Protein AF-A0A538K372-F1 (afdb_monomer)

Secondary structure (DSSP, 8-state):
----------------SS--------------------------------------------------------------------------------------PPP---TT-PPPSEEEEEEEEEETTEEEEEEEEEEE-TT-EEEEE--TTSSHHHHHHHHTTSS--SEEEEEE-TT--EEEE-SSPPS-TTSBHHHHHHTT-HHHHHHHHHHHHHHHHHHTT---HHHHHHHHHHHHHHHHTTGGGHHHHHHHHHHHTT--HHHHTSBGGGS-HHHHHHHHHHHHHHT--SEEEEESTTTT--HHHHHHHHHHHHH--SEEEEE---HHHHHHH-SEEEEEETTEEEEEES-HHHHHHHHHHHHHHHHHHHHHHHHHHHHHHHHHHHHTT-GGGHHHHHHHHHHHHHHHHHHHHHHHHHHHHT--------PPPPPP---SEEEEEEEEEEEETTEEEEEEEEEEEEPPSSSS--EEEEE-S---------S---------PPPP-----

Solvent-accessible surface area (backbone atoms only — not comparable to full-atom values): 32014 Å² total; per-residue (Å²): 134,85,85,84,79,81,84,74,84,77,77,72,87,83,81,70,88,85,68,91,80,82,80,86,82,80,87,78,91,76,93,81,89,83,90,83,86,89,86,88,86,89,89,79,87,80,89,77,89,83,83,86,84,82,91,80,90,82,88,84,81,89,80,89,80,88,80,87,83,82,83,82,84,87,84,84,89,87,87,85,86,91,87,85,82,90,86,83,85,86,84,85,90,80,85,89,80,91,78,84,81,87,75,80,74,79,78,79,85,60,99,73,70,74,69,50,48,34,40,36,41,41,31,21,35,68,55,97,93,38,78,40,30,48,53,30,47,51,72,39,37,68,58,36,24,30,35,47,40,60,58,90,86,33,41,66,70,58,50,50,31,38,75,67,65,79,38,86,69,78,40,59,47,79,48,65,39,88,86,67,41,72,22,66,24,51,79,66,70,75,84,69,38,80,38,26,45,49,57,52,26,54,62,51,22,54,68,59,54,49,42,53,53,49,47,54,50,48,52,52,40,41,75,71,67,51,77,49,71,67,55,54,51,50,45,54,53,46,49,54,52,40,50,74,55,52,36,93,49,33,65,56,49,30,51,49,43,35,44,48,65,70,47,53,80,90,47,37,82,36,44,42,70,78,52,52,73,53,54,40,35,51,46,35,44,28,12,28,61,30,38,67,32,46,35,36,34,33,52,44,73,72,62,80,52,55,73,69,30,45,56,40,48,47,51,51,65,63,69,43,86,20,18,34,40,34,30,68,87,54,67,66,60,41,50,75,52,23,48,21,33,37,36,28,48,94,28,35,46,47,67,44,94,35,33,50,66,56,50,53,50,51,52,52,50,52,38,52,51,28,52,51,48,33,54,52,41,51,54,50,41,56,56,48,49,58,48,28,69,75,30,57,87,38,83,93,37,34,71,60,28,52,56,47,52,58,48,41,57,53,46,51,50,54,32,50,54,30,48,50,50,33,51,58,74,62,62,62,74,80,79,76,82,79,75,76,77,83,72,78,94,72,60,65,65,72,44,79,44,75,56,40,67,40,67,60,88,92,46,74,78,39,72,60,41,33,37,43,32,41,64,55,95,68,67,102,54,77,55,72,52,76,61,89,72,94,69,97,68,86,79,78,84,69,83,87,76,92,81,78,93,73,87,86,75,91,78,86,82,91,82,89,131

Mean predicted aligned error: 17.69 Å

Structure (mmCIF, N/CA/C/O backbone):
data_AF-A0A538K372-F1
#
_entry.id   AF-A0A538K372-F1
#
loop_
_atom_site.group_PDB
_atom_site.id
_atom_site.type_symbol
_atom_site.label_atom_id
_atom_site.label_alt_id
_atom_site.label_comp_id
_atom_site.label_asym_id
_atom_site.label_entity_id
_atom_site.label_seq_id
_atom_site.pdbx_PDB_ins_code
_atom_site.Cartn_x
_atom_site.Cartn_y
_atom_site.Cartn_z
_atom_site.occupancy
_atom_site.B_iso_or_equiv
_atom_site.auth_seq_id
_atom_site.auth_comp_id
_atom_site.auth_asym_id
_atom_site.auth_atom_id
_atom_site.pdbx_PDB_model_num
ATOM 1 N N . MET A 1 1 ? 48.936 12.082 5.127 1.00 29.78 1 MET A N 1
ATOM 2 C CA . MET A 1 1 ? 49.267 13.067 4.078 1.00 29.78 1 MET A CA 1
ATOM 3 C C . MET A 1 1 ? 48.205 12.945 3.001 1.00 29.78 1 MET A C 1
ATOM 5 O O . MET A 1 1 ? 48.028 11.829 2.537 1.00 29.78 1 MET A O 1
ATOM 9 N N . ALA A 1 2 ? 47.519 14.063 2.714 1.00 28.02 2 ALA A N 1
ATOM 10 C CA . ALA A 1 2 ? 46.422 14.285 1.752 1.00 28.02 2 ALA A CA 1
ATOM 11 C C . ALA A 1 2 ? 45.156 13.414 1.971 1.00 28.02 2 ALA A C 1
ATOM 13 O O . ALA A 1 2 ? 45.219 12.204 1.834 1.00 28.02 2 ALA A O 1
ATOM 14 N N . GLY A 1 3 ? 43.979 13.907 2.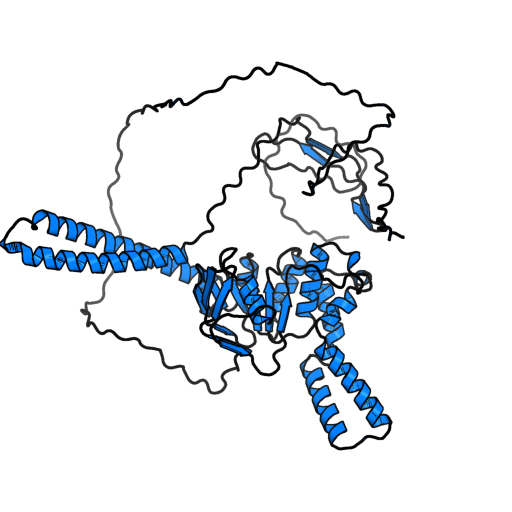376 1.00 25.05 3 GLY A N 1
ATOM 15 C CA . GLY A 1 3 ? 43.391 15.244 2.225 1.00 25.05 3 GLY A CA 1
ATOM 16 C C . GLY A 1 3 ? 42.579 15.306 0.929 1.00 25.05 3 GLY A C 1
ATOM 17 O O . GLY A 1 3 ? 43.053 15.892 -0.033 1.00 25.05 3 GLY A O 1
ATOM 18 N N . GLY A 1 4 ? 41.425 14.627 0.889 1.00 25.94 4 GLY A N 1
ATOM 19 C CA . GLY A 1 4 ? 40.455 14.725 -0.205 1.00 25.94 4 GLY A CA 1
ATOM 20 C C . GLY A 1 4 ? 39.512 15.891 0.065 1.00 25.94 4 GLY A C 1
ATOM 21 O O . GLY A 1 4 ? 38.847 15.909 1.098 1.00 25.94 4 GLY A O 1
ATOM 22 N N . GLU A 1 5 ? 39.536 16.881 -0.819 1.00 27.61 5 GLU A N 1
ATOM 23 C CA . GLU A 1 5 ? 38.707 18.080 -0.762 1.00 27.61 5 GLU A CA 1
ATOM 24 C C . GLU A 1 5 ? 37.275 17.751 -1.211 1.00 27.61 5 GLU A C 1
ATOM 26 O O . GLU A 1 5 ? 37.065 17.175 -2.278 1.00 27.61 5 GLU A O 1
ATOM 31 N N . ASP A 1 6 ? 36.299 18.115 -0.376 1.00 27.02 6 ASP A N 1
ATOM 32 C CA . ASP A 1 6 ? 34.878 18.141 -0.715 1.00 27.02 6 ASP A CA 1
ATOM 33 C C . ASP A 1 6 ? 34.640 19.191 -1.810 1.00 27.02 6 ASP A C 1
ATOM 35 O O . ASP A 1 6 ? 34.785 20.398 -1.592 1.00 27.02 6 ASP A O 1
ATOM 39 N N . GLU A 1 7 ? 34.258 18.736 -3.002 1.00 27.09 7 GLU A N 1
ATOM 40 C CA . GLU A 1 7 ? 33.895 19.609 -4.114 1.00 27.09 7 GLU A CA 1
ATOM 41 C C . GLU A 1 7 ? 32.500 20.208 -3.855 1.00 27.09 7 GLU A C 1
ATOM 43 O O . GLU A 1 7 ? 31.451 19.607 -4.101 1.00 27.09 7 GLU A O 1
ATOM 48 N N . ALA A 1 8 ? 32.488 21.416 -3.290 1.00 25.41 8 ALA A N 1
ATOM 49 C CA . ALA A 1 8 ? 31.290 22.219 -3.102 1.00 25.41 8 ALA A CA 1
ATOM 50 C C . ALA A 1 8 ? 30.632 22.521 -4.459 1.00 25.41 8 ALA A C 1
ATOM 52 O O . ALA A 1 8 ? 31.208 23.195 -5.315 1.00 25.41 8 ALA A O 1
ATOM 53 N N . VAL A 1 9 ? 29.387 22.076 -4.645 1.00 24.39 9 VAL A N 1
ATOM 54 C CA . VAL A 1 9 ? 28.561 22.459 -5.796 1.00 24.39 9 VAL A CA 1
ATOM 55 C C . VAL A 1 9 ? 28.286 23.963 -5.715 1.00 24.39 9 VAL A C 1
ATOM 57 O O . VAL A 1 9 ? 27.438 24.426 -4.952 1.00 24.39 9 VAL A O 1
ATOM 60 N N . ALA A 1 10 ? 29.029 24.739 -6.502 1.00 22.11 10 ALA A N 1
ATOM 61 C CA . ALA A 1 10 ? 28.857 26.177 -6.624 1.00 22.11 10 ALA A CA 1
ATOM 62 C C . ALA A 1 10 ? 27.519 26.495 -7.313 1.00 22.11 10 ALA A C 1
ATOM 64 O O . ALA A 1 10 ? 27.382 26.417 -8.534 1.00 22.11 10 ALA A O 1
ATOM 65 N N . ILE A 1 11 ? 26.520 26.890 -6.524 1.00 25.56 11 ILE A N 1
ATOM 66 C CA . ILE A 1 11 ? 25.334 27.579 -7.036 1.00 25.56 11 ILE A CA 1
ATOM 67 C C . ILE A 1 11 ? 25.809 28.959 -7.507 1.00 25.56 11 ILE A C 1
ATOM 69 O O . ILE A 1 11 ? 26.259 29.777 -6.704 1.00 25.56 11 ILE A O 1
ATOM 73 N N . GLY A 1 12 ? 25.766 29.201 -8.821 1.00 24.91 12 GLY A N 1
ATOM 74 C CA . GLY A 1 12 ? 26.162 30.476 -9.423 1.00 24.91 12 GLY A CA 1
ATOM 75 C C . GLY A 1 12 ? 25.423 31.684 -8.818 1.00 24.91 12 GLY A C 1
ATOM 76 O O . GLY A 1 12 ? 24.358 31.532 -8.214 1.00 24.91 12 GLY A O 1
ATOM 77 N N . PRO A 1 13 ? 25.967 32.907 -8.962 1.00 24.02 13 PRO A N 1
ATOM 78 C CA . PRO A 1 13 ? 25.475 34.082 -8.252 1.00 24.02 13 PRO A CA 1
ATOM 79 C C . PRO A 1 13 ? 24.019 34.398 -8.620 1.00 24.02 13 PRO A C 1
ATOM 81 O O . PRO A 1 13 ? 23.715 34.764 -9.757 1.00 24.02 13 PRO A O 1
ATOM 84 N N . LEU A 1 14 ? 23.130 34.319 -7.626 1.00 26.77 14 LEU A N 1
ATOM 85 C CA . LEU A 1 14 ? 21.766 34.841 -7.694 1.00 26.77 14 LEU A CA 1
ATOM 86 C C . LEU A 1 14 ? 21.835 36.352 -7.989 1.00 26.77 14 LEU A C 1
ATOM 88 O O . LEU A 1 14 ? 22.114 37.164 -7.105 1.00 26.77 14 LEU A O 1
ATOM 92 N N . ARG A 1 15 ? 21.594 36.766 -9.237 1.00 25.61 15 ARG A N 1
ATOM 93 C CA . ARG A 1 15 ? 21.429 38.189 -9.572 1.00 25.61 15 ARG A CA 1
ATOM 94 C C . ARG A 1 15 ? 20.023 38.641 -9.197 1.00 25.61 15 ARG A C 1
ATOM 96 O O . ARG A 1 15 ? 19.131 38.718 -10.032 1.00 25.61 15 ARG A O 1
ATOM 103 N N . VAL A 1 16 ? 19.849 39.003 -7.933 1.00 31.12 16 VAL A N 1
ATOM 104 C CA . VAL A 1 16 ? 18.657 39.708 -7.461 1.00 31.12 16 VAL A CA 1
ATOM 105 C C . VAL A 1 16 ? 18.775 41.179 -7.873 1.00 31.12 16 VAL A C 1
ATOM 107 O O . VAL A 1 16 ? 19.423 41.976 -7.195 1.00 31.12 16 VAL A O 1
ATOM 110 N N . ARG A 1 17 ? 18.169 41.582 -8.996 1.00 27.25 17 ARG A N 1
ATOM 111 C CA . ARG A 1 17 ? 17.952 43.013 -9.265 1.00 27.25 17 ARG A CA 1
ATOM 112 C C . ARG A 1 17 ? 16.708 43.468 -8.503 1.00 27.25 17 ARG A C 1
ATOM 114 O O . ARG A 1 17 ? 15.599 43.336 -8.995 1.00 27.25 17 ARG A O 1
ATOM 121 N N . GLY A 1 18 ? 16.926 44.043 -7.318 1.00 30.48 18 GLY A N 1
ATOM 122 C CA . GLY A 1 18 ? 15.929 44.879 -6.640 1.00 30.48 18 GLY A CA 1
ATOM 123 C C . GLY A 1 18 ? 15.076 44.229 -5.547 1.00 30.48 18 GLY A C 1
ATOM 124 O O . GLY A 1 18 ? 13.972 44.706 -5.321 1.00 30.48 18 GLY A O 1
ATOM 125 N N . ALA A 1 19 ? 15.565 43.213 -4.828 1.00 29.03 19 ALA A N 1
ATOM 126 C CA . ALA A 1 19 ? 14.898 42.723 -3.618 1.00 29.03 19 ALA A CA 1
ATOM 127 C C . ALA A 1 19 ? 15.877 42.624 -2.438 1.00 29.03 19 ALA A C 1
ATOM 129 O O . ALA A 1 19 ? 16.930 41.997 -2.528 1.00 29.03 19 ALA A O 1
ATOM 130 N N . VAL A 1 20 ? 15.516 43.257 -1.319 1.00 24.84 20 VAL A N 1
ATOM 131 C CA . VAL A 1 20 ? 16.171 43.069 -0.020 1.00 24.84 20 VAL A CA 1
ATOM 132 C C . VAL A 1 20 ? 15.553 41.826 0.611 1.00 24.84 20 VAL A C 1
ATOM 134 O O . VAL A 1 20 ? 14.423 41.868 1.090 1.00 24.84 20 VAL A O 1
ATOM 137 N N . VAL A 1 21 ? 16.281 40.712 0.594 1.00 27.88 21 VAL A N 1
ATOM 138 C CA . VAL A 1 21 ? 15.908 39.490 1.316 1.00 27.88 21 VAL A CA 1
ATOM 139 C C . VAL A 1 21 ? 16.593 39.533 2.682 1.00 27.88 21 VAL A C 1
ATOM 141 O O . VAL A 1 21 ? 17.813 39.429 2.764 1.00 27.88 21 VAL A O 1
ATOM 144 N N . GLN A 1 22 ? 15.828 39.710 3.762 1.00 26.78 22 GLN A N 1
ATOM 145 C CA . GLN A 1 22 ? 16.317 39.485 5.126 1.00 26.78 22 GLN A CA 1
ATOM 146 C C . GLN A 1 22 ? 15.912 38.068 5.566 1.00 26.78 22 GLN A C 1
ATOM 148 O O . GLN A 1 22 ? 14.736 37.806 5.778 1.00 26.78 22 GLN A O 1
ATOM 153 N N . HIS A 1 23 ? 16.912 37.180 5.625 1.00 27.94 23 HIS A N 1
ATOM 154 C CA . HIS A 1 23 ? 16.965 35.840 6.237 1.00 27.94 23 HIS A CA 1
ATOM 155 C C . HIS A 1 23 ? 15.682 34.977 6.294 1.00 27.94 23 HIS A C 1
ATOM 157 O O . HIS A 1 23 ? 14.830 35.150 7.160 1.00 27.94 23 HIS A O 1
ATOM 163 N N . LEU A 1 24 ? 15.659 33.910 5.487 1.00 24.09 24 LEU A N 1
ATOM 164 C CA . LEU A 1 24 ? 15.016 32.634 5.827 1.00 24.09 24 LEU A CA 1
ATOM 165 C C . LEU A 1 24 ? 16.104 31.728 6.417 1.00 24.09 24 LEU A C 1
ATOM 167 O O . LEU A 1 24 ? 16.974 31.256 5.691 1.00 24.09 24 LEU A O 1
ATOM 171 N N . GLY A 1 25 ? 16.106 31.555 7.738 1.00 23.56 25 GLY A N 1
ATOM 172 C CA . GLY A 1 25 ? 16.949 30.559 8.394 1.00 23.56 25 GLY A CA 1
ATOM 173 C C . GLY A 1 25 ? 16.350 29.168 8.204 1.00 23.56 25 GLY A C 1
ATOM 174 O O . GLY A 1 25 ? 15.204 28.938 8.584 1.00 23.56 25 GLY A O 1
ATOM 175 N N . VAL A 1 26 ? 17.124 28.260 7.615 1.00 23.00 26 VAL A N 1
ATOM 176 C CA . VAL A 1 26 ? 16.937 26.813 7.748 1.00 23.00 26 VAL A CA 1
ATOM 177 C C . VAL A 1 26 ? 17.901 26.394 8.857 1.00 23.00 26 VAL A C 1
ATOM 179 O O . VAL A 1 26 ? 19.109 26.516 8.681 1.00 23.00 26 VAL A O 1
ATOM 182 N N . GLU A 1 27 ? 17.391 26.000 10.024 1.00 24.12 27 GLU A N 1
ATOM 183 C CA . GLU A 1 27 ? 18.230 25.420 11.079 1.00 24.12 27 GLU A CA 1
ATOM 184 C C . GLU A 1 27 ? 18.495 23.944 10.757 1.00 24.12 27 GLU A C 1
ATOM 186 O O . GLU A 1 27 ? 17.602 23.102 10.861 1.00 24.12 27 GLU A O 1
ATOM 191 N N . GLU A 1 28 ? 19.735 23.638 10.376 1.00 23.08 28 GLU A N 1
ATOM 192 C CA . GLU A 1 28 ? 20.334 22.315 10.543 1.00 23.08 28 GLU A CA 1
ATOM 193 C C . GLU A 1 28 ? 20.922 22.217 11.956 1.00 23.08 28 GLU A C 1
ATOM 195 O O . GLU A 1 28 ? 21.687 23.074 12.400 1.00 23.08 28 GLU A O 1
ATOM 200 N N . ILE A 1 29 ? 20.553 21.159 12.675 1.00 25.02 29 ILE A N 1
ATOM 201 C CA . ILE A 1 29 ? 21.119 20.817 13.980 1.00 25.02 29 ILE A CA 1
ATOM 202 C C . ILE A 1 29 ? 22.458 20.109 13.732 1.00 25.02 29 ILE A C 1
ATOM 204 O O . ILE A 1 29 ? 22.470 18.991 13.222 1.00 25.02 29 ILE A O 1
ATOM 208 N N . GLY A 1 30 ? 23.575 20.730 14.122 1.00 23.86 30 GLY A N 1
ATOM 209 C CA . GLY A 1 30 ? 24.904 20.114 14.072 1.00 23.86 30 GLY A CA 1
ATOM 210 C C . GLY A 1 30 ? 25.953 20.882 14.882 1.00 23.86 30 GLY A C 1
ATOM 211 O O . GLY A 1 30 ? 26.159 22.075 14.692 1.00 23.86 30 GLY A O 1
ATOM 212 N N . GLU A 1 31 ? 26.596 20.194 15.823 1.00 25.72 31 GLU A N 1
ATOM 213 C CA . GLU A 1 31 ? 27.612 20.703 16.751 1.00 25.72 31 GLU A CA 1
ATOM 214 C C . GLU A 1 31 ? 28.918 21.153 16.063 1.00 25.72 31 GLU A C 1
ATOM 216 O O . GLU A 1 31 ? 29.488 20.393 15.286 1.00 25.72 31 GLU A O 1
ATOM 221 N N . ARG A 1 32 ? 29.479 22.310 16.459 1.00 23.25 32 ARG A N 1
ATOM 222 C CA . ARG A 1 32 ? 30.836 22.493 17.047 1.00 23.25 32 ARG A CA 1
ATOM 223 C C . ARG A 1 32 ? 31.301 23.958 17.001 1.00 23.25 32 ARG A C 1
ATOM 225 O O . ARG A 1 32 ? 30.928 24.744 16.141 1.00 23.25 32 ARG A O 1
ATOM 232 N N . ARG A 1 33 ? 32.115 24.305 18.003 1.00 24.92 33 ARG A N 1
ATOM 233 C CA . ARG A 1 33 ? 32.757 25.605 18.248 1.00 24.92 33 ARG A CA 1
ATOM 234 C C . ARG A 1 33 ? 33.887 25.866 17.246 1.00 24.92 33 ARG A C 1
ATOM 236 O O . ARG A 1 33 ? 34.707 24.977 17.082 1.00 24.92 33 ARG A O 1
ATOM 243 N N . GLU A 1 34 ? 34.019 27.103 16.761 1.00 23.86 34 GLU A N 1
ATOM 244 C CA . GLU A 1 34 ? 35.261 27.891 16.872 1.00 23.86 34 GLU A CA 1
ATOM 245 C C . GLU A 1 34 ? 35.074 29.344 16.405 1.00 23.86 34 GLU A C 1
ATOM 247 O O . GLU A 1 34 ? 34.440 29.641 15.397 1.00 23.86 34 GLU A O 1
ATOM 252 N N . CYS A 1 35 ? 35.618 30.268 17.198 1.00 22.83 35 CYS A N 1
ATOM 253 C CA . CYS A 1 35 ? 35.636 31.703 16.950 1.00 22.83 35 CYS A CA 1
ATOM 254 C C . CYS A 1 35 ? 36.867 32.072 16.118 1.00 22.83 35 CYS A C 1
ATOM 256 O O . CYS A 1 35 ? 37.977 31.924 16.620 1.00 22.83 35 CYS A O 1
ATOM 258 N N . HIS A 1 36 ? 36.692 32.729 14.968 1.00 23.28 36 HIS A N 1
ATOM 259 C CA . HIS A 1 36 ? 37.713 33.647 14.460 1.00 23.28 36 HIS A CA 1
ATOM 260 C C . HIS A 1 36 ? 37.128 34.938 13.881 1.00 23.28 36 HIS A C 1
ATOM 262 O O . HIS A 1 36 ? 36.074 34.981 13.253 1.00 23.28 36 HIS A O 1
ATOM 268 N N . ARG A 1 37 ? 37.836 36.022 14.210 1.00 22.95 37 ARG A N 1
ATOM 269 C CA . ARG A 1 37 ? 37.536 37.424 13.929 1.00 22.95 37 ARG A CA 1
ATOM 270 C C . ARG A 1 37 ? 37.931 37.783 12.496 1.00 22.95 37 ARG A C 1
ATOM 272 O O . ARG A 1 37 ? 39.026 37.437 12.076 1.00 22.95 37 ARG A O 1
ATOM 279 N N . GLY A 1 38 ? 37.151 38.679 11.892 1.00 22.77 38 GLY A N 1
ATOM 280 C CA . GLY A 1 38 ? 37.695 39.783 11.096 1.00 22.77 38 GLY A CA 1
ATOM 281 C C . GLY A 1 38 ? 37.307 39.811 9.620 1.00 22.77 38 GLY A C 1
ATOM 282 O O . GLY A 1 38 ? 37.958 39.174 8.811 1.00 22.77 38 GLY A O 1
ATOM 283 N N . ALA A 1 39 ? 36.331 40.656 9.272 1.00 22.42 39 ALA A N 1
ATOM 284 C CA . ALA A 1 39 ? 36.435 41.649 8.192 1.00 22.42 39 ALA A CA 1
ATOM 285 C C . ALA A 1 39 ? 35.157 42.512 8.155 1.00 22.42 39 ALA A C 1
ATOM 287 O O . ALA A 1 39 ? 34.043 41.996 8.163 1.00 22.42 39 ALA A O 1
ATOM 288 N N . ARG A 1 40 ? 35.320 43.841 8.146 1.00 23.66 40 ARG A N 1
ATOM 289 C CA . ARG A 1 40 ? 34.251 44.840 7.955 1.00 23.66 40 ARG A CA 1
ATOM 290 C C . ARG A 1 40 ? 34.276 45.335 6.513 1.00 23.66 40 ARG A C 1
ATOM 292 O O . ARG A 1 40 ? 35.351 45.711 6.063 1.00 23.66 40 ARG A O 1
ATOM 299 N N . VAL A 1 41 ? 33.108 45.495 5.884 1.00 23.12 41 VAL A N 1
ATOM 300 C CA . VAL A 1 41 ? 32.853 46.418 4.752 1.00 23.12 41 VAL A CA 1
ATOM 301 C C . VAL A 1 41 ? 31.401 46.956 4.899 1.00 23.12 41 VAL A C 1
ATOM 303 O O . VAL A 1 41 ? 30.566 46.238 5.449 1.00 23.12 41 VAL A O 1
ATOM 306 N N . PRO A 1 42 ? 31.099 48.235 4.571 1.00 25.09 42 PRO A N 1
ATOM 307 C CA . PRO A 1 42 ? 30.152 49.067 5.324 1.00 25.09 42 PRO A CA 1
ATOM 308 C C . PRO A 1 42 ? 28.750 49.179 4.705 1.00 25.09 42 PRO A C 1
ATOM 310 O O . PRO A 1 42 ? 28.570 48.994 3.507 1.00 25.09 42 PRO A O 1
ATOM 313 N N . GLY A 1 43 ? 27.779 49.614 5.521 1.00 26.48 43 GLY A N 1
ATOM 314 C CA . GLY A 1 43 ? 26.539 50.220 5.017 1.00 26.48 43 GLY A CA 1
ATOM 315 C C . GLY A 1 43 ? 25.226 49.654 5.553 1.00 26.48 43 GLY A C 1
ATOM 316 O O . GLY A 1 43 ? 24.315 49.438 4.767 1.00 26.48 43 GLY A O 1
ATOM 317 N N . ILE A 1 44 ? 25.078 49.439 6.867 1.00 23.75 44 ILE A N 1
ATOM 318 C CA . ILE A 1 44 ? 23.756 49.205 7.475 1.00 23.75 44 ILE A CA 1
ATOM 319 C C . ILE A 1 44 ? 23.649 50.008 8.772 1.00 23.75 44 ILE A C 1
ATOM 321 O O . ILE A 1 44 ? 24.397 49.795 9.726 1.00 23.75 44 ILE A O 1
ATOM 325 N N . ARG A 1 45 ? 22.703 50.952 8.798 1.00 21.64 45 ARG A N 1
ATOM 326 C CA . ARG A 1 45 ? 22.269 51.659 10.007 1.00 21.64 45 ARG A CA 1
ATOM 327 C C . ARG A 1 45 ? 21.177 50.815 10.662 1.00 21.64 45 ARG A C 1
ATOM 329 O O . ARG A 1 45 ? 20.061 50.747 10.159 1.00 21.64 45 ARG A O 1
ATOM 336 N N . LEU A 1 46 ? 21.512 50.164 11.769 1.00 21.36 46 LEU A N 1
ATOM 337 C CA . LEU A 1 46 ? 20.540 49.531 12.657 1.00 21.36 46 LEU A CA 1
ATOM 338 C C . LEU A 1 46 ? 19.929 50.610 13.559 1.00 21.36 46 LEU A C 1
ATOM 340 O O . LEU A 1 46 ? 20.664 51.305 14.257 1.00 21.36 46 LEU A O 1
ATOM 344 N N . LEU A 1 47 ? 18.602 50.728 13.590 1.00 23.34 47 LEU A N 1
ATOM 345 C CA . LEU A 1 47 ? 17.909 51.409 14.684 1.00 23.34 47 LEU A CA 1
ATOM 346 C C . LEU A 1 47 ? 17.515 50.350 15.719 1.00 23.34 47 LEU A C 1
ATOM 348 O O . LEU A 1 47 ? 16.537 49.632 15.538 1.00 23.34 47 LEU A O 1
ATOM 352 N N . HIS A 1 48 ? 18.314 50.235 16.782 1.00 24.50 48 HIS A N 1
ATOM 353 C CA . HIS A 1 48 ? 17.940 49.524 18.005 1.00 24.50 48 HIS A CA 1
ATOM 354 C C . HIS A 1 48 ? 17.290 50.501 18.989 1.00 24.50 48 HIS A C 1
ATOM 356 O O . HIS A 1 48 ? 17.837 51.571 19.250 1.00 24.50 48 HIS A O 1
ATOM 362 N N . GLY A 1 49 ? 16.182 50.084 19.603 1.00 23.44 49 GLY A N 1
ATOM 363 C CA . GLY A 1 49 ? 15.797 50.529 20.939 1.00 23.44 49 GLY A CA 1
ATOM 364 C C . GLY A 1 49 ? 16.343 49.524 21.949 1.00 23.44 49 GLY A C 1
ATOM 365 O O . GLY A 1 49 ? 15.860 48.398 22.018 1.00 23.44 49 GLY A O 1
ATOM 366 N N . VAL A 1 50 ? 17.386 49.916 22.680 1.00 24.09 50 VAL A N 1
ATOM 367 C CA . VAL A 1 50 ? 17.985 49.156 23.783 1.00 24.09 50 VAL A CA 1
ATOM 368 C C . VAL A 1 50 ? 17.309 49.593 25.080 1.00 24.09 50 VAL A C 1
ATOM 370 O O . VAL A 1 50 ? 17.306 50.781 25.382 1.00 24.09 50 VAL A O 1
ATOM 373 N N . HIS A 1 51 ? 16.829 48.646 25.884 1.00 22.92 51 HIS A N 1
ATOM 374 C CA . HIS A 1 51 ? 16.795 48.815 27.335 1.00 22.92 51 HIS A CA 1
ATOM 375 C C . HIS A 1 51 ? 17.599 47.673 27.962 1.00 22.92 51 HIS A C 1
ATOM 377 O O . HIS A 1 51 ? 17.300 46.498 27.764 1.00 22.92 51 HIS A O 1
ATOM 383 N N . ARG A 1 52 ? 18.680 48.053 28.651 1.00 24.03 52 ARG A N 1
ATOM 384 C CA . ARG A 1 52 ? 19.486 47.205 29.534 1.00 24.03 52 ARG A CA 1
ATOM 385 C C . ARG A 1 52 ? 18.888 47.297 30.930 1.00 24.03 52 ARG A C 1
ATOM 387 O O . ARG A 1 52 ? 18.713 48.413 31.405 1.00 24.03 52 ARG A O 1
ATOM 394 N N . GLU A 1 53 ? 18.745 46.171 31.614 1.00 25.22 53 GLU A N 1
ATOM 395 C CA . GLU A 1 53 ? 18.835 46.142 33.073 1.00 25.22 53 GLU A CA 1
ATOM 396 C C . GLU A 1 53 ? 19.486 44.840 33.553 1.00 25.22 53 GLU A C 1
ATOM 398 O O . GLU A 1 53 ? 19.519 43.838 32.838 1.00 25.22 53 GLU A O 1
ATOM 403 N N . ARG A 1 54 ? 20.162 44.963 34.695 1.00 25.45 54 ARG A N 1
ATOM 404 C CA . ARG A 1 54 ? 21.255 44.129 35.203 1.00 25.45 54 ARG A CA 1
ATOM 405 C C . ARG A 1 54 ? 20.774 42.804 35.796 1.00 25.45 54 ARG A C 1
ATOM 407 O O . ARG A 1 54 ? 19.660 42.698 36.289 1.00 25.45 54 ARG A O 1
ATOM 414 N N . ALA A 1 55 ? 21.684 41.835 35.794 1.00 26.11 55 ALA A N 1
ATOM 415 C CA . ALA A 1 55 ? 21.601 40.630 36.601 1.00 26.11 55 ALA A CA 1
ATOM 416 C C . ALA A 1 55 ? 22.024 40.937 38.044 1.00 26.11 55 ALA A C 1
ATOM 418 O O . ALA A 1 55 ? 23.086 41.522 38.231 1.00 26.11 55 ALA A O 1
ATOM 419 N N . ASP A 1 56 ? 21.229 40.484 39.010 1.00 26.48 56 ASP A N 1
ATOM 420 C CA . ASP A 1 56 ? 21.663 40.080 40.349 1.00 26.48 56 ASP A CA 1
ATOM 421 C C . ASP A 1 56 ? 20.763 38.912 40.777 1.00 26.48 56 ASP A C 1
ATOM 423 O O . ASP A 1 56 ? 19.542 38.955 40.616 1.00 26.48 56 ASP A O 1
ATOM 427 N N . GLY A 1 57 ? 21.381 37.818 41.220 1.00 25.75 57 GLY A N 1
ATOM 428 C CA . GLY A 1 57 ? 20.693 36.584 41.588 1.00 25.75 57 GLY A CA 1
ATOM 429 C C . GLY A 1 57 ? 20.244 36.570 43.043 1.00 25.75 57 GLY A C 1
ATOM 430 O O . GLY A 1 57 ? 20.942 37.109 43.890 1.00 25.75 57 GLY A O 1
ATOM 431 N N . VAL A 1 58 ? 19.140 35.876 43.332 1.00 25.86 58 VAL A N 1
ATOM 432 C CA . VAL A 1 58 ? 18.840 35.270 44.639 1.00 25.86 58 VAL A CA 1
ATOM 433 C C . VAL A 1 58 ? 17.988 34.012 44.416 1.00 25.86 58 VAL A C 1
ATOM 435 O O . VAL A 1 58 ? 17.121 33.955 43.549 1.00 25.86 58 VAL A O 1
ATOM 438 N N . ASP A 1 59 ? 18.324 33.006 45.210 1.00 23.81 59 ASP A N 1
ATOM 439 C CA . ASP A 1 59 ? 17.728 31.691 45.419 1.00 23.81 59 ASP A CA 1
ATOM 440 C C . ASP A 1 59 ? 16.279 31.737 45.984 1.00 23.81 59 ASP A C 1
ATOM 442 O O . ASP A 1 59 ? 15.844 32.763 46.502 1.00 23.81 59 ASP A O 1
ATOM 446 N N . ARG A 1 60 ? 15.616 30.567 46.015 1.00 24.64 60 ARG A N 1
ATOM 447 C CA . ARG A 1 60 ? 14.445 30.162 46.841 1.00 24.64 60 ARG A CA 1
ATOM 448 C C . ARG A 1 60 ? 13.013 30.139 46.252 1.00 24.64 60 ARG A C 1
ATOM 450 O O . ARG A 1 60 ? 12.390 31.149 45.964 1.00 24.64 60 ARG A O 1
ATOM 457 N N . SER A 1 61 ? 12.486 28.904 46.259 1.00 21.78 61 SER A N 1
ATOM 458 C CA . SER A 1 61 ? 11.221 28.410 46.855 1.00 21.78 61 SER A CA 1
ATOM 459 C C . SER A 1 61 ? 9.842 29.001 46.497 1.00 21.78 61 SER A C 1
ATOM 461 O O . SER A 1 61 ? 9.561 30.160 46.761 1.00 21.78 61 SER A O 1
ATOM 463 N N . ILE A 1 62 ? 8.955 28.081 46.082 1.00 24.67 62 ILE A N 1
ATOM 464 C CA . ILE A 1 62 ? 7.546 27.859 46.496 1.00 24.67 62 ILE A CA 1
ATOM 465 C C . ILE A 1 62 ? 6.673 29.097 46.782 1.00 24.67 62 ILE A C 1
ATOM 467 O O . ILE A 1 62 ? 6.845 29.754 47.804 1.00 24.67 62 ILE A O 1
ATOM 471 N N . ALA A 1 63 ? 5.595 29.257 46.001 1.00 23.67 63 ALA A N 1
ATOM 472 C CA . ALA A 1 63 ? 4.311 29.762 46.500 1.00 23.67 63 ALA A CA 1
ATOM 473 C C . ALA A 1 63 ? 3.139 29.311 45.604 1.00 23.67 63 ALA A C 1
ATOM 475 O O . ALA A 1 63 ? 3.098 29.596 44.407 1.00 23.67 63 ALA A O 1
ATOM 476 N N . GLU A 1 64 ? 2.183 28.613 46.217 1.00 23.64 64 GLU A N 1
ATOM 477 C CA . GLU A 1 64 ? 0.805 28.446 45.752 1.00 23.64 64 GLU A CA 1
ATOM 478 C C . GLU A 1 64 ? 0.097 29.806 45.694 1.00 23.64 64 GLU A C 1
ATOM 480 O O . GLU A 1 64 ? 0.190 30.560 46.658 1.00 23.64 64 GLU A O 1
ATOM 485 N N . ILE A 1 65 ? -0.695 30.078 44.647 1.00 24.61 65 ILE A N 1
ATOM 486 C CA . ILE A 1 65 ? -1.828 31.016 44.737 1.00 24.61 65 ILE A CA 1
ATOM 487 C C . ILE A 1 65 ? -3.014 30.487 43.918 1.00 24.61 65 ILE A C 1
ATOM 489 O O . ILE A 1 65 ? -2.989 30.416 42.690 1.00 24.61 65 ILE A O 1
ATOM 493 N N . SER A 1 66 ? -4.074 30.157 44.653 1.00 22.77 66 SER A N 1
ATOM 494 C CA . SER A 1 66 ? -5.450 29.952 44.206 1.00 22.77 66 SER A CA 1
ATOM 495 C C . SER A 1 66 ? -6.053 31.227 43.612 1.00 22.77 66 SER A C 1
ATOM 497 O O . SER A 1 66 ? -5.942 32.294 44.211 1.00 22.77 66 SER A O 1
ATOM 499 N N . VAL A 1 67 ? -6.808 31.112 42.514 1.00 27.03 67 VAL A N 1
ATOM 500 C CA . VAL A 1 67 ? -7.741 32.168 42.082 1.00 27.03 67 VAL A CA 1
ATOM 501 C C . VAL A 1 67 ? -9.105 31.551 41.789 1.00 27.03 67 VAL A C 1
ATOM 503 O O . VAL A 1 67 ? -9.307 30.858 40.791 1.00 27.03 67 VAL A O 1
ATOM 506 N N . GLY A 1 68 ? -10.043 31.804 42.703 1.00 23.16 68 GLY A N 1
ATOM 507 C CA . GLY A 1 68 ? -11.447 31.446 42.570 1.00 23.16 68 GLY A CA 1
ATOM 508 C C . GLY A 1 68 ? -12.127 32.204 41.432 1.00 23.16 68 GLY A C 1
ATOM 509 O O . GLY A 1 68 ? -11.845 33.375 41.190 1.00 23.16 68 GLY A O 1
ATOM 510 N N . HIS A 1 69 ? -13.048 31.529 40.749 1.00 28.78 69 HIS A N 1
ATOM 511 C CA . HIS A 1 69 ? -13.987 32.159 39.830 1.00 28.78 69 HIS A CA 1
ATOM 512 C C . HIS A 1 69 ? -15.403 31.989 40.372 1.00 28.78 69 HIS A C 1
ATOM 514 O O . HIS A 1 69 ? -15.898 30.876 40.551 1.00 28.78 69 HIS A O 1
ATOM 520 N N . GLY A 1 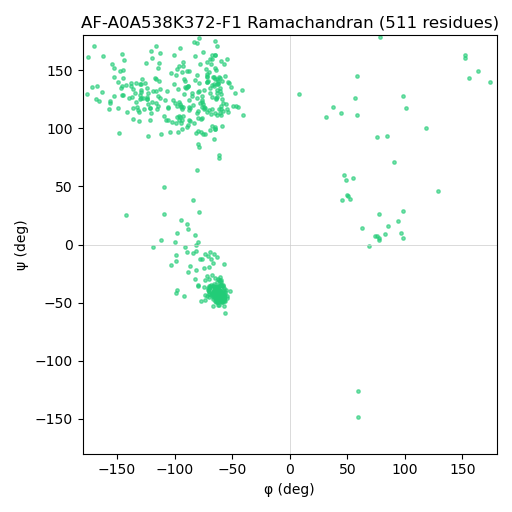70 ? -16.014 33.134 40.675 1.00 25.11 70 GLY A N 1
ATOM 521 C CA . GLY A 1 70 ? -17.395 33.262 41.104 1.00 25.11 70 GLY A CA 1
ATOM 522 C C . GLY A 1 70 ? -18.384 32.964 39.979 1.00 25.11 70 GLY A C 1
ATOM 523 O O . GLY A 1 70 ? -18.135 33.218 38.801 1.00 25.11 70 GLY A O 1
ATOM 524 N N . ALA A 1 71 ? -19.527 32.427 40.389 1.00 26.30 71 ALA A N 1
ATOM 525 C CA . ALA A 1 71 ? -20.715 32.243 39.571 1.00 26.30 71 ALA A CA 1
ATOM 526 C C . ALA A 1 71 ? -21.361 33.584 39.174 1.00 26.30 71 ALA A C 1
ATOM 528 O O . ALA A 1 71 ? -21.230 34.578 39.893 1.00 26.30 71 ALA A O 1
ATOM 529 N N . PRO A 1 72 ? -22.227 33.554 38.148 1.00 30.70 72 PRO A N 1
ATOM 530 C CA . PRO A 1 72 ? -23.530 34.187 38.300 1.00 30.70 72 PRO A CA 1
ATOM 531 C C . PRO A 1 72 ? -24.716 33.249 38.010 1.00 30.70 72 PRO A C 1
ATOM 533 O O . PRO A 1 72 ? -24.619 32.218 37.348 1.00 30.70 72 PRO A O 1
ATOM 536 N N . ARG A 1 73 ? -25.836 33.650 38.615 1.00 27.17 73 ARG A N 1
ATOM 537 C CA . ARG A 1 73 ? -27.166 33.030 38.750 1.00 27.17 73 ARG A CA 1
ATOM 538 C C . ARG A 1 73 ? -27.906 32.899 37.404 1.00 27.17 73 ARG A C 1
ATOM 540 O O . ARG A 1 73 ? -27.725 33.732 36.531 1.00 27.17 73 ARG A O 1
ATOM 547 N N . ARG A 1 74 ? -28.572 31.759 37.158 1.00 26.89 74 ARG A N 1
ATOM 548 C CA . ARG A 1 74 ? -30.043 31.521 37.161 1.00 26.89 74 ARG A CA 1
ATOM 549 C C . ARG A 1 74 ? -30.889 32.591 36.458 1.00 26.89 74 ARG A C 1
ATOM 551 O O . ARG A 1 74 ? -31.080 33.648 37.035 1.00 26.89 74 ARG A O 1
ATOM 558 N N . ASP A 1 75 ? -31.510 32.185 35.349 1.00 26.47 75 ASP A N 1
ATOM 559 C CA . ASP A 1 75 ? -32.878 32.556 34.969 1.00 26.47 75 ASP A CA 1
ATOM 560 C C . ASP A 1 75 ? -33.578 31.379 34.266 1.00 26.47 75 ASP A C 1
ATOM 562 O O . ASP A 1 75 ? -32.946 30.403 33.858 1.00 26.47 75 ASP A O 1
ATOM 566 N N . ALA A 1 76 ? -34.907 31.426 34.278 1.00 28.50 76 ALA A N 1
ATOM 567 C CA . ALA A 1 76 ? -35.809 30.287 34.353 1.00 28.50 76 ALA A CA 1
ATOM 568 C C . ALA A 1 76 ? -36.316 29.706 33.013 1.00 28.50 76 ALA A C 1
ATOM 570 O O . ALA A 1 76 ? -36.436 30.383 32.001 1.00 28.50 76 ALA A O 1
ATOM 571 N N . ALA A 1 77 ? -36.643 28.412 33.109 1.00 25.28 77 ALA A N 1
ATOM 572 C CA . ALA A 1 77 ? -37.636 27.585 32.415 1.00 25.28 77 ALA A CA 1
ATOM 573 C C . ALA A 1 77 ? -38.430 28.128 31.207 1.00 25.28 77 ALA A C 1
ATOM 575 O O . ALA A 1 77 ? -39.208 29.061 31.358 1.00 25.28 77 ALA A O 1
ATOM 576 N N . VAL A 1 78 ? -38.434 27.342 30.114 1.00 28.34 78 VAL A N 1
ATOM 577 C CA . VAL A 1 78 ? -39.647 26.960 29.355 1.00 28.34 78 VAL A CA 1
ATOM 578 C C . VAL A 1 78 ? -39.482 25.521 28.829 1.00 28.34 78 VAL A C 1
ATOM 580 O O . VAL A 1 78 ? -38.475 25.182 28.213 1.00 28.34 78 VAL A O 1
ATOM 583 N N . VAL A 1 79 ? -40.479 24.676 29.101 1.00 29.70 79 VAL A N 1
ATOM 584 C CA . VAL A 1 79 ? -40.658 23.290 28.622 1.00 29.70 79 VAL A CA 1
ATOM 585 C C . VAL A 1 79 ? -41.631 23.301 27.436 1.00 29.70 79 VAL A C 1
ATOM 587 O O . VAL A 1 79 ? -42.613 24.040 27.504 1.00 29.70 79 VAL A O 1
ATOM 590 N N . PRO A 1 80 ? -41.471 22.424 26.429 1.00 31.00 80 PRO A N 1
ATOM 591 C CA . PRO A 1 80 ? -42.627 21.901 25.704 1.00 31.00 80 PRO A CA 1
ATOM 592 C C . PRO A 1 80 ? -42.742 20.374 25.831 1.00 31.00 80 PRO A C 1
ATOM 594 O O . PRO A 1 80 ? -41.769 19.636 25.668 1.00 31.00 80 PRO A O 1
ATOM 597 N N . GLY A 1 81 ? -43.955 19.921 26.156 1.00 29.30 81 GLY A N 1
ATOM 598 C CA . GLY A 1 81 ? -44.359 18.514 26.194 1.00 29.30 81 GLY A CA 1
ATOM 599 C C . GLY A 1 81 ? -44.753 17.953 24.814 1.00 29.30 81 GLY A C 1
ATOM 600 O O . GLY A 1 81 ? -44.787 18.700 23.837 1.00 29.30 81 GLY A O 1
ATOM 601 N N . PRO A 1 82 ? -45.022 16.636 24.734 1.00 36.84 82 PRO A N 1
ATOM 602 C CA . PRO A 1 82 ? -45.095 15.866 23.491 1.00 36.84 82 PRO A CA 1
ATOM 603 C C . PRO A 1 82 ? -46.533 15.704 22.968 1.00 36.84 82 PRO A C 1
ATOM 605 O O . PRO A 1 82 ? -47.459 15.738 23.766 1.00 36.84 82 PRO A O 1
ATOM 608 N N . ASN A 1 83 ? -46.673 15.521 21.649 1.00 30.84 83 ASN A N 1
ATOM 609 C CA . ASN A 1 83 ? -47.792 14.962 20.852 1.00 30.84 83 ASN A CA 1
ATOM 610 C C . ASN A 1 83 ? -47.372 15.179 19.374 1.00 30.84 83 ASN A C 1
ATOM 612 O O . ASN A 1 83 ? -46.778 16.210 19.077 1.00 30.84 83 ASN A O 1
ATOM 616 N N . ASP A 1 84 ? -47.531 14.334 18.362 1.00 29.59 84 ASP A N 1
ATOM 617 C CA . ASP A 1 84 ? -48.168 13.041 18.142 1.00 29.59 84 ASP A CA 1
ATOM 618 C C . ASP A 1 84 ? -47.395 12.361 16.990 1.00 29.59 84 ASP A C 1
ATOM 620 O O . ASP A 1 84 ? -46.965 13.025 16.045 1.00 29.59 84 ASP A O 1
ATOM 624 N N . MET A 1 85 ? -47.230 11.037 17.040 1.00 29.78 85 MET A N 1
ATOM 625 C CA . MET A 1 85 ? -46.799 10.214 15.900 1.00 29.78 85 MET A CA 1
ATOM 626 C C . MET A 1 85 ? -47.935 9.243 15.553 1.00 29.78 85 MET A C 1
ATOM 628 O O . MET A 1 85 ? -48.431 8.578 16.466 1.00 29.78 85 MET A O 1
ATOM 632 N N . PRO A 1 86 ? -48.343 9.099 14.279 1.00 31.69 86 PRO A N 1
ATOM 633 C CA . PRO A 1 86 ? -49.343 8.108 13.910 1.00 31.69 86 PRO A CA 1
ATOM 634 C C . PRO A 1 86 ? -48.753 6.689 13.807 1.00 31.69 86 PRO A C 1
ATOM 636 O O . PRO A 1 86 ? -47.661 6.458 13.292 1.00 31.69 86 PRO A O 1
ATOM 639 N N . LEU A 1 87 ? -49.541 5.747 14.327 1.00 29.53 87 LEU A N 1
ATOM 640 C CA . LEU A 1 87 ? -49.349 4.297 14.419 1.00 29.53 87 LEU A CA 1
ATOM 641 C C . LEU A 1 87 ? -49.502 3.579 13.066 1.00 29.53 87 LEU A C 1
ATOM 643 O O . LEU A 1 87 ? -50.320 4.000 12.257 1.00 29.53 87 LEU A O 1
ATOM 647 N N . THR A 1 88 ? -48.810 2.442 12.879 1.00 29.06 88 THR A N 1
ATOM 648 C CA . THR A 1 88 ? -49.205 1.232 12.091 1.00 29.06 88 THR A CA 1
ATOM 649 C C . THR A 1 88 ? -48.131 0.115 12.261 1.00 29.06 88 THR A C 1
ATOM 651 O O . THR A 1 88 ? -47.087 0.397 12.850 1.00 29.06 88 THR A O 1
ATOM 654 N N . PRO A 1 89 ? -48.387 -1.191 11.980 1.00 32.03 89 PRO A N 1
ATOM 655 C CA . PRO A 1 89 ? -48.528 -2.186 13.047 1.00 32.03 89 PRO A CA 1
ATOM 656 C C . PRO A 1 89 ? -47.421 -3.264 13.108 1.00 32.03 89 PRO A C 1
ATOM 658 O O . PRO A 1 89 ? -46.663 -3.503 12.173 1.00 32.03 89 PRO A O 1
ATOM 661 N N . ARG A 1 90 ? -47.391 -3.957 14.256 1.00 27.86 90 ARG A N 1
ATOM 662 C CA . ARG A 1 90 ? -46.605 -5.164 14.588 1.00 27.86 90 ARG A CA 1
ATOM 663 C C . ARG A 1 90 ? -46.898 -6.369 13.678 1.00 27.86 90 ARG A C 1
ATOM 665 O O . ARG A 1 90 ? -48.055 -6.575 13.319 1.00 27.86 90 ARG A O 1
ATOM 672 N N . PRO A 1 91 ? -45.940 -7.314 13.602 1.00 30.05 91 PRO A N 1
ATOM 673 C CA . PRO A 1 91 ? -46.258 -8.731 13.716 1.00 30.05 91 PRO A CA 1
ATOM 674 C C . PRO A 1 91 ? -45.622 -9.388 14.955 1.00 30.05 91 PRO A C 1
ATOM 676 O O . PRO A 1 91 ? -44.870 -8.785 15.721 1.00 30.05 91 PRO A O 1
ATOM 679 N N . ALA A 1 92 ? -46.065 -10.623 15.169 1.00 28.08 92 ALA A N 1
ATOM 680 C CA . ALA A 1 92 ? -46.191 -11.350 16.421 1.00 28.08 92 ALA A CA 1
ATOM 681 C C . ALA A 1 92 ? -44.897 -11.899 17.049 1.00 28.08 92 ALA A C 1
ATOM 683 O O . ALA A 1 92 ? -43.836 -11.994 16.440 1.00 28.08 92 ALA A O 1
ATOM 684 N N . ALA A 1 93 ? -45.057 -12.272 18.318 1.00 26.77 93 ALA A N 1
ATOM 685 C CA . ALA A 1 93 ? -44.056 -12.779 19.235 1.00 26.77 93 ALA A CA 1
ATOM 686 C C . ALA A 1 93 ? -43.592 -14.214 18.925 1.00 26.77 93 ALA A C 1
ATOM 688 O O . ALA A 1 93 ? -44.394 -15.088 18.609 1.00 26.77 93 ALA A O 1
ATOM 689 N N . GLY A 1 94 ? -42.303 -14.459 19.163 1.00 25.39 94 GLY A N 1
ATOM 690 C CA . GLY A 1 94 ? -41.711 -15.777 19.384 1.00 25.39 94 GLY A CA 1
ATOM 691 C C . GLY A 1 94 ? -40.511 -15.623 20.321 1.00 25.39 94 GLY A C 1
ATOM 692 O O . GLY A 1 94 ? -39.578 -14.880 20.025 1.00 25.39 94 GLY A O 1
ATOM 693 N N . THR A 1 95 ? -40.571 -16.241 21.497 1.00 29.56 95 THR A N 1
ATOM 694 C CA . THR A 1 95 ? -39.545 -16.199 22.552 1.00 29.56 95 THR A CA 1
ATOM 695 C C . THR A 1 95 ? -38.282 -17.002 22.187 1.00 29.56 95 THR A C 1
ATOM 697 O O . THR A 1 95 ? -38.343 -17.915 21.364 1.00 29.56 95 THR A O 1
ATOM 700 N N . PRO A 1 96 ? -37.117 -16.683 22.793 1.00 28.88 96 PRO A N 1
ATOM 701 C CA . PRO A 1 96 ? -35.809 -17.082 22.284 1.00 28.88 96 PRO A CA 1
ATOM 702 C C . PRO A 1 96 ? -35.334 -18.420 22.862 1.00 28.88 96 PRO A C 1
ATOM 704 O O . PRO A 1 96 ? -35.445 -18.673 24.063 1.00 28.88 96 PRO A O 1
ATOM 707 N N . ARG A 1 97 ? -34.706 -19.249 22.022 1.00 25.86 97 ARG A N 1
ATOM 708 C CA . ARG A 1 97 ? -33.979 -20.448 22.456 1.00 25.86 97 ARG A CA 1
ATOM 709 C C . ARG A 1 97 ? -32.474 -20.195 22.354 1.00 25.86 97 ARG A C 1
ATOM 711 O O . ARG A 1 97 ? -31.939 -19.912 21.289 1.00 25.86 97 ARG A O 1
ATOM 718 N N . ARG A 1 98 ? -31.814 -20.268 23.509 1.00 27.09 98 ARG A N 1
ATOM 719 C CA . ARG A 1 98 ? -30.359 -20.237 23.712 1.00 27.09 98 ARG A CA 1
ATOM 720 C C . ARG A 1 98 ? -29.712 -21.451 23.028 1.00 27.09 98 ARG A C 1
ATOM 722 O O . ARG A 1 98 ? -30.075 -22.575 23.365 1.00 27.09 98 ARG A O 1
ATOM 729 N N . ALA A 1 99 ? -28.715 -21.231 22.177 1.00 25.80 99 ALA A N 1
ATOM 730 C CA . ALA A 1 99 ? -27.663 -22.202 21.883 1.00 25.80 99 ALA A CA 1
ATOM 731 C C . ALA A 1 99 ? -26.395 -21.453 21.454 1.00 25.80 99 ALA A C 1
ATOM 733 O O . ALA A 1 99 ? -26.436 -20.560 20.612 1.00 25.80 99 ALA A O 1
ATOM 734 N N . ALA A 1 100 ? -25.297 -21.785 22.122 1.00 26.08 100 ALA A N 1
ATOM 735 C CA . ALA A 1 100 ? -23.946 -21.357 21.812 1.00 26.08 100 ALA A CA 1
ATOM 736 C C . ALA A 1 100 ? -23.368 -22.174 20.640 1.00 26.08 100 ALA A C 1
ATOM 738 O O . ALA A 1 100 ? -23.975 -23.153 20.214 1.00 26.08 100 ALA A O 1
ATOM 739 N N . ALA A 1 101 ? -22.140 -21.810 20.262 1.00 24.66 101 ALA A N 1
ATOM 740 C CA . ALA A 1 101 ? -21.213 -22.472 19.339 1.00 24.66 101 ALA A CA 1
ATOM 741 C C . ALA A 1 101 ? -21.200 -21.910 17.910 1.00 24.66 101 ALA A C 1
ATOM 743 O O . ALA A 1 101 ? -22.225 -21.708 17.262 1.00 24.66 101 ALA A O 1
ATOM 744 N N . GLY A 1 102 ? -19.978 -21.599 17.471 1.00 35.16 102 GLY A N 1
ATOM 745 C CA . GLY A 1 102 ? -19.674 -20.943 16.213 1.00 35.16 102 GLY A CA 1
ATOM 746 C C . GLY A 1 102 ? -20.175 -21.722 15.007 1.00 35.16 102 GLY A C 1
ATOM 747 O O . GLY A 1 102 ? -20.059 -22.941 14.935 1.00 35.16 102 GLY A O 1
ATOM 748 N N . SER A 1 103 ? -20.687 -20.982 14.031 1.00 23.95 103 SER A N 1
ATOM 749 C CA . SER A 1 103 ? -20.845 -21.478 12.673 1.00 23.95 103 SER A CA 1
ATOM 750 C C . SER A 1 103 ? -19.874 -20.711 11.786 1.00 23.95 103 SER A C 1
ATOM 752 O O . SER A 1 103 ? -20.148 -19.614 11.303 1.00 23.95 103 SER A O 1
ATOM 754 N N . ALA A 1 104 ? -18.701 -21.313 11.586 1.00 32.50 104 ALA A N 1
ATOM 755 C CA . ALA A 1 104 ? -17.988 -21.138 10.335 1.00 32.50 104 ALA A CA 1
ATOM 756 C C . ALA A 1 104 ? -18.980 -21.509 9.225 1.00 32.50 104 ALA A C 1
ATOM 758 O O . ALA A 1 104 ? -19.459 -22.643 9.162 1.00 32.50 104 ALA A O 1
ATOM 759 N N . ARG A 1 105 ? -19.375 -20.531 8.410 1.00 26.20 105 ARG A N 1
ATOM 760 C CA . ARG A 1 105 ? -20.171 -20.811 7.216 1.00 26.20 105 ARG A CA 1
ATOM 761 C C . ARG A 1 105 ? -19.320 -21.681 6.284 1.00 26.20 105 ARG A C 1
ATOM 763 O O . ARG A 1 105 ? -18.150 -21.345 6.088 1.00 26.20 105 ARG A O 1
ATOM 770 N N . PRO A 1 106 ? -19.860 -22.775 5.723 1.00 30.02 106 PRO A N 1
ATOM 771 C CA . PRO A 1 106 ? -19.107 -23.591 4.790 1.00 30.02 106 PRO A CA 1
ATOM 772 C C . PRO A 1 106 ? -18.784 -22.739 3.565 1.00 30.02 106 PRO A C 1
ATOM 774 O O . PRO A 1 106 ? -19.653 -22.057 3.017 1.00 30.02 106 PRO A O 1
ATOM 777 N N . ALA A 1 107 ? -17.509 -22.750 3.180 1.00 31.30 107 ALA A N 1
ATOM 778 C CA . ALA A 1 107 ? -17.043 -22.154 1.945 1.00 31.30 107 ALA A CA 1
ATOM 779 C C . ALA A 1 107 ? -17.857 -22.748 0.791 1.00 31.30 107 ALA A C 1
ATOM 781 O O . ALA A 1 107 ? -17.818 -23.955 0.556 1.00 31.30 107 ALA A O 1
ATOM 782 N N . ALA A 1 108 ? -18.614 -21.903 0.092 1.00 28.98 108 ALA A N 1
ATOM 783 C CA . ALA A 1 108 ? -19.187 -22.272 -1.188 1.00 28.98 108 ALA A CA 1
ATOM 784 C C . ALA A 1 108 ? -18.026 -22.662 -2.115 1.00 28.98 108 ALA A C 1
ATOM 786 O O . ALA A 1 108 ? -17.141 -21.852 -2.401 1.00 28.98 108 ALA A O 1
ATOM 787 N N . ILE A 1 109 ? -17.998 -23.933 -2.507 1.00 33.41 109 ILE A N 1
ATOM 788 C CA . ILE A 1 109 ? -17.023 -24.487 -3.439 1.00 33.41 109 ILE A CA 1
ATOM 789 C C . ILE A 1 109 ? -17.407 -23.967 -4.825 1.00 33.41 109 ILE A C 1
ATOM 791 O O . ILE A 1 109 ? -18.276 -24.525 -5.487 1.00 33.41 109 ILE A O 1
ATOM 795 N N . TYR A 1 110 ? -16.783 -22.866 -5.241 1.00 35.38 110 TYR A N 1
ATOM 796 C CA . TYR A 1 110 ? -16.765 -22.445 -6.639 1.00 35.38 110 TYR A CA 1
ATOM 797 C C . TYR A 1 110 ? -15.579 -23.142 -7.328 1.00 35.38 110 TYR A C 1
ATOM 799 O O . TYR A 1 110 ? -14.436 -22.927 -6.914 1.00 35.38 110 TYR A O 1
ATOM 807 N N . PRO A 1 111 ? -15.807 -23.990 -8.347 1.00 31.59 111 PRO A N 1
ATOM 808 C CA . PRO A 1 111 ? -14.790 -24.882 -8.914 1.00 31.59 111 PRO A CA 1
ATOM 809 C C . PRO A 1 111 ? -13.801 -24.196 -9.883 1.00 31.59 111 PRO A C 1
ATOM 811 O O . PRO A 1 111 ? -13.234 -24.847 -10.751 1.00 31.59 111 PRO A O 1
ATOM 814 N N . TRP A 1 112 ? -13.550 -22.895 -9.720 1.00 38.06 112 TRP A N 1
ATOM 815 C CA . TRP A 1 112 ? -12.518 -22.139 -10.449 1.00 38.06 112 TRP A CA 1
ATOM 816 C C . TRP A 1 112 ? -11.821 -21.091 -9.569 1.00 38.06 112 TRP A C 1
ATOM 818 O O . TRP A 1 112 ? -11.332 -20.098 -10.088 1.00 38.06 112 TRP A O 1
ATOM 828 N N . ARG A 1 113 ? -11.788 -21.284 -8.237 1.00 40.09 113 ARG A N 1
ATOM 829 C CA . ARG A 1 113 ? -11.163 -20.349 -7.279 1.00 40.09 113 ARG A CA 1
ATOM 830 C C . ARG A 1 113 ? -9.836 -19.801 -7.812 1.00 40.09 113 ARG A C 1
ATOM 832 O O . ARG A 1 113 ? -8.861 -20.544 -7.924 1.00 40.09 113 ARG A O 1
ATOM 839 N N . ALA A 1 114 ? -9.839 -18.505 -8.121 1.00 53.06 114 ALA A N 1
ATOM 840 C CA . ALA A 1 114 ? -8.649 -17.736 -8.424 1.00 53.06 114 ALA A CA 1
ATOM 841 C C . ALA A 1 114 ? -7.594 -18.025 -7.348 1.00 53.06 114 ALA A C 1
ATOM 843 O O . ALA A 1 114 ? -7.895 -18.037 -6.151 1.00 53.06 114 ALA A O 1
ATOM 844 N N . MET A 1 115 ? -6.373 -18.349 -7.770 1.00 71.69 115 MET A N 1
ATOM 845 C CA . MET A 1 115 ? -5.288 -18.563 -6.821 1.00 71.69 115 MET A CA 1
ATOM 846 C C . MET A 1 115 ? -4.965 -17.219 -6.167 1.00 71.69 115 MET A C 1
ATOM 848 O O . MET A 1 115 ? -4.759 -16.222 -6.858 1.00 71.69 115 MET A O 1
ATOM 852 N N . ALA A 1 116 ? -4.963 -17.182 -4.835 1.00 86.38 116 ALA A N 1
ATOM 853 C CA . ALA A 1 116 ? -4.559 -15.994 -4.100 1.00 86.38 116 ALA A CA 1
ATOM 854 C C . ALA A 1 116 ? -3.104 -15.644 -4.449 1.00 86.38 116 ALA A C 1
ATOM 856 O O . ALA A 1 116 ? -2.229 -16.513 -4.411 1.00 86.38 116 ALA A O 1
ATOM 857 N N . VAL A 1 117 ? -2.849 -14.372 -4.755 1.00 93.44 117 VAL A N 1
ATOM 858 C CA . VAL A 1 117 ? -1.501 -13.866 -5.057 1.00 93.44 117 VAL A CA 1
ATOM 859 C C . VAL A 1 117 ? -0.654 -13.866 -3.787 1.00 93.44 117 VAL A C 1
ATOM 861 O O . VAL A 1 117 ? 0.521 -14.239 -3.818 1.00 93.44 117 VAL A O 1
ATOM 864 N N . VAL A 1 118 ? -1.265 -13.482 -2.661 1.00 95.94 118 VAL A N 1
ATOM 865 C CA . VAL A 1 118 ? -0.648 -13.510 -1.334 1.00 95.94 118 VAL A CA 1
ATOM 866 C C . VAL A 1 118 ? -1.655 -13.925 -0.264 1.00 95.94 118 VAL A C 1
ATOM 868 O O . VAL A 1 118 ? -2.797 -13.462 -0.240 1.00 95.94 118 VAL A O 1
ATOM 871 N N . ILE A 1 119 ? -1.208 -14.788 0.648 1.00 96.50 119 ILE A N 1
ATOM 872 C CA . ILE A 1 119 ? -1.936 -15.205 1.846 1.00 96.50 119 ILE A CA 1
ATOM 873 C C . ILE A 1 119 ? -1.059 -14.920 3.063 1.00 96.50 119 ILE A C 1
ATOM 875 O O . ILE A 1 119 ? 0.077 -15.386 3.161 1.00 96.50 119 ILE A O 1
ATOM 879 N N . ALA A 1 120 ? -1.615 -14.169 4.004 1.00 96.12 120 ALA A N 1
ATOM 880 C CA . ALA A 1 120 ? -1.018 -13.852 5.287 1.00 96.12 120 ALA A CA 1
ATOM 881 C C . ALA A 1 120 ? -1.852 -14.485 6.407 1.00 96.12 120 ALA A C 1
ATOM 883 O O . ALA A 1 120 ? -3.058 -14.245 6.494 1.00 96.12 120 ALA A O 1
ATOM 884 N N . SER A 1 121 ? -1.202 -15.243 7.290 1.00 95.94 121 SER A N 1
ATOM 885 C CA . SER A 1 121 ? -1.844 -15.930 8.415 1.00 95.94 121 SER A CA 1
ATOM 886 C C . SER A 1 121 ? -1.148 -15.573 9.722 1.00 95.94 121 SER A C 1
ATOM 888 O O . SER A 1 121 ? 0.015 -15.912 9.931 1.00 95.94 121 SER A O 1
ATOM 890 N N . ASN A 1 122 ? -1.877 -14.917 10.625 1.00 94.62 122 ASN A N 1
ATOM 891 C CA . ASN A 1 122 ? -1.437 -14.538 11.968 1.00 94.62 122 ASN A CA 1
ATOM 892 C C . ASN A 1 122 ? -0.071 -13.830 12.003 1.00 94.62 122 ASN A C 1
ATOM 894 O O . ASN A 1 122 ? 0.766 -14.124 12.857 1.00 94.62 122 ASN A O 1
ATOM 898 N N . LEU A 1 123 ? 0.173 -12.903 11.070 1.00 96.12 123 LEU A N 1
ATOM 899 C CA . LEU A 1 123 ? 1.436 -12.174 11.008 1.00 96.12 123 LEU A CA 1
ATOM 900 C C . LEU A 1 123 ? 1.679 -11.384 12.291 1.00 96.12 123 LEU A C 1
ATOM 902 O O . LEU A 1 123 ? 0.803 -10.662 12.780 1.00 96.12 123 LEU A O 1
ATOM 906 N N . ARG A 1 124 ? 2.917 -11.485 12.778 1.00 95.44 124 ARG A N 1
ATOM 907 C CA . ARG A 1 124 ? 3.392 -10.814 13.983 1.00 95.44 124 ARG A CA 1
ATOM 908 C C . ARG A 1 124 ? 4.687 -10.064 13.713 1.00 95.44 124 ARG A C 1
ATOM 910 O O . ARG A 1 124 ? 5.637 -10.613 13.144 1.00 95.44 124 ARG A O 1
ATOM 917 N N . LYS A 1 125 ? 4.748 -8.812 14.165 1.00 94.88 125 LYS A N 1
ATOM 918 C CA . LYS A 1 125 ? 5.942 -7.970 14.078 1.00 94.88 125 LYS A CA 1
ATOM 919 C C . LYS A 1 125 ? 6.194 -7.267 15.401 1.00 94.88 125 LYS A C 1
ATOM 921 O O . LYS A 1 125 ? 5.317 -6.603 15.944 1.00 94.88 125 LYS A O 1
ATOM 926 N N . GLU A 1 126 ? 7.431 -7.367 15.866 1.00 93.44 126 GLU A N 1
ATOM 927 C CA . GLU A 1 126 ? 7.976 -6.535 16.930 1.00 93.44 126 GLU A CA 1
ATOM 928 C C . GLU A 1 126 ? 8.898 -5.462 16.346 1.00 93.44 126 GLU A C 1
ATOM 930 O O . GLU A 1 126 ? 9.552 -5.672 15.317 1.00 93.44 126 GLU A O 1
ATOM 935 N N . LEU A 1 127 ? 8.933 -4.305 17.001 1.00 88.81 127 LEU A N 1
ATOM 936 C CA . LEU A 1 127 ? 9.851 -3.216 16.708 1.00 88.81 127 LEU A CA 1
ATOM 937 C C . LEU A 1 127 ? 10.338 -2.610 18.029 1.00 88.81 127 LEU A C 1
ATOM 939 O O . LEU A 1 127 ? 9.529 -2.243 18.884 1.00 88.81 127 LEU A O 1
ATOM 943 N N . ALA A 1 128 ? 11.661 -2.527 18.196 1.00 86.56 128 ALA A N 1
ATOM 944 C CA . ALA A 1 128 ? 12.315 -1.972 19.386 1.00 86.56 128 ALA A CA 1
ATOM 945 C C . ALA A 1 128 ? 11.797 -2.559 20.722 1.00 86.56 128 ALA A C 1
ATOM 947 O O . ALA A 1 128 ? 11.556 -1.830 21.680 1.00 86.56 128 ALA A O 1
ATOM 948 N N . GLY A 1 129 ? 11.580 -3.879 20.773 1.00 84.69 129 GLY A N 1
ATOM 949 C CA . GLY A 1 129 ? 11.109 -4.586 21.975 1.00 84.69 129 GLY A CA 1
ATOM 950 C C . GLY A 1 129 ? 9.612 -4.442 22.276 1.00 84.69 129 GLY A C 1
ATOM 951 O O . GLY A 1 129 ? 9.148 -4.927 23.304 1.00 84.69 129 GLY A O 1
ATOM 952 N N . SER A 1 130 ? 8.841 -3.797 21.395 1.00 87.94 130 SER A N 1
ATOM 953 C CA . SER A 1 130 ? 7.384 -3.679 21.513 1.00 87.94 130 SER A CA 1
ATOM 954 C C . SER A 1 130 ? 6.672 -4.368 20.350 1.00 87.94 130 SER A C 1
ATOM 956 O O . SER A 1 130 ? 7.142 -4.337 19.211 1.00 87.94 130 SER A O 1
ATOM 958 N N . VAL A 1 131 ? 5.526 -4.998 20.620 1.00 90.50 131 VAL A N 1
ATOM 959 C CA . VAL A 1 131 ? 4.688 -5.596 19.572 1.00 90.50 131 VAL A CA 1
ATOM 960 C C . VAL A 1 131 ? 4.049 -4.477 18.754 1.00 90.50 131 VAL A C 1
ATOM 962 O O . VAL A 1 131 ? 3.242 -3.705 19.272 1.00 90.50 131 VAL A O 1
ATOM 965 N N . LEU A 1 132 ? 4.406 -4.402 17.472 1.00 92.56 132 LEU A N 1
ATOM 966 C CA . LEU A 1 132 ? 3.832 -3.450 16.526 1.00 92.56 132 LEU A CA 1
ATOM 967 C C . LEU A 1 132 ? 2.441 -3.918 16.089 1.00 92.56 132 LEU A C 1
ATOM 969 O O . LEU A 1 132 ? 1.477 -3.154 16.141 1.00 92.56 132 LEU A O 1
ATOM 973 N N . PHE A 1 133 ? 2.342 -5.191 15.702 1.00 93.81 133 PHE A N 1
ATOM 974 C CA . PHE A 1 133 ? 1.084 -5.878 15.438 1.00 93.81 133 PHE A CA 1
ATOM 975 C C . PHE A 1 133 ? 1.209 -7.391 15.629 1.00 93.81 133 PHE A C 1
ATOM 977 O O . PHE A 1 133 ? 2.299 -7.958 15.513 1.00 93.81 133 PHE A O 1
ATOM 984 N N . ASP A 1 134 ? 0.076 -8.030 15.908 1.00 93.75 134 ASP A N 1
ATOM 985 C CA . ASP A 1 134 ? -0.060 -9.462 16.153 1.00 93.75 134 ASP A CA 1
ATOM 986 C C . ASP A 1 134 ? -1.413 -9.969 15.630 1.00 93.75 134 ASP A C 1
ATOM 988 O O . ASP A 1 134 ? -2.456 -9.340 15.840 1.00 93.75 134 ASP A O 1
ATOM 992 N N . GLY A 1 135 ? -1.400 -11.104 14.933 1.00 92.44 135 GLY A N 1
ATOM 993 C CA . GLY A 1 135 ? -2.608 -11.729 14.400 1.00 92.44 135 GLY A CA 1
ATOM 994 C C . GLY A 1 135 ? -3.167 -11.086 13.126 1.00 92.44 135 GLY A C 1
ATOM 995 O O . GLY A 1 135 ? -4.372 -11.174 12.889 1.00 92.44 135 GLY A O 1
ATOM 996 N N . ILE A 1 136 ? -2.345 -10.430 12.295 1.00 95.25 136 ILE A N 1
ATOM 997 C CA . ILE A 1 136 ? -2.819 -9.919 10.996 1.00 95.25 136 ILE A CA 1
ATOM 998 C C . ILE A 1 136 ? -2.996 -11.093 10.025 1.00 95.25 136 ILE A C 1
ATOM 1000 O O . ILE A 1 136 ? -2.021 -11.754 9.667 1.00 95.25 136 ILE A O 1
ATOM 1004 N N . SER A 1 137 ? -4.232 -11.318 9.577 1.00 95.62 137 SER A N 1
ATOM 1005 C CA . SER A 1 137 ? -4.573 -12.354 8.597 1.00 95.62 137 SER A CA 1
ATOM 1006 C C . SER A 1 137 ? -5.405 -11.772 7.459 1.00 95.62 137 SER A C 1
ATOM 1008 O O . SER A 1 137 ? -6.387 -11.073 7.714 1.00 95.62 137 SER A O 1
ATOM 1010 N N . PHE A 1 138 ? -5.021 -12.056 6.218 1.00 95.88 138 PHE A N 1
ATOM 1011 C CA . PHE A 1 138 ? -5.743 -11.642 5.015 1.00 95.88 138 PHE A CA 1
ATOM 1012 C C . PHE A 1 138 ? -5.311 -12.483 3.807 1.00 95.88 138 PHE A C 1
ATOM 1014 O O . PHE A 1 138 ? -4.259 -13.119 3.815 1.00 95.88 138 PHE A O 1
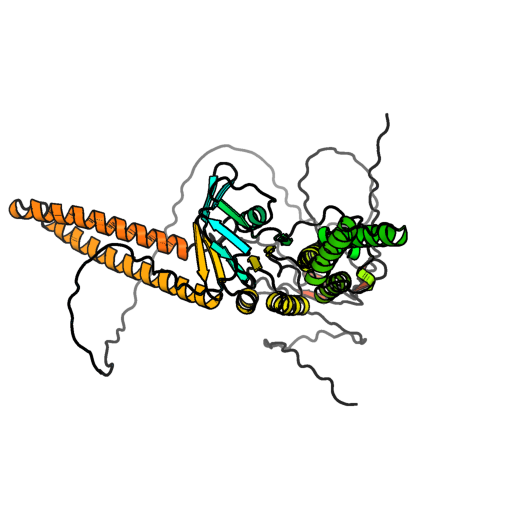ATOM 1021 N N . SER A 1 139 ? -6.126 -12.466 2.759 1.00 95.81 139 SER A N 1
ATOM 1022 C CA . SER A 1 139 ? -5.822 -13.057 1.457 1.00 95.81 139 SER A CA 1
ATOM 1023 C C . SER A 1 139 ? -6.118 -12.008 0.399 1.00 95.81 139 SER A C 1
ATOM 1025 O O . SER A 1 139 ? -7.118 -11.303 0.527 1.00 95.81 139 SER A O 1
ATOM 1027 N N . VAL A 1 140 ? -5.253 -11.894 -0.605 1.00 95.62 140 VAL A N 1
ATOM 1028 C CA . VAL A 1 140 ? -5.434 -10.970 -1.730 1.00 95.62 140 VAL A CA 1
ATOM 1029 C C . VAL A 1 140 ? -5.384 -11.768 -3.021 1.00 95.62 140 VAL A C 1
ATOM 1031 O O . VAL A 1 140 ? -4.433 -12.518 -3.262 1.00 95.62 140 VAL A O 1
ATOM 1034 N N . GLU A 1 141 ? -6.423 -11.630 -3.829 1.00 94.56 141 GLU A N 1
ATOM 1035 C CA . GLU A 1 141 ? -6.541 -12.259 -5.139 1.00 94.56 141 GLU A CA 1
ATOM 1036 C C . GLU A 1 141 ? -6.076 -11.300 -6.248 1.00 94.56 141 GLU A C 1
ATOM 1038 O O . GLU A 1 141 ? -5.827 -10.113 -6.027 1.00 94.56 141 GLU A O 1
ATOM 1043 N N . ARG A 1 142 ? -5.917 -11.813 -7.471 1.00 92.25 142 ARG A N 1
ATOM 1044 C CA . ARG A 1 142 ? -5.602 -10.962 -8.628 1.00 92.25 142 ARG A CA 1
ATOM 1045 C C . ARG A 1 142 ? -6.750 -9.964 -8.850 1.00 92.25 142 ARG A C 1
ATOM 1047 O O . ARG A 1 142 ? -7.912 -10.340 -8.726 1.00 92.25 142 ARG A O 1
ATOM 1054 N N . ARG A 1 143 ? -6.424 -8.712 -9.196 1.00 93.38 143 ARG A N 1
ATOM 1055 C CA . ARG A 1 143 ? -7.347 -7.558 -9.322 1.00 93.38 143 ARG A CA 1
ATOM 1056 C C . ARG A 1 143 ? -7.944 -7.033 -8.016 1.00 93.38 143 ARG A C 1
ATOM 1058 O O . ARG A 1 143 ? -8.682 -6.044 -8.060 1.00 93.38 143 ARG A O 1
ATOM 1065 N N . ASP A 1 144 ? -7.635 -7.631 -6.866 1.00 95.75 144 ASP A N 1
ATOM 1066 C CA . ASP A 1 144 ? -8.003 -7.016 -5.594 1.00 95.75 144 ASP A CA 1
ATOM 1067 C C . ASP A 1 144 ? -7.209 -5.730 -5.384 1.00 95.75 144 ASP A C 1
ATOM 1069 O O . ASP A 1 144 ? -6.002 -5.670 -5.611 1.00 95.75 144 ASP A O 1
ATOM 1073 N N . ARG A 1 145 ? -7.897 -4.698 -4.899 1.00 96.56 145 ARG A N 1
ATOM 1074 C CA . ARG A 1 145 ? -7.324 -3.391 -4.584 1.00 96.56 145 ARG A CA 1
ATOM 1075 C C . ARG A 1 145 ? -7.611 -3.095 -3.123 1.00 96.56 145 ARG A C 1
ATOM 1077 O O . ARG A 1 145 ? -8.690 -2.632 -2.761 1.00 96.56 145 ARG A O 1
ATOM 1084 N N . VAL A 1 146 ? -6.663 -3.435 -2.261 1.00 97.62 146 VAL A N 1
ATOM 1085 C CA . VAL A 1 146 ? -6.819 -3.409 -0.809 1.00 97.62 146 VAL A CA 1
ATOM 1086 C C . VAL A 1 146 ? -6.319 -2.083 -0.241 1.00 97.62 146 VAL A C 1
ATOM 1088 O O . VAL A 1 146 ? -5.134 -1.761 -0.311 1.00 97.62 146 VAL A O 1
ATOM 1091 N N . ALA A 1 147 ? -7.217 -1.337 0.397 1.00 97.12 147 ALA A N 1
ATOM 1092 C CA . ALA A 1 147 ? -6.870 -0.188 1.221 1.00 97.12 147 ALA A CA 1
ATOM 1093 C C . ALA A 1 147 ? -6.206 -0.651 2.525 1.00 97.12 147 ALA A C 1
ATOM 1095 O O . ALA A 1 147 ? -6.870 -1.242 3.377 1.00 97.12 147 ALA A O 1
ATOM 1096 N N . LEU A 1 148 ? -4.932 -0.337 2.737 1.00 96.19 148 LEU A N 1
ATOM 1097 C CA . LEU A 1 148 ? -4.268 -0.501 4.025 1.00 96.19 148 LEU A CA 1
ATOM 1098 C C . LEU A 1 148 ? -4.458 0.765 4.867 1.00 96.19 148 LEU A C 1
ATOM 1100 O O . LEU A 1 148 ? -3.800 1.787 4.673 1.00 96.19 148 LEU A O 1
ATOM 1104 N N . SER A 1 149 ? -5.372 0.695 5.831 1.00 93.25 149 SER A N 1
ATOM 1105 C CA . SER A 1 149 ? -5.769 1.829 6.668 1.00 93.25 149 SER A CA 1
ATOM 1106 C C . SER A 1 149 ? -5.363 1.639 8.130 1.00 93.25 149 SER A C 1
ATOM 1108 O O . SER A 1 149 ? -5.149 0.527 8.601 1.00 93.25 149 SER A O 1
ATOM 1110 N N . GLY A 1 150 ? -5.213 2.737 8.868 1.00 90.00 150 GLY A N 1
ATOM 1111 C CA . GLY A 1 150 ? -4.806 2.706 10.274 1.00 90.00 150 GLY A CA 1
ATOM 1112 C C . GLY A 1 150 ? -4.074 3.981 10.696 1.00 90.00 150 GLY A C 1
ATOM 1113 O O . GLY A 1 150 ? -3.618 4.743 9.836 1.00 90.00 150 GLY A O 1
ATOM 1114 N N . PRO A 1 151 ? -3.938 4.254 12.005 1.00 86.31 151 PRO A N 1
ATOM 1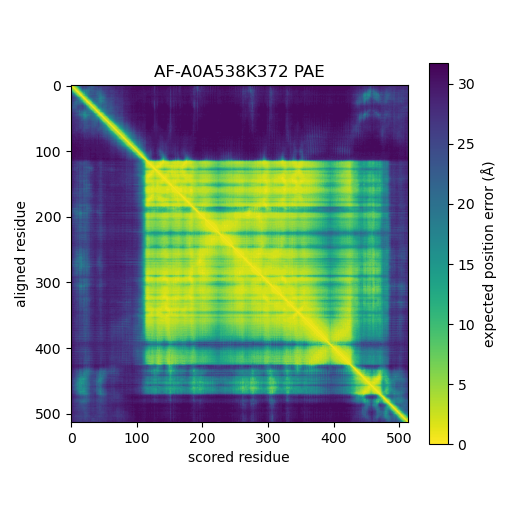115 C CA . PRO A 1 151 ? -3.233 5.435 12.488 1.00 86.31 151 PRO A CA 1
ATOM 1116 C C . PRO A 1 151 ? -1.739 5.409 12.129 1.00 86.31 151 PRO A C 1
ATOM 1118 O O . PRO A 1 151 ? -1.159 4.377 11.775 1.00 86.31 151 PRO A O 1
ATOM 1121 N N . ASN A 1 152 ? -1.092 6.569 12.216 1.00 85.94 152 ASN A N 1
ATOM 1122 C CA . ASN A 1 152 ? 0.360 6.659 12.063 1.00 85.94 152 ASN A CA 1
ATOM 1123 C C . ASN A 1 152 ? 1.041 5.875 13.188 1.00 85.94 152 ASN A C 1
ATOM 1125 O O . ASN A 1 152 ? 0.578 5.891 14.329 1.00 85.94 152 ASN A O 1
ATOM 1129 N N . GLY A 1 153 ? 2.096 5.139 12.844 1.00 84.62 153 GLY A N 1
ATOM 1130 C CA . GLY A 1 153 ? 2.757 4.221 13.773 1.00 84.62 153 GLY A CA 1
ATOM 1131 C C . GLY A 1 153 ? 2.030 2.889 14.003 1.00 84.62 153 GLY A C 1
ATOM 1132 O O . GLY A 1 153 ? 2.516 2.085 14.784 1.00 84.62 153 GLY A O 1
ATOM 1133 N N . ALA A 1 154 ? 0.915 2.600 13.316 1.00 88.44 154 ALA A N 1
ATOM 1134 C CA . ALA A 1 154 ? 0.261 1.284 13.392 1.00 88.44 154 ALA A CA 1
ATOM 1135 C C . ALA A 1 154 ? 1.039 0.152 12.689 1.00 88.44 154 ALA A C 1
ATOM 1137 O O . ALA A 1 154 ? 0.666 -1.009 12.810 1.00 88.44 154 ALA A O 1
ATOM 1138 N N . GLY A 1 155 ? 2.088 0.490 11.930 1.00 90.56 155 GLY A N 1
ATOM 1139 C CA . GLY A 1 155 ? 2.903 -0.477 11.193 1.00 90.56 155 GLY A CA 1
ATOM 1140 C C . GLY A 1 155 ? 2.499 -0.706 9.736 1.00 90.56 155 GLY A C 1
ATOM 1141 O O . GLY A 1 155 ? 2.889 -1.723 9.181 1.00 90.56 155 GLY A O 1
ATOM 1142 N N . LYS A 1 156 ? 1.764 0.222 9.100 1.00 93.75 156 LYS A N 1
ATOM 1143 C CA . LYS A 1 156 ? 1.342 0.125 7.685 1.00 93.75 156 LYS A CA 1
ATOM 1144 C C . LYS A 1 156 ? 2.527 -0.051 6.724 1.00 93.75 156 LYS A C 1
ATOM 1146 O O . LYS A 1 156 ? 2.644 -1.085 6.080 1.00 93.75 156 LYS A O 1
ATOM 1151 N N . THR A 1 157 ? 3.459 0.902 6.721 1.00 93.44 157 THR A N 1
ATOM 1152 C CA . THR A 1 157 ? 4.703 0.831 5.939 1.00 93.44 157 THR A CA 1
ATOM 1153 C C . THR A 1 157 ? 5.515 -0.419 6.275 1.00 93.44 157 THR A C 1
ATOM 1155 O O . THR A 1 157 ? 6.065 -1.069 5.395 1.00 93.44 157 THR A O 1
ATOM 1158 N N . THR A 1 158 ? 5.569 -0.807 7.554 1.00 94.12 158 THR A N 1
ATOM 1159 C CA . THR A 1 158 ? 6.265 -2.030 7.977 1.00 94.12 158 THR A CA 1
ATOM 1160 C C . THR A 1 158 ? 5.607 -3.285 7.411 1.00 94.12 158 THR A C 1
ATOM 1162 O O . THR A 1 158 ? 6.316 -4.200 7.012 1.00 94.12 158 THR A O 1
ATOM 1165 N N . LEU A 1 159 ? 4.274 -3.331 7.341 1.00 95.31 159 LEU A N 1
ATOM 1166 C CA . LEU A 1 159 ? 3.544 -4.428 6.717 1.00 95.31 159 LEU A CA 1
ATOM 1167 C C . LEU A 1 159 ? 3.841 -4.498 5.216 1.00 95.31 159 LEU A C 1
ATOM 1169 O O . LEU A 1 159 ? 4.174 -5.576 4.738 1.00 95.31 159 LEU A O 1
ATOM 1173 N N . LEU A 1 160 ? 3.815 -3.368 4.498 1.00 96.31 160 LEU A N 1
ATOM 1174 C CA . LEU A 1 160 ? 4.207 -3.329 3.082 1.00 96.31 160 LEU A CA 1
ATOM 1175 C C . LEU A 1 160 ? 5.642 -3.838 2.878 1.00 96.31 160 LEU A C 1
ATOM 1177 O O . LEU A 1 160 ? 5.880 -4.662 2.005 1.00 96.31 160 LEU A O 1
ATOM 1181 N N . ARG A 1 161 ? 6.590 -3.435 3.731 1.00 94.69 161 ARG A N 1
ATOM 1182 C CA . ARG A 1 161 ? 7.982 -3.913 3.663 1.00 94.69 161 ARG A CA 1
ATOM 1183 C C . ARG A 1 161 ? 8.135 -5.402 3.958 1.00 94.69 161 ARG A C 1
ATOM 1185 O O . ARG A 1 161 ? 8.990 -6.046 3.364 1.00 94.69 161 ARG A O 1
ATOM 1192 N N . ILE A 1 162 ? 7.318 -5.959 4.852 1.00 95.62 162 ILE A N 1
ATOM 1193 C CA . ILE A 1 162 ? 7.282 -7.410 5.084 1.00 95.62 162 ILE A CA 1
ATOM 1194 C C . ILE A 1 162 ? 6.779 -8.134 3.833 1.00 95.62 162 ILE A C 1
ATOM 1196 O O . ILE A 1 162 ? 7.349 -9.152 3.456 1.00 95.62 162 ILE A O 1
ATOM 1200 N N . LEU A 1 163 ? 5.752 -7.596 3.169 1.00 95.62 163 LEU A N 1
ATOM 1201 C CA . LEU A 1 163 ? 5.236 -8.158 1.919 1.00 95.62 163 LEU A CA 1
ATOM 1202 C C . LEU A 1 163 ? 6.243 -8.043 0.770 1.00 95.62 163 LEU A C 1
ATOM 1204 O O . LEU A 1 163 ? 6.358 -8.967 -0.022 1.00 95.62 163 LEU A O 1
ATOM 1208 N N . ALA A 1 164 ? 7.010 -6.956 0.716 1.00 93.62 164 ALA A N 1
ATOM 1209 C CA . ALA A 1 164 ? 8.092 -6.773 -0.249 1.00 93.62 164 ALA A CA 1
ATOM 1210 C C . ALA A 1 164 ? 9.346 -7.617 0.056 1.00 93.62 164 ALA A C 1
ATOM 1212 O O . ALA A 1 164 ? 10.276 -7.639 -0.744 1.00 93.62 164 ALA A O 1
ATOM 1213 N N . GLY A 1 165 ? 9.414 -8.280 1.217 1.00 92.69 165 GLY A N 1
ATOM 1214 C CA . GLY A 1 165 ? 10.603 -9.019 1.655 1.00 92.69 165 GLY A CA 1
ATOM 1215 C C . GLY A 1 165 ? 11.756 -8.140 2.159 1.00 92.69 165 GLY A C 1
ATOM 1216 O O . GLY A 1 165 ? 12.823 -8.658 2.470 1.00 92.69 165 GLY A O 1
ATOM 1217 N N . GLU A 1 166 ? 11.558 -6.826 2.304 1.00 91.56 166 GLU A N 1
ATOM 1218 C CA . GLU A 1 166 ? 12.570 -5.893 2.826 1.00 91.56 166 GLU A CA 1
ATOM 1219 C C . GLU A 1 166 ? 12.717 -5.942 4.354 1.00 91.56 166 GLU A C 1
ATOM 1221 O O . GLU A 1 166 ? 13.602 -5.314 4.937 1.00 91.56 166 GLU A O 1
ATOM 1226 N N . THR A 1 167 ? 11.789 -6.588 5.056 1.00 92.56 167 THR A N 1
ATOM 1227 C CA . THR A 1 167 ? 11.798 -6.659 6.518 1.00 92.56 167 THR A CA 1
ATOM 1228 C C . THR A 1 167 ? 11.253 -7.995 6.994 1.00 92.56 167 THR A C 1
ATOM 1230 O O . THR A 1 167 ? 10.208 -8.451 6.543 1.00 92.56 167 THR A O 1
ATOM 1233 N N . GLU A 1 168 ? 11.919 -8.599 7.975 1.00 92.69 168 GLU A N 1
ATOM 1234 C CA . GLU A 1 168 ? 11.503 -9.890 8.524 1.00 92.69 168 GLU A CA 1
ATOM 1235 C C . GLU A 1 168 ? 10.233 -9.791 9.383 1.00 92.69 168 GLU A C 1
ATOM 1237 O O . GLU A 1 168 ? 10.009 -8.816 10.115 1.00 92.69 168 GLU A O 1
ATOM 1242 N N . LYS A 1 169 ? 9.418 -10.845 9.346 1.00 93.56 169 LYS A N 1
ATOM 1243 C CA . LYS A 1 169 ? 8.330 -11.099 10.302 1.00 93.56 169 LYS A CA 1
ATOM 1244 C C . LYS A 1 169 ? 8.856 -11.916 11.488 1.00 93.56 169 LYS A C 1
ATOM 1246 O O . LYS A 1 169 ? 9.735 -12.747 11.308 1.00 93.56 169 LYS A O 1
ATOM 1251 N N . HIS A 1 170 ? 8.282 -11.732 12.678 1.00 94.69 170 HIS A N 1
ATOM 1252 C CA . HIS A 1 170 ? 8.666 -12.497 13.880 1.00 94.69 170 HIS A CA 1
ATOM 1253 C C . HIS A 1 170 ? 7.718 -13.667 14.178 1.00 94.69 170 HIS A C 1
ATOM 1255 O O . HIS A 1 170 ? 7.976 -14.467 15.070 1.00 94.69 170 HIS A O 1
ATOM 1261 N N . GLY A 1 171 ? 6.596 -13.757 13.466 1.00 93.25 171 GLY A N 1
ATOM 1262 C CA . GLY A 1 171 ? 5.627 -14.835 13.616 1.00 93.25 171 GLY A CA 1
ATOM 1263 C C . GLY A 1 171 ? 4.575 -14.808 12.514 1.00 93.25 171 GLY A C 1
ATOM 1264 O O . GLY A 1 171 ? 4.509 -13.856 11.728 1.00 93.25 171 GLY A O 1
ATOM 1265 N N . GLY A 1 172 ? 3.774 -15.869 12.464 1.00 93.81 172 GLY A N 1
ATOM 1266 C CA . GLY A 1 172 ? 2.800 -16.105 11.404 1.00 93.81 172 GLY A CA 1
ATOM 1267 C C . GLY A 1 172 ? 3.419 -16.638 10.115 1.00 93.81 172 GLY A C 1
ATOM 1268 O O . GLY A 1 172 ? 4.638 -16.793 9.989 1.00 93.81 172 GLY A O 1
ATOM 1269 N N . GLU A 1 173 ? 2.565 -16.891 9.136 1.00 94.38 173 GLU A N 1
ATOM 1270 C CA . GLU A 1 173 ? 2.918 -17.429 7.825 1.00 94.38 173 GLU A CA 1
ATOM 1271 C C . GLU A 1 173 ? 2.592 -16.413 6.732 1.00 94.38 173 GLU A C 1
ATOM 1273 O O . GLU A 1 173 ? 1.601 -15.686 6.807 1.00 94.38 173 GLU A O 1
ATOM 1278 N N . LEU A 1 174 ? 3.462 -16.357 5.727 1.00 95.44 174 LEU A N 1
ATOM 1279 C CA . LEU A 1 174 ? 3.295 -15.531 4.541 1.00 95.44 174 LEU A CA 1
ATOM 1280 C C . LEU A 1 174 ? 3.603 -16.414 3.337 1.00 95.44 174 LEU A C 1
ATOM 1282 O O . LEU A 1 174 ? 4.712 -16.938 3.238 1.00 95.44 174 LEU A O 1
ATOM 1286 N N . ALA A 1 175 ? 2.618 -16.598 2.468 1.00 94.56 175 ALA A N 1
ATOM 1287 C CA . ALA A 1 175 ? 2.726 -17.418 1.273 1.00 94.56 175 ALA A CA 1
ATOM 1288 C C . ALA A 1 175 ? 2.373 -16.580 0.046 1.00 94.56 175 ALA A C 1
ATOM 1290 O O . ALA A 1 175 ? 1.375 -15.859 0.047 1.00 94.56 175 ALA A O 1
ATOM 1291 N N . PHE A 1 176 ? 3.182 -16.705 -1.000 1.00 94.62 176 PHE A N 1
ATOM 1292 C CA . PHE A 1 176 ? 2.953 -16.076 -2.295 1.00 94.62 176 PHE A CA 1
ATOM 1293 C C . PHE A 1 176 ? 2.704 -17.146 -3.349 1.00 94.62 176 PHE A C 1
ATOM 1295 O O . PHE A 1 176 ? 3.228 -18.261 -3.253 1.00 94.62 176 PHE A O 1
ATOM 1302 N N . GLN A 1 177 ? 1.949 -16.791 -4.383 1.00 92.56 177 GLN A N 1
ATOM 1303 C CA . GLN A 1 177 ? 1.927 -17.576 -5.608 1.00 92.56 177 GLN A CA 1
ATOM 1304 C C . GLN A 1 177 ? 3.360 -17.718 -6.170 1.00 92.56 177 GLN A C 1
ATOM 1306 O O . GLN A 1 177 ? 4.218 -16.843 -6.033 1.00 92.56 177 GLN A O 1
ATOM 1311 N N . LYS A 1 178 ? 3.666 -18.877 -6.765 1.00 86.69 178 LYS A N 1
ATOM 1312 C CA . LYS A 1 178 ? 5.003 -19.145 -7.307 1.00 86.69 178 LYS A CA 1
ATOM 1313 C C . LYS A 1 178 ? 5.299 -18.177 -8.455 1.00 86.69 178 LYS A C 1
ATOM 1315 O O . LYS A 1 178 ? 4.547 -18.138 -9.422 1.00 86.69 178 LYS A O 1
ATOM 1320 N N . GLY A 1 179 ? 6.425 -17.471 -8.363 1.00 83.69 179 GLY A N 1
ATOM 1321 C CA . GLY A 1 179 ? 6.867 -16.533 -9.397 1.00 83.69 179 GLY A CA 1
ATOM 1322 C C . GLY A 1 179 ? 6.225 -15.145 -9.327 1.00 83.69 179 GLY A C 1
ATOM 1323 O O . GLY A 1 179 ? 6.437 -14.375 -10.251 1.00 83.69 179 GLY A O 1
ATOM 1324 N N . THR A 1 180 ? 5.481 -14.817 -8.262 1.00 89.62 180 THR A N 1
ATOM 1325 C CA . THR A 1 180 ? 4.898 -13.480 -8.061 1.00 89.62 180 THR A CA 1
ATOM 1326 C C . THR A 1 180 ? 5.967 -12.387 -8.119 1.00 89.62 180 THR A C 1
ATOM 1328 O O . THR A 1 180 ? 6.884 -12.368 -7.293 1.00 89.62 180 THR A O 1
ATOM 1331 N N . ARG A 1 181 ? 5.807 -11.441 -9.046 1.00 89.81 181 ARG A N 1
ATOM 1332 C CA . ARG A 1 181 ? 6.596 -10.206 -9.120 1.00 89.81 181 ARG A CA 1
ATOM 1333 C C . ARG A 1 181 ? 5.996 -9.163 -8.188 1.00 89.81 181 ARG A C 1
ATOM 1335 O O . ARG A 1 181 ? 4.831 -8.792 -8.327 1.00 89.81 181 ARG A O 1
ATOM 1342 N N . ILE A 1 182 ? 6.786 -8.709 -7.221 1.00 93.44 182 ILE A N 1
ATOM 1343 C CA . ILE A 1 182 ? 6.358 -7.728 -6.222 1.00 93.44 182 ILE A CA 1
ATOM 1344 C C . ILE A 1 182 ? 7.051 -6.404 -6.516 1.00 93.44 182 ILE A C 1
ATOM 1346 O O . ILE A 1 182 ? 8.279 -6.348 -6.551 1.00 93.44 182 ILE A O 1
ATOM 1350 N N . ALA A 1 183 ? 6.269 -5.340 -6.676 1.00 93.62 183 ALA A N 1
ATOM 1351 C CA . ALA A 1 183 ? 6.781 -3.982 -6.781 1.00 93.62 183 ALA A CA 1
ATOM 1352 C C . ALA A 1 183 ? 6.356 -3.166 -5.560 1.00 93.62 183 ALA A C 1
ATOM 1354 O O . ALA A 1 183 ? 5.192 -3.185 -5.161 1.00 93.62 183 ALA A O 1
ATOM 1355 N N . LEU A 1 184 ? 7.304 -2.432 -4.979 1.00 93.62 184 LEU A N 1
ATOM 1356 C CA . LEU A 1 184 ? 7.066 -1.522 -3.865 1.00 93.62 184 LEU A CA 1
ATOM 1357 C C . LEU A 1 184 ? 7.368 -0.093 -4.309 1.00 93.62 184 LEU A C 1
ATOM 1359 O O . LEU A 1 184 ? 8.495 0.219 -4.684 1.00 93.62 184 LEU A O 1
ATOM 1363 N N . HIS A 1 185 ? 6.369 0.778 -4.209 1.00 93.06 185 HIS A N 1
ATOM 1364 C CA . HIS A 1 185 ? 6.580 2.214 -4.169 1.00 93.06 185 HIS A CA 1
ATOM 1365 C C . HIS A 1 185 ? 6.683 2.660 -2.713 1.00 93.06 185 HIS A C 1
ATOM 1367 O O . HIS A 1 185 ? 5.727 2.538 -1.940 1.00 93.06 185 HIS A O 1
ATOM 1373 N N . ASP A 1 186 ? 7.839 3.214 -2.364 1.00 81.56 186 ASP A N 1
ATOM 1374 C CA . ASP A 1 186 ? 8.047 3.899 -1.101 1.00 81.56 186 ASP A CA 1
ATOM 1375 C C . ASP A 1 186 ? 8.462 5.364 -1.306 1.00 81.56 186 ASP A C 1
ATOM 1377 O O . ASP A 1 186 ? 8.828 5.804 -2.398 1.00 81.56 186 ASP A O 1
ATOM 1381 N N . GLN A 1 187 ? 8.399 6.134 -0.219 1.00 78.44 187 GLN A N 1
ATOM 1382 C CA . GLN A 1 187 ? 8.767 7.552 -0.207 1.00 78.44 187 GLN A CA 1
ATOM 1383 C C . GLN A 1 187 ? 10.281 7.785 -0.073 1.00 78.44 187 GLN A C 1
ATOM 1385 O O . GLN A 1 187 ? 10.703 8.918 0.176 1.00 78.44 187 GLN A O 1
ATOM 1390 N N . ARG A 1 188 ? 11.124 6.744 -0.153 1.00 79.31 188 ARG A N 1
ATOM 1391 C CA . ARG A 1 188 ? 12.569 6.937 -0.008 1.00 79.31 188 ARG A CA 1
ATOM 1392 C C . ARG A 1 188 ? 13.125 7.461 -1.333 1.00 79.31 188 ARG A C 1
ATOM 1394 O O . ARG A 1 188 ? 12.833 6.899 -2.387 1.00 79.31 188 ARG A O 1
ATOM 1401 N N . PRO A 1 189 ? 13.939 8.530 -1.309 1.00 73.69 189 PRO A N 1
ATOM 1402 C CA . PRO A 1 189 ? 14.604 8.974 -2.519 1.00 73.69 189 PRO A CA 1
ATOM 1403 C C . PRO A 1 189 ? 15.533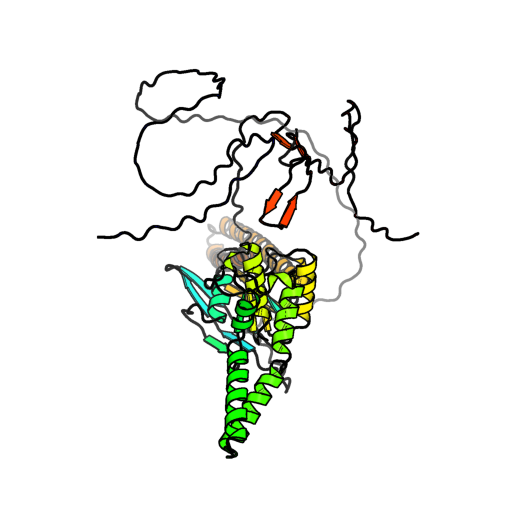 7.861 -3.031 1.00 73.69 189 PRO A C 1
ATOM 1405 O O . PRO A 1 189 ? 16.161 7.173 -2.219 1.00 73.69 189 PRO A O 1
ATOM 1408 N N . PRO A 1 190 ? 15.652 7.698 -4.358 1.00 77.81 190 PRO A N 1
ATOM 1409 C CA . PRO A 1 190 ? 16.530 6.700 -4.946 1.00 77.81 190 PRO A CA 1
ATOM 1410 C C . PRO A 1 190 ? 17.988 6.936 -4.545 1.00 77.81 190 PRO A C 1
ATOM 1412 O O . PRO A 1 190 ? 18.447 8.081 -4.434 1.00 77.81 190 PRO A O 1
ATOM 1415 N N . LEU A 1 191 ? 18.707 5.833 -4.334 1.00 78.25 191 LEU A N 1
ATOM 1416 C CA . LEU A 1 191 ? 20.131 5.843 -4.000 1.00 78.25 191 LEU A CA 1
ATOM 1417 C C . LEU A 1 191 ? 20.980 6.051 -5.262 1.00 78.25 191 LEU A C 1
ATOM 1419 O O . LEU A 1 191 ? 21.993 6.745 -5.221 1.00 78.25 191 LEU A O 1
ATOM 1423 N N . GLU A 1 192 ? 20.539 5.505 -6.395 1.00 81.56 192 GLU A N 1
ATOM 1424 C CA . GLU A 1 192 ? 21.237 5.520 -7.682 1.00 81.56 192 GLU A CA 1
ATOM 1425 C C . GLU A 1 192 ? 21.049 6.849 -8.435 1.00 81.56 192 GLU A C 1
ATOM 1427 O O . GLU A 1 192 ? 20.458 6.909 -9.509 1.00 81.56 192 GLU A O 1
ATOM 1432 N N . ARG A 1 193 ? 21.550 7.950 -7.866 1.00 83.69 193 ARG A N 1
ATOM 1433 C CA . ARG A 1 193 ? 21.305 9.314 -8.377 1.00 83.69 193 ARG A CA 1
ATOM 1434 C C . ARG A 1 193 ? 21.959 9.652 -9.723 1.00 83.69 193 ARG A C 1
ATOM 1436 O O . ARG A 1 193 ? 21.609 10.679 -10.311 1.00 83.69 193 ARG A O 1
ATOM 1443 N N . GLU A 1 194 ? 22.878 8.815 -10.192 1.00 90.06 194 GLU A N 1
ATOM 1444 C CA . GLU A 1 194 ? 23.571 8.996 -11.474 1.00 90.06 194 GLU A CA 1
ATOM 1445 C C . GLU A 1 194 ? 22.813 8.404 -12.665 1.00 90.06 194 GLU A C 1
ATOM 1447 O O . GLU A 1 194 ? 23.071 8.804 -13.797 1.00 90.06 194 GLU A O 1
ATOM 1452 N N . LEU A 1 195 ? 21.857 7.497 -12.429 1.00 92.69 195 LEU A N 1
ATOM 1453 C CA . LEU A 1 195 ? 21.029 6.957 -13.505 1.00 92.69 195 LEU A CA 1
ATOM 1454 C C . LEU A 1 195 ? 20.174 8.060 -14.130 1.00 92.69 195 LEU A C 1
ATOM 1456 O O . LEU A 1 195 ? 19.759 9.015 -13.460 1.00 92.69 195 LEU A O 1
ATOM 1460 N N . THR A 1 196 ? 19.866 7.903 -15.411 1.00 95.12 196 THR A N 1
ATOM 1461 C CA . THR A 1 196 ? 18.797 8.680 -16.037 1.00 95.12 196 THR A CA 1
ATOM 1462 C C . THR A 1 196 ? 17.434 8.245 -15.499 1.00 95.12 196 THR A C 1
ATOM 1464 O O . THR A 1 196 ? 17.264 7.142 -14.968 1.00 95.12 196 THR A O 1
ATOM 1467 N N . LEU A 1 197 ? 16.428 9.109 -15.642 1.00 94.19 197 LEU A N 1
ATOM 1468 C CA . LEU A 1 197 ? 15.055 8.785 -15.250 1.00 94.19 197 LEU A CA 1
ATOM 1469 C C . LEU A 1 197 ? 14.545 7.510 -15.948 1.00 94.19 197 LEU A C 1
ATOM 1471 O O . LEU A 1 197 ? 13.930 6.659 -15.305 1.00 94.19 197 LEU A O 1
ATOM 1475 N N . ARG A 1 198 ? 14.835 7.361 -17.245 1.00 94.12 198 ARG A N 1
ATOM 1476 C CA . ARG A 1 198 ? 14.460 6.190 -18.046 1.00 94.12 198 ARG A CA 1
ATOM 1477 C C . ARG A 1 198 ? 15.105 4.909 -17.519 1.00 94.12 198 ARG A C 1
ATOM 1479 O O . ARG A 1 198 ? 14.399 3.938 -17.256 1.00 94.12 198 ARG A O 1
ATOM 1486 N N . GLU A 1 199 ? 16.423 4.914 -17.328 1.00 92.81 199 GLU A N 1
ATOM 1487 C CA . GLU A 1 199 ? 17.162 3.755 -16.807 1.00 92.81 199 GLU A CA 1
ATOM 1488 C C . GLU A 1 199 ? 16.683 3.366 -15.410 1.00 92.81 199 GLU A C 1
ATOM 1490 O O . GLU A 1 199 ? 16.518 2.184 -15.114 1.00 92.81 199 GLU A O 1
ATOM 1495 N N . TYR A 1 200 ? 16.399 4.352 -14.557 1.00 92.50 200 TYR A N 1
ATOM 1496 C CA . TYR A 1 200 ? 15.887 4.100 -13.218 1.00 92.50 200 TYR A CA 1
ATOM 1497 C C . TYR A 1 200 ? 14.540 3.368 -13.232 1.00 92.50 200 TYR A C 1
ATOM 1499 O O . TYR A 1 200 ? 14.375 2.388 -12.503 1.00 92.50 200 TYR A O 1
ATOM 1507 N N . VAL A 1 201 ? 13.593 3.792 -14.072 1.00 92.19 201 VAL A N 1
ATOM 1508 C CA . VAL A 1 201 ? 12.289 3.117 -14.187 1.00 92.19 201 VAL A CA 1
ATOM 1509 C C . VAL A 1 201 ? 12.444 1.713 -14.766 1.00 92.19 201 VAL A C 1
ATOM 1511 O O . VAL A 1 201 ? 11.918 0.761 -14.192 1.00 92.19 201 VAL A O 1
ATOM 1514 N N . ILE A 1 202 ? 13.237 1.559 -15.830 1.00 91.25 202 ILE A N 1
ATOM 1515 C CA . ILE A 1 202 ? 13.552 0.258 -16.442 1.00 91.25 202 ILE A CA 1
ATOM 1516 C C . ILE A 1 202 ? 14.202 -0.690 -15.422 1.00 91.25 202 ILE A C 1
ATOM 1518 O O . ILE A 1 202 ? 13.889 -1.878 -15.388 1.00 91.25 202 ILE A O 1
ATOM 1522 N N . SER A 1 203 ? 15.031 -0.171 -14.511 1.00 89.50 203 SER A N 1
ATOM 1523 C CA . SER A 1 203 ? 15.654 -0.958 -13.438 1.00 89.50 203 SER A CA 1
ATOM 1524 C C . SER A 1 203 ? 14.666 -1.525 -12.404 1.00 89.50 203 SER A C 1
ATOM 1526 O O . SER A 1 203 ? 15.079 -2.272 -11.511 1.00 89.50 203 SER A O 1
ATOM 1528 N N . GLY A 1 204 ? 13.386 -1.137 -12.453 1.00 86.56 204 GLY A N 1
ATOM 1529 C CA . GLY A 1 204 ? 12.301 -1.780 -11.707 1.00 86.56 204 GLY A CA 1
ATOM 1530 C C . GLY A 1 204 ? 11.933 -3.163 -12.251 1.00 86.56 204 GLY A C 1
ATOM 1531 O O . GLY A 1 204 ? 11.530 -4.021 -11.476 1.00 86.56 204 GLY A O 1
ATOM 1532 N N . ALA A 1 205 ? 12.165 -3.405 -13.544 1.00 87.44 205 ALA A N 1
ATOM 1533 C CA . ALA A 1 205 ? 11.791 -4.618 -14.270 1.00 87.44 205 ALA A CA 1
ATOM 1534 C C . ALA A 1 205 ? 13.021 -5.476 -14.626 1.00 87.44 205 ALA A C 1
ATOM 1536 O O . ALA A 1 205 ? 13.249 -5.837 -15.781 1.00 87.44 205 ALA A O 1
ATOM 1537 N N . LYS A 1 206 ? 13.889 -5.750 -13.642 1.00 86.88 206 LYS A N 1
ATOM 1538 C CA . LYS A 1 206 ? 15.174 -6.448 -13.877 1.00 86.88 206 LYS A CA 1
ATOM 1539 C C . LYS A 1 206 ? 15.001 -7.842 -14.472 1.00 86.88 206 LYS A C 1
ATOM 1541 O O . LYS A 1 206 ? 15.864 -8.314 -15.201 1.00 86.88 206 LYS A O 1
ATOM 1546 N N . ASP A 1 207 ? 13.919 -8.512 -14.112 1.00 87.69 207 ASP A N 1
ATOM 1547 C CA . ASP A 1 207 ? 13.520 -9.800 -14.658 1.00 87.69 207 ASP A CA 1
ATOM 1548 C C . ASP A 1 207 ? 13.188 -9.708 -16.151 1.00 87.69 207 ASP A C 1
ATOM 1550 O O . ASP A 1 207 ? 13.665 -10.549 -16.908 1.00 87.69 207 ASP A O 1
ATOM 1554 N N . LEU A 1 208 ? 12.471 -8.665 -16.587 1.00 88.62 208 LEU A N 1
ATOM 1555 C CA . LEU A 1 208 ? 12.173 -8.434 -18.006 1.00 88.62 208 LEU A CA 1
ATOM 1556 C C . LEU A 1 208 ? 13.431 -8.091 -18.803 1.00 88.62 208 LEU A C 1
ATOM 1558 O O . LEU A 1 208 ? 13.654 -8.666 -19.865 1.00 88.62 208 LEU A O 1
ATOM 1562 N N . VAL A 1 209 ? 14.302 -7.238 -18.253 1.00 90.31 209 VAL A N 1
ATOM 1563 C CA . VAL A 1 209 ? 15.612 -6.944 -18.862 1.00 90.31 209 VAL A CA 1
ATOM 1564 C C . VAL A 1 209 ? 16.423 -8.229 -19.039 1.00 90.31 209 VAL A C 1
ATOM 1566 O O . VAL A 1 209 ? 16.961 -8.485 -20.113 1.00 90.31 209 VAL A O 1
ATOM 1569 N N . ARG A 1 210 ? 16.466 -9.083 -18.010 1.00 91.06 210 ARG A N 1
ATOM 1570 C CA . ARG A 1 210 ? 17.189 -10.358 -18.066 1.00 91.06 210 ARG A CA 1
ATOM 1571 C C . ARG A 1 210 ? 16.575 -11.338 -19.067 1.00 91.06 210 ARG A C 1
ATOM 1573 O O . ARG A 1 210 ? 17.318 -12.083 -19.696 1.00 91.06 210 ARG A O 1
ATOM 1580 N N . LEU A 1 211 ? 15.248 -11.355 -19.207 1.00 90.12 211 LEU A N 1
ATOM 1581 C CA . LEU A 1 211 ? 14.560 -12.171 -20.212 1.00 90.12 211 LEU A CA 1
ATOM 1582 C C . LEU A 1 211 ? 14.919 -11.728 -21.633 1.00 90.12 211 LEU A C 1
ATOM 1584 O O . LEU A 1 211 ? 15.180 -12.580 -22.474 1.00 90.12 211 LEU A O 1
ATOM 1588 N N . GLU A 1 212 ? 14.982 -10.423 -21.900 1.00 91.44 212 GLU A N 1
ATOM 1589 C CA . GLU A 1 212 ? 15.421 -9.911 -23.205 1.00 91.44 212 GLU A CA 1
ATOM 1590 C C . GLU A 1 212 ? 16.885 -10.257 -23.500 1.00 91.44 212 GLU A C 1
ATOM 1592 O O . GLU A 1 212 ? 17.205 -10.670 -24.613 1.00 91.44 212 GLU A O 1
ATOM 1597 N N . GLU A 1 213 ? 17.774 -10.124 -22.512 1.00 93.25 213 GLU A N 1
ATOM 1598 C CA . GLU A 1 213 ? 19.178 -10.530 -22.646 1.00 93.25 213 GLU A CA 1
ATOM 1599 C C . GLU A 1 213 ? 19.310 -12.036 -22.914 1.00 93.25 213 GLU A C 1
ATOM 1601 O O . GLU A 1 213 ? 20.098 -12.448 -23.765 1.00 93.25 213 GLU A O 1
ATOM 1606 N N . GLU A 1 214 ? 18.527 -12.859 -22.212 1.00 94.44 214 GLU A N 1
ATOM 1607 C CA . GLU A 1 214 ? 18.480 -14.308 -22.407 1.00 94.44 214 GLU A CA 1
ATOM 1608 C C . GLU A 1 214 ? 17.969 -14.671 -23.807 1.00 94.44 214 GLU A C 1
ATOM 1610 O O . GLU A 1 214 ? 18.584 -15.493 -24.486 1.00 94.44 214 GLU A O 1
ATOM 1615 N N . LEU A 1 215 ? 16.896 -14.028 -24.276 1.00 94.62 215 LEU A N 1
ATOM 1616 C CA . LEU A 1 215 ? 16.373 -14.221 -25.630 1.00 94.62 215 LEU A CA 1
ATOM 1617 C C . LEU A 1 215 ? 17.414 -13.851 -26.689 1.00 94.62 215 LEU A C 1
ATOM 1619 O O . LEU A 1 215 ? 17.676 -14.658 -27.577 1.00 94.62 215 LEU A O 1
ATOM 1623 N N . ALA A 1 216 ? 18.080 -12.703 -26.548 1.00 94.56 216 ALA A N 1
ATOM 1624 C CA . ALA A 1 216 ? 19.124 -12.277 -27.477 1.00 94.56 216 ALA A CA 1
ATOM 1625 C C . ALA A 1 216 ? 20.308 -13.263 -27.522 1.00 94.56 216 ALA A C 1
ATOM 1627 O O . ALA A 1 216 ? 20.847 -13.550 -28.592 1.00 94.56 216 ALA A O 1
ATOM 1628 N N . GLN A 1 217 ? 20.709 -13.820 -26.373 1.00 95.25 217 GLN A N 1
ATOM 1629 C CA . GLN A 1 217 ? 21.762 -14.841 -26.305 1.00 95.25 217 GLN A CA 1
ATOM 1630 C C . GLN A 1 217 ? 21.340 -16.149 -26.984 1.00 95.25 217 GLN A C 1
ATOM 1632 O O . GLN A 1 217 ? 22.128 -16.742 -27.722 1.00 95.25 217 GLN A O 1
ATOM 1637 N N . LEU A 1 218 ? 20.102 -16.594 -26.760 1.00 94.50 218 LEU A N 1
ATOM 1638 C CA . LEU A 1 218 ? 19.557 -17.800 -27.386 1.00 94.50 218 LEU A CA 1
ATOM 1639 C C . LEU A 1 218 ? 19.421 -17.627 -28.903 1.00 94.50 218 LEU A C 1
ATOM 1641 O O . LEU A 1 218 ? 19.766 -18.537 -29.651 1.00 94.50 218 LEU A O 1
ATOM 1645 N N . GLU A 1 219 ? 18.996 -16.453 -29.371 1.00 94.75 219 GLU A N 1
ATOM 1646 C CA . GLU A 1 219 ? 18.939 -16.109 -30.797 1.00 94.75 219 GLU A CA 1
ATOM 1647 C C . GLU A 1 219 ? 20.322 -16.153 -31.449 1.00 94.75 219 GLU A C 1
ATOM 1649 O O . GLU A 1 219 ? 20.482 -16.745 -32.518 1.00 94.75 219 GLU A O 1
ATOM 1654 N N . GLN A 1 220 ? 21.342 -15.602 -30.786 1.00 95.06 220 GLN A N 1
ATOM 1655 C CA . GLN A 1 220 ? 22.726 -15.689 -31.256 1.00 95.06 220 GLN A CA 1
ATOM 1656 C C . GLN A 1 220 ? 23.241 -17.133 -31.282 1.00 95.06 220 GLN A C 1
ATOM 1658 O O . GLN A 1 220 ? 23.890 -17.531 -32.249 1.00 95.06 220 GLN A O 1
ATOM 1663 N N . ALA A 1 221 ? 22.938 -17.936 -30.259 1.00 92.25 221 ALA A N 1
ATOM 1664 C CA . ALA A 1 221 ? 23.325 -19.344 -30.215 1.00 92.25 221 ALA A CA 1
ATOM 1665 C C . ALA A 1 221 ? 22.666 -20.149 -31.348 1.00 92.25 221 ALA A C 1
ATOM 1667 O O . ALA A 1 221 ? 23.341 -20.924 -32.029 1.00 92.25 221 ALA A O 1
ATOM 1668 N N . MET A 1 222 ? 21.375 -19.916 -31.603 1.00 94.81 222 MET A N 1
ATOM 1669 C CA . MET A 1 222 ? 20.650 -20.526 -32.719 1.00 94.81 222 MET A CA 1
ATOM 1670 C C . MET A 1 222 ? 21.219 -20.080 -34.069 1.00 94.81 222 MET A C 1
ATOM 1672 O O . MET A 1 222 ? 21.432 -20.919 -34.938 1.00 94.81 222 MET A O 1
ATOM 1676 N N . ALA A 1 223 ? 21.544 -18.795 -34.245 1.00 94.44 223 ALA A N 1
ATOM 1677 C CA . ALA A 1 223 ? 22.221 -18.314 -35.452 1.00 94.44 223 ALA A CA 1
ATOM 1678 C C . ALA A 1 223 ? 23.609 -18.960 -35.645 1.00 94.44 223 ALA A C 1
ATOM 1680 O O . ALA A 1 223 ? 24.041 -19.178 -36.775 1.00 94.44 223 ALA A O 1
ATOM 1681 N N . GLY A 1 224 ? 24.287 -19.309 -34.546 1.00 93.12 224 GLY A N 1
ATOM 1682 C CA . GLY A 1 224 ? 25.543 -20.062 -34.520 1.00 93.12 224 GLY A CA 1
ATOM 1683 C C . GLY A 1 224 ? 25.403 -21.582 -34.702 1.00 93.12 224 GLY A C 1
ATOM 1684 O O . GLY A 1 224 ? 26.415 -22.280 -34.660 1.00 93.12 224 GLY A O 1
ATOM 1685 N N . GLY A 1 225 ? 24.186 -22.103 -34.906 1.00 92.06 225 GLY A N 1
ATOM 1686 C CA . GLY A 1 225 ? 23.913 -23.517 -35.190 1.00 92.06 225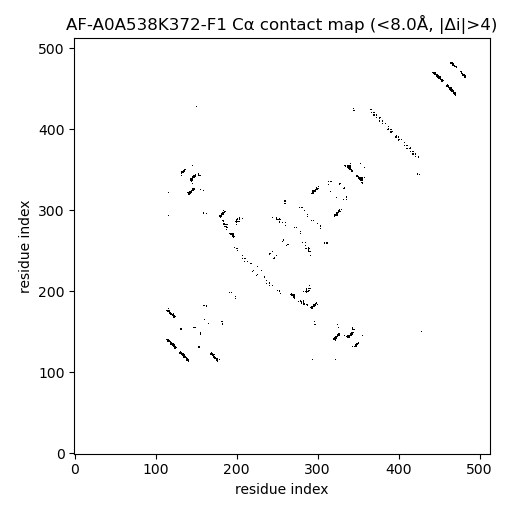 GLY A CA 1
ATOM 1687 C C . GLY A 1 225 ? 23.480 -24.370 -33.990 1.00 92.06 225 GLY A C 1
ATOM 1688 O O . GLY A 1 225 ? 23.315 -25.582 -34.140 1.00 92.06 225 GLY A O 1
ATOM 1689 N N . ALA A 1 226 ? 23.273 -23.782 -32.807 1.00 86.06 226 ALA A N 1
ATOM 1690 C CA . ALA A 1 226 ? 22.737 -24.491 -31.644 1.00 86.06 226 ALA A CA 1
ATOM 1691 C C . ALA A 1 226 ? 21.208 -24.640 -31.753 1.00 86.06 226 ALA A C 1
ATOM 1693 O O . ALA A 1 226 ? 20.441 -23.811 -31.267 1.00 86.06 226 ALA A O 1
ATOM 1694 N N . HIS A 1 227 ? 20.765 -25.703 -32.424 1.00 91.38 227 HIS A N 1
ATOM 1695 C CA . HIS A 1 227 ? 19.346 -26.052 -32.596 1.00 91.38 227 HIS A CA 1
ATOM 1696 C C . HIS A 1 227 ? 18.938 -27.298 -31.797 1.00 91.38 227 HIS A C 1
ATOM 1698 O O . HIS A 1 227 ? 18.025 -28.028 -32.182 1.00 91.38 227 HIS A O 1
ATOM 1704 N N . ASP A 1 228 ? 19.641 -27.592 -30.706 1.00 93.38 228 ASP A N 1
ATOM 1705 C CA . ASP A 1 228 ? 19.287 -28.695 -29.824 1.00 93.38 228 ASP A CA 1
ATOM 1706 C C . ASP A 1 228 ? 17.964 -28.419 -29.085 1.00 93.38 228 ASP A C 1
ATOM 1708 O O . ASP A 1 228 ? 17.553 -27.275 -28.866 1.00 93.38 228 ASP A O 1
ATOM 1712 N N . GLN A 1 229 ? 17.283 -29.493 -28.676 1.00 92.56 229 GLN A N 1
ATOM 1713 C CA . GLN A 1 229 ? 15.956 -29.399 -28.063 1.00 92.56 229 GLN A CA 1
ATOM 1714 C C . GLN A 1 229 ? 15.951 -28.549 -26.782 1.00 92.56 229 GLN A C 1
ATOM 1716 O O . GLN A 1 229 ? 14.937 -27.922 -26.476 1.00 92.56 229 GLN A O 1
ATOM 1721 N N . ALA A 1 230 ? 17.056 -28.512 -26.027 1.00 93.19 230 ALA A N 1
ATOM 1722 C CA . ALA A 1 230 ? 17.122 -27.734 -24.795 1.00 93.19 230 ALA A CA 1
ATOM 1723 C C . ALA A 1 230 ? 17.125 -26.227 -25.090 1.00 93.19 230 ALA A C 1
ATOM 1725 O O . ALA A 1 230 ? 16.339 -25.500 -24.482 1.00 93.19 230 ALA A O 1
ATOM 1726 N N . THR A 1 231 ? 17.925 -25.775 -26.062 1.00 92.56 231 THR A N 1
ATOM 1727 C CA . THR A 1 231 ? 17.958 -24.372 -26.513 1.00 92.56 231 THR A CA 1
ATOM 1728 C C . THR A 1 231 ? 16.595 -23.920 -27.042 1.00 92.56 231 THR A C 1
ATOM 1730 O O . THR A 1 231 ? 16.082 -22.885 -26.613 1.00 92.56 231 THR A O 1
ATOM 1733 N N . LEU A 1 232 ? 15.950 -24.727 -27.893 1.00 93.62 232 LEU A N 1
ATOM 1734 C CA . LEU A 1 232 ? 14.626 -24.411 -28.449 1.00 93.62 232 LEU A CA 1
ATOM 1735 C C . LEU A 1 232 ? 13.532 -24.333 -27.371 1.00 93.62 232 LEU A C 1
ATOM 1737 O O . LEU A 1 232 ? 12.702 -23.418 -27.386 1.00 93.62 232 LEU A O 1
ATOM 1741 N N . ASN A 1 233 ? 13.539 -25.264 -26.411 1.00 94.75 233 ASN A N 1
ATOM 1742 C CA . ASN A 1 233 ? 12.602 -25.241 -25.287 1.00 94.75 233 ASN A CA 1
ATOM 1743 C C . ASN A 1 233 ? 12.828 -24.006 -24.411 1.00 94.75 233 ASN A C 1
ATOM 1745 O O . ASN A 1 233 ? 11.868 -23.340 -24.028 1.00 94.75 233 ASN A O 1
ATOM 1749 N N . ARG A 1 234 ? 14.092 -23.672 -24.121 1.00 93.81 234 ARG A N 1
ATOM 1750 C CA . ARG A 1 234 ? 14.436 -22.517 -23.291 1.00 93.81 234 ARG A CA 1
ATOM 1751 C C . ARG A 1 234 ? 14.020 -21.200 -23.940 1.00 93.81 234 ARG A C 1
ATOM 1753 O O . ARG A 1 234 ? 13.451 -20.355 -23.255 1.00 93.81 234 ARG A O 1
ATOM 1760 N N . TYR A 1 235 ? 14.239 -21.063 -25.248 1.00 94.81 235 TYR A N 1
ATOM 1761 C CA . TYR A 1 235 ? 13.769 -19.919 -26.029 1.00 94.81 235 TYR A CA 1
ATOM 1762 C C . TYR A 1 235 ? 12.244 -19.801 -25.975 1.00 94.81 235 TYR A C 1
ATOM 1764 O O . TYR A 1 235 ? 11.722 -18.745 -25.634 1.00 94.81 235 TYR A O 1
ATOM 1772 N N . SER A 1 236 ? 11.529 -20.907 -26.205 1.00 94.12 236 SER A N 1
ATOM 1773 C CA . SER A 1 236 ? 10.061 -20.933 -26.149 1.00 94.12 236 SER A CA 1
ATOM 1774 C C . SER A 1 236 ? 9.522 -20.535 -24.768 1.00 94.12 236 SER A C 1
ATOM 1776 O O . SER A 1 236 ? 8.559 -19.776 -24.672 1.00 94.12 236 SER A O 1
ATOM 1778 N N . GLU A 1 237 ? 10.151 -21.007 -23.685 1.00 92.88 237 GLU A N 1
ATOM 1779 C CA . GLU A 1 237 ? 9.792 -20.621 -22.315 1.00 92.88 237 GLU A CA 1
ATOM 1780 C C . GLU A 1 237 ? 10.064 -19.139 -22.027 1.00 92.88 237 GLU A C 1
ATOM 1782 O O . GLU A 1 237 ? 9.229 -18.478 -21.407 1.00 92.88 237 GLU A O 1
ATOM 1787 N N . ALA A 1 238 ? 11.225 -18.620 -22.437 1.00 91.62 238 ALA A N 1
ATOM 1788 C CA . ALA A 1 238 ? 11.593 -17.221 -22.232 1.00 91.62 238 ALA A CA 1
ATOM 1789 C C . ALA A 1 238 ? 10.675 -16.282 -23.030 1.00 91.62 238 ALA A C 1
ATOM 1791 O O . ALA A 1 238 ? 10.178 -15.302 -22.474 1.00 91.62 238 ALA A O 1
ATOM 1792 N N . GLN A 1 239 ? 10.365 -16.640 -24.279 1.00 93.12 239 GLN A N 1
ATOM 1793 C CA . GLN A 1 239 ? 9.459 -15.888 -25.144 1.00 93.12 239 GLN A CA 1
ATOM 1794 C C . GLN A 1 239 ? 8.052 -15.840 -24.548 1.00 93.12 239 GLN A C 1
ATOM 1796 O O . GLN A 1 239 ? 7.492 -14.762 -24.384 1.00 93.12 239 GLN A O 1
ATOM 1801 N N . ALA A 1 240 ? 7.511 -16.988 -24.122 1.00 90.19 240 ALA A N 1
ATOM 1802 C CA . ALA A 1 240 ? 6.187 -17.048 -23.507 1.00 90.19 240 ALA A CA 1
ATOM 1803 C C . ALA A 1 240 ? 6.088 -16.198 -22.226 1.00 90.19 240 ALA A C 1
ATOM 1805 O O . ALA A 1 240 ? 5.040 -15.613 -21.948 1.00 90.19 240 ALA A O 1
ATOM 1806 N N . ARG A 1 241 ? 7.171 -16.110 -21.440 1.00 86.12 241 ARG A N 1
ATOM 1807 C CA . ARG A 1 241 ? 7.227 -15.240 -20.253 1.00 86.12 241 ARG A CA 1
ATOM 1808 C C . ARG A 1 241 ? 7.259 -13.762 -20.623 1.00 86.12 241 ARG A C 1
ATOM 1810 O O . ARG A 1 241 ? 6.563 -12.986 -19.974 1.00 86.12 241 ARG A O 1
ATOM 1817 N N . LEU A 1 242 ? 8.037 -13.381 -21.637 1.00 87.69 242 LEU A N 1
ATOM 1818 C CA . LEU A 1 242 ? 8.085 -12.000 -22.112 1.00 87.69 242 LEU A CA 1
ATOM 1819 C C . LEU A 1 242 ? 6.730 -11.579 -22.696 1.00 87.69 242 LEU A C 1
ATOM 1821 O O . LEU A 1 242 ? 6.217 -10.526 -22.333 1.00 87.69 242 LEU A O 1
ATOM 1825 N N . ASP A 1 243 ? 6.111 -12.422 -23.525 1.00 87.12 243 ASP A N 1
ATOM 1826 C CA . ASP A 1 243 ? 4.791 -12.171 -24.116 1.00 87.12 243 ASP A CA 1
ATOM 1827 C C . ASP A 1 243 ? 3.715 -11.987 -23.038 1.00 87.12 243 ASP A C 1
ATOM 1829 O O . ASP A 1 243 ? 2.905 -11.061 -23.116 1.00 87.12 243 ASP A O 1
ATOM 1833 N N . HIS A 1 244 ? 3.744 -12.811 -21.983 1.00 80.69 244 HIS A N 1
ATOM 1834 C CA . HIS A 1 244 ? 2.852 -12.648 -20.833 1.00 80.69 244 HIS A CA 1
ATOM 1835 C C . HIS A 1 244 ? 3.077 -11.316 -20.096 1.00 80.69 244 HIS A C 1
ATOM 1837 O O . HIS A 1 244 ? 2.135 -10.777 -19.523 1.00 80.69 244 HIS A O 1
ATOM 1843 N N . ALA A 1 245 ? 4.296 -10.773 -20.120 1.00 77.31 245 ALA A N 1
ATOM 1844 C CA . ALA A 1 245 ? 4.651 -9.503 -19.488 1.00 77.31 245 ALA A CA 1
ATOM 1845 C C . ALA A 1 245 ? 4.454 -8.263 -20.387 1.00 77.31 245 ALA A C 1
ATOM 1847 O O . ALA A 1 245 ? 5.018 -7.200 -20.122 1.00 77.31 245 ALA A O 1
ATOM 1848 N N . GLY A 1 246 ? 3.678 -8.387 -21.469 1.00 78.62 246 GLY A N 1
ATOM 1849 C CA . GLY A 1 246 ? 3.431 -7.304 -22.430 1.00 78.62 246 GLY A CA 1
ATOM 1850 C C . GLY A 1 246 ? 4.323 -7.345 -23.676 1.00 78.62 246 GLY A C 1
ATOM 1851 O O . GLY A 1 246 ? 4.316 -6.399 -24.470 1.00 78.62 246 GLY A O 1
ATOM 1852 N N . GLY A 1 247 ? 5.072 -8.433 -23.872 1.00 84.62 247 GLY A N 1
ATOM 1853 C CA . GLY A 1 247 ? 5.949 -8.638 -25.023 1.00 84.62 247 GLY A CA 1
ATOM 1854 C C . GLY A 1 247 ? 7.012 -7.549 -25.123 1.00 84.62 247 GLY A C 1
ATOM 1855 O O . GLY A 1 247 ? 7.412 -6.961 -24.127 1.00 84.62 247 GLY A O 1
ATOM 1856 N N . TYR A 1 248 ? 7.425 -7.204 -26.341 1.00 83.12 248 TYR A N 1
ATOM 1857 C CA . TYR A 1 248 ? 8.404 -6.134 -26.584 1.00 83.12 248 TYR A CA 1
ATOM 1858 C C . TYR A 1 248 ? 7.885 -4.711 -26.282 1.00 83.12 248 TYR A C 1
ATOM 1860 O O . TYR A 1 248 ? 8.661 -3.758 -26.312 1.00 83.12 248 TYR A O 1
ATOM 1868 N N . GLY A 1 249 ? 6.592 -4.548 -25.970 1.00 87.94 249 GLY A N 1
ATOM 1869 C CA . GLY A 1 249 ? 5.974 -3.251 -25.666 1.00 87.94 249 GLY A CA 1
ATOM 1870 C C . GLY A 1 249 ? 6.184 -2.763 -24.228 1.00 87.94 249 GLY A C 1
ATOM 1871 O O . GLY A 1 249 ? 5.805 -1.638 -23.902 1.00 87.94 249 GLY A O 1
ATOM 1872 N N . TRP A 1 250 ? 6.788 -3.567 -23.349 1.00 87.12 250 TRP A N 1
ATOM 1873 C CA . TRP A 1 250 ? 6.912 -3.231 -21.925 1.00 87.12 250 TRP A CA 1
ATOM 1874 C C . TRP A 1 250 ? 7.752 -1.961 -21.666 1.00 87.12 250 TRP A C 1
ATOM 1876 O O . TRP A 1 250 ? 7.454 -1.187 -20.753 1.00 87.12 250 TRP A O 1
ATOM 1886 N N . ARG A 1 251 ? 8.767 -1.678 -22.500 1.00 90.25 251 ARG A N 1
ATOM 1887 C CA . ARG A 1 251 ? 9.566 -0.436 -22.414 1.00 90.25 251 ARG A CA 1
ATOM 1888 C C . ARG A 1 251 ? 8.765 0.802 -22.815 1.00 90.25 251 ARG A C 1
ATOM 1890 O O . ARG A 1 251 ? 8.918 1.871 -22.211 1.00 90.25 251 ARG A O 1
ATOM 1897 N N . ASP A 1 252 ? 7.887 0.654 -23.804 1.00 90.69 252 ASP A N 1
ATOM 1898 C CA . ASP A 1 252 ? 6.964 1.713 -24.203 1.00 90.69 252 ASP A CA 1
ATOM 1899 C C . ASP A 1 252 ? 5.943 1.966 -23.097 1.00 90.69 252 ASP A C 1
ATOM 1901 O O . ASP A 1 252 ? 5.695 3.121 -22.752 1.00 90.69 252 ASP A O 1
ATOM 1905 N N . HIS A 1 253 ? 5.425 0.906 -22.471 1.00 89.88 253 HIS A N 1
ATOM 1906 C CA . HIS A 1 253 ? 4.561 1.005 -21.296 1.00 89.88 253 HIS A CA 1
ATOM 1907 C C . HIS A 1 253 ? 5.246 1.759 -20.142 1.00 89.88 253 HIS A C 1
ATOM 1909 O O . HIS A 1 253 ? 4.693 2.730 -19.629 1.00 89.88 253 HIS A O 1
ATOM 1915 N N . ALA A 1 254 ? 6.492 1.418 -19.797 1.00 91.31 254 ALA A N 1
ATOM 1916 C CA . ALA A 1 254 ? 7.260 2.144 -18.780 1.00 91.31 254 ALA A CA 1
ATOM 1917 C C . ALA A 1 254 ? 7.405 3.647 -19.105 1.00 91.31 254 ALA A C 1
ATOM 1919 O O . ALA A 1 254 ? 7.311 4.507 -18.223 1.00 91.31 254 ALA A O 1
ATOM 1920 N N . THR A 1 255 ? 7.576 3.985 -20.385 1.00 92.06 255 THR A N 1
ATOM 1921 C CA . THR A 1 255 ? 7.622 5.379 -20.849 1.00 92.06 255 THR A CA 1
ATOM 1922 C C . THR A 1 255 ? 6.244 6.055 -20.780 1.00 92.06 255 THR A C 1
ATOM 1924 O O . THR A 1 255 ? 6.149 7.229 -20.415 1.00 92.06 255 THR A O 1
ATOM 1927 N N . GLN A 1 256 ? 5.158 5.337 -21.080 1.00 92.44 256 GLN A N 1
ATOM 1928 C CA . GLN A 1 256 ? 3.785 5.835 -20.937 1.00 92.44 256 GLN A CA 1
ATOM 1929 C C . GLN A 1 256 ? 3.441 6.140 -19.476 1.00 92.44 256 GLN A C 1
ATOM 1931 O O . GLN A 1 256 ? 2.876 7.199 -19.204 1.00 92.44 256 GLN A O 1
ATOM 1936 N N . VAL A 1 257 ? 3.858 5.284 -18.540 1.00 93.88 257 VAL A N 1
ATOM 1937 C CA . VAL A 1 257 ? 3.718 5.508 -17.092 1.00 93.88 257 VAL A CA 1
ATOM 1938 C C . VAL A 1 257 ? 4.414 6.805 -16.666 1.00 93.88 257 VAL A C 1
ATOM 1940 O O . VAL A 1 257 ? 3.832 7.626 -15.957 1.00 93.88 257 VAL A O 1
ATOM 1943 N N . LEU A 1 258 ? 5.641 7.048 -17.143 1.00 94.69 258 LEU A N 1
ATOM 1944 C CA . LEU A 1 258 ? 6.357 8.303 -16.883 1.00 94.69 258 LEU A CA 1
ATOM 1945 C C . LEU A 1 258 ? 5.588 9.526 -17.406 1.00 94.69 258 LEU A C 1
ATOM 1947 O O . LEU A 1 258 ? 5.451 10.523 -16.695 1.00 94.69 258 LEU A O 1
ATOM 1951 N N . ARG A 1 259 ? 5.040 9.451 -18.622 1.00 94.12 259 ARG A N 1
ATOM 1952 C CA . ARG A 1 259 ? 4.222 10.536 -19.188 1.00 94.12 259 ARG A CA 1
ATOM 1953 C C . ARG A 1 259 ? 2.941 10.768 -18.385 1.00 94.12 259 ARG A C 1
ATOM 1955 O O . ARG A 1 259 ? 2.593 11.918 -18.125 1.00 94.12 259 ARG A O 1
ATOM 1962 N N . GLY A 1 260 ? 2.279 9.696 -17.951 1.00 93.12 260 GLY A N 1
ATOM 1963 C CA . GLY A 1 260 ? 1.083 9.745 -17.109 1.00 93.12 260 GLY A CA 1
ATOM 1964 C C . GLY A 1 260 ? 1.307 10.419 -15.752 1.00 93.12 260 GLY A C 1
ATOM 1965 O O . GLY A 1 260 ? 0.426 11.111 -15.252 1.00 93.12 260 GLY A O 1
ATOM 1966 N N . LEU A 1 261 ? 2.521 10.301 -15.206 1.00 93.88 261 LEU A N 1
ATOM 1967 C CA . LEU A 1 261 ? 2.956 10.951 -13.962 1.00 93.88 261 LEU A CA 1
ATOM 1968 C C . LEU A 1 261 ? 3.552 12.359 -14.168 1.00 93.88 261 LEU A C 1
ATOM 1970 O O . LEU A 1 261 ? 4.193 12.913 -13.266 1.00 93.88 261 LEU A O 1
ATOM 1974 N N . GLY A 1 262 ? 3.362 12.939 -15.357 1.00 92.56 262 GLY A N 1
ATOM 1975 C CA . GLY A 1 262 ? 3.711 14.325 -15.663 1.00 92.56 262 GLY A CA 1
ATOM 1976 C C . GLY A 1 262 ? 5.163 14.557 -16.092 1.00 92.56 262 GLY A C 1
ATOM 1977 O O . GLY A 1 262 ? 5.628 15.701 -16.072 1.00 92.56 262 GLY A O 1
ATOM 1978 N N . PHE A 1 263 ? 5.911 13.517 -16.478 1.00 94.12 263 PHE A N 1
ATOM 1979 C CA . PHE A 1 263 ? 7.248 13.691 -17.053 1.00 94.12 263 PHE A CA 1
ATOM 1980 C C . PHE A 1 263 ? 7.181 13.952 -18.564 1.00 94.12 263 PHE A C 1
ATOM 1982 O O . PHE A 1 263 ? 6.534 13.227 -19.315 1.00 94.12 263 PHE A O 1
ATOM 1989 N N . ALA A 1 264 ? 7.881 14.994 -19.017 1.00 91.94 264 ALA A N 1
ATOM 1990 C CA . ALA A 1 264 ? 8.038 15.305 -20.434 1.00 91.94 264 ALA A CA 1
ATOM 1991 C C . ALA A 1 264 ? 9.162 14.470 -21.068 1.00 91.94 264 ALA A C 1
ATOM 1993 O O . ALA A 1 264 ? 10.058 14.004 -20.368 1.00 91.94 264 ALA A O 1
ATOM 1994 N N . GLU A 1 265 ? 9.177 14.367 -22.400 1.00 90.38 265 GLU A N 1
ATOM 1995 C CA . GLU A 1 265 ? 10.212 13.620 -23.136 1.00 90.38 265 GLU A CA 1
ATOM 1996 C C . GLU A 1 265 ? 11.629 14.118 -22.808 1.00 90.38 265 GLU A C 1
ATOM 1998 O O . GLU A 1 265 ? 12.528 13.332 -22.528 1.00 90.38 265 GLU A O 1
ATOM 2003 N N . ALA A 1 266 ? 11.800 15.440 -22.703 1.00 90.38 266 ALA A N 1
ATOM 2004 C CA . ALA A 1 266 ? 13.068 16.070 -22.331 1.00 90.38 266 ALA A CA 1
ATOM 2005 C C . ALA A 1 266 ? 13.553 15.718 -20.907 1.00 90.38 266 ALA A C 1
ATOM 2007 O O . ALA A 1 266 ? 14.671 16.064 -20.531 1.00 90.38 266 ALA A O 1
ATOM 2008 N N . HIS A 1 267 ? 12.715 15.088 -20.076 1.00 92.88 267 HIS A N 1
ATOM 2009 C CA . HIS A 1 267 ? 13.095 14.640 -18.738 1.00 92.88 267 HIS A CA 1
ATOM 2010 C C . HIS A 1 267 ? 13.688 13.232 -18.721 1.00 92.88 267 HIS A C 1
ATOM 2012 O O . HIS A 1 267 ? 14.421 12.915 -17.790 1.00 92.88 267 HIS A O 1
ATOM 2018 N N . LEU A 1 268 ? 13.390 12.394 -19.711 1.00 92.75 268 LEU A N 1
ATOM 2019 C CA . LEU A 1 268 ? 13.657 10.957 -19.633 1.00 92.75 268 LEU A CA 1
ATOM 2020 C C . LEU A 1 268 ? 15.152 10.631 -19.556 1.00 92.75 268 LEU A C 1
ATOM 2022 O O . LEU A 1 268 ? 15.550 9.770 -18.774 1.00 92.75 268 LEU A O 1
ATOM 2026 N N . ASP A 1 269 ? 15.974 11.379 -20.288 1.00 93.31 269 ASP A N 1
ATOM 2027 C CA . ASP A 1 269 ? 17.418 11.137 -20.375 1.00 93.31 269 ASP A CA 1
ATOM 2028 C C . ASP A 1 269 ? 18.222 12.056 -19.431 1.00 93.31 269 ASP A C 1
ATOM 2030 O O . ASP A 1 269 ? 19.449 12.126 -19.484 1.00 93.31 269 ASP A O 1
ATOM 2034 N N . ARG A 1 270 ? 17.536 12.780 -18.532 1.00 93.56 270 ARG A N 1
ATOM 2035 C CA . ARG A 1 270 ? 18.187 13.607 -17.507 1.00 93.56 270 ARG A CA 1
ATOM 2036 C C . ARG A 1 270 ? 18.607 12.754 -16.300 1.00 93.56 270 ARG A C 1
ATOM 2038 O O . ARG A 1 270 ? 17.821 11.909 -15.866 1.00 93.56 270 ARG A O 1
ATOM 2045 N N . PRO A 1 271 ? 19.775 13.025 -15.685 1.00 93.38 271 PRO A N 1
ATOM 2046 C CA . PRO A 1 271 ? 20.197 12.352 -14.457 1.00 93.38 271 PRO A CA 1
ATOM 2047 C C . PRO A 1 271 ? 19.265 12.632 -13.271 1.00 93.38 271 PRO A C 1
ATOM 2049 O O . PRO A 1 271 ? 18.825 13.776 -13.073 1.00 93.38 271 PRO A O 1
ATOM 2052 N N . LEU A 1 272 ? 19.035 11.615 -12.432 1.00 92.75 272 LEU A N 1
ATOM 2053 C CA . LEU A 1 272 ? 18.157 11.691 -11.259 1.00 92.75 272 LEU A CA 1
ATOM 2054 C C . LEU A 1 272 ? 18.566 12.785 -10.261 1.00 92.75 272 LEU A C 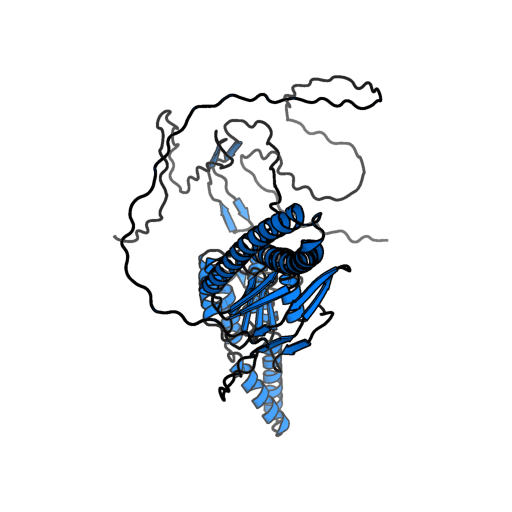1
ATOM 2056 O O . LEU A 1 272 ? 17.701 13.459 -9.706 1.00 92.75 272 LEU A O 1
ATOM 2060 N N . ARG A 1 273 ? 19.866 13.049 -10.080 1.00 91.38 273 ARG A N 1
ATOM 2061 C CA . ARG A 1 273 ? 20.362 14.133 -9.205 1.00 91.38 273 ARG A CA 1
ATOM 2062 C C . ARG A 1 273 ? 19.842 15.536 -9.550 1.00 91.38 273 ARG A C 1
ATOM 2064 O O . ARG A 1 273 ? 19.958 16.438 -8.727 1.00 91.38 273 ARG A O 1
ATOM 2071 N N . THR A 1 274 ? 19.288 15.736 -10.749 1.00 90.06 274 THR A N 1
ATOM 2072 C CA . THR A 1 274 ? 18.742 17.031 -11.198 1.00 90.06 274 THR A CA 1
ATOM 2073 C C . THR A 1 274 ? 17.264 17.239 -10.858 1.00 90.06 274 THR A C 1
ATOM 2075 O O . THR A 1 274 ? 16.726 18.315 -11.121 1.00 90.06 274 THR A O 1
ATOM 2078 N N . PHE A 1 275 ? 16.594 16.220 -10.320 1.00 90.50 275 PHE A N 1
ATOM 2079 C CA . PHE A 1 275 ? 15.176 16.269 -9.979 1.00 90.50 275 PHE A CA 1
ATOM 2080 C C . PHE A 1 275 ? 14.963 16.675 -8.520 1.00 90.50 275 PHE A C 1
ATOM 2082 O O . PHE A 1 275 ? 15.760 16.376 -7.631 1.00 90.50 275 PHE A O 1
ATOM 2089 N N . SER A 1 276 ? 13.849 17.355 -8.270 1.00 89.44 276 SER A N 1
ATOM 2090 C CA . SER A 1 276 ? 13.381 17.665 -6.920 1.00 89.44 276 SER A CA 1
ATOM 2091 C C . SER A 1 276 ? 12.952 16.399 -6.170 1.00 89.44 276 SER A C 1
ATOM 2093 O O . SER A 1 276 ? 12.597 15.391 -6.777 1.00 89.44 276 SER A O 1
ATOM 2095 N N . GLY A 1 277 ? 12.902 16.451 -4.835 1.00 87.25 277 GLY A N 1
ATOM 2096 C CA . GLY A 1 277 ? 12.457 15.308 -4.025 1.00 87.25 277 GLY A CA 1
ATOM 2097 C C . GLY A 1 277 ? 11.067 14.784 -4.412 1.00 87.25 277 GLY A C 1
ATOM 2098 O O . GLY A 1 277 ? 10.879 13.579 -4.503 1.00 87.25 277 GLY A O 1
ATOM 2099 N N . GLY A 1 278 ? 10.117 15.674 -4.729 1.00 88.00 278 GLY A N 1
ATOM 2100 C CA . GLY A 1 278 ? 8.783 15.266 -5.186 1.00 88.00 278 GLY A CA 1
ATOM 2101 C C . GLY A 1 278 ? 8.793 14.596 -6.565 1.00 88.00 278 GLY A C 1
ATOM 2102 O O . GLY A 1 278 ? 8.066 13.631 -6.779 1.00 88.00 278 GLY A O 1
ATOM 2103 N N . GLU A 1 279 ? 9.639 15.062 -7.489 1.00 91.31 279 GLU A N 1
ATOM 2104 C CA . GLU A 1 279 ? 9.851 14.393 -8.781 1.00 91.31 279 GLU A CA 1
ATOM 2105 C C . GLU A 1 279 ? 10.497 13.014 -8.596 1.00 91.31 279 GLU A C 1
ATOM 2107 O O . GLU A 1 279 ? 10.075 12.060 -9.238 1.00 91.31 279 GLU A O 1
ATOM 2112 N N . LEU A 1 280 ? 11.458 12.872 -7.682 1.00 91.62 280 LEU A N 1
ATOM 2113 C CA . LEU A 1 280 ? 12.063 11.576 -7.368 1.00 91.62 280 LEU A CA 1
ATOM 2114 C C . LEU A 1 280 ? 11.050 10.585 -6.780 1.00 91.62 280 LEU A C 1
ATOM 2116 O O . LEU A 1 280 ? 11.053 9.415 -7.159 1.00 91.62 280 LEU A O 1
ATOM 2120 N N . THR A 1 281 ? 10.142 11.043 -5.915 1.00 90.69 281 THR A N 1
ATOM 2121 C CA . THR A 1 281 ? 9.043 10.204 -5.413 1.00 90.69 281 THR A CA 1
ATOM 2122 C C . THR A 1 281 ? 8.129 9.747 -6.553 1.00 90.69 281 THR A C 1
ATOM 2124 O O . THR A 1 281 ? 7.797 8.566 -6.632 1.00 90.69 281 THR A O 1
ATOM 2127 N N . ARG A 1 282 ? 7.781 10.634 -7.499 1.00 92.12 282 ARG A N 1
ATOM 2128 C CA . ARG A 1 282 ? 7.011 10.240 -8.695 1.00 92.12 282 ARG A CA 1
ATOM 2129 C C . ARG A 1 282 ? 7.772 9.261 -9.590 1.00 92.12 282 ARG A C 1
ATOM 2131 O O . ARG A 1 282 ? 7.165 8.344 -10.129 1.00 92.12 282 ARG A O 1
ATOM 2138 N N . ALA A 1 283 ? 9.088 9.412 -9.724 1.00 92.38 283 ALA A N 1
ATOM 2139 C CA . ALA A 1 283 ? 9.921 8.462 -10.458 1.00 92.38 283 ALA A CA 1
ATOM 2140 C C . ALA A 1 283 ? 9.929 7.073 -9.790 1.00 92.38 283 ALA A C 1
ATOM 2142 O O . ALA A 1 283 ? 9.861 6.063 -10.485 1.00 92.38 283 ALA A O 1
ATOM 2143 N N . SER A 1 284 ? 9.962 7.010 -8.453 1.00 92.00 284 SER A N 1
ATOM 2144 C CA . SER A 1 284 ? 9.823 5.756 -7.688 1.00 92.00 284 SER A CA 1
ATOM 2145 C C . SER A 1 284 ? 8.472 5.083 -7.954 1.00 92.00 284 SER A C 1
ATOM 2147 O O . SER A 1 284 ? 8.414 3.878 -8.195 1.00 92.00 284 SER A O 1
ATOM 2149 N N . LEU A 1 285 ? 7.386 5.863 -8.002 1.00 93.62 285 LEU A N 1
ATOM 2150 C CA . LEU A 1 285 ? 6.065 5.348 -8.368 1.00 93.62 285 LEU A CA 1
ATOM 2151 C C . LEU A 1 285 ? 6.053 4.807 -9.806 1.00 93.62 285 LEU A C 1
ATOM 2153 O O . LEU A 1 285 ? 5.550 3.711 -10.045 1.00 93.62 285 LEU A O 1
ATOM 2157 N N . ALA A 1 286 ? 6.666 5.533 -10.745 1.00 93.44 286 ALA A N 1
ATOM 2158 C CA . ALA A 1 286 ? 6.797 5.094 -12.132 1.00 93.44 286 ALA A CA 1
ATOM 2159 C C . ALA A 1 286 ? 7.560 3.767 -12.245 1.00 93.44 286 ALA A C 1
ATOM 2161 O O . ALA A 1 286 ? 7.143 2.869 -12.970 1.00 93.44 286 ALA A O 1
ATOM 2162 N N . ARG A 1 287 ? 8.651 3.620 -11.485 1.00 92.56 287 ARG A N 1
ATOM 2163 C CA . ARG A 1 287 ? 9.450 2.392 -11.415 1.00 92.56 287 ARG A CA 1
ATOM 2164 C C . ARG A 1 287 ? 8.639 1.199 -10.911 1.00 92.56 287 ARG A C 1
ATOM 2166 O O . ARG A 1 287 ? 8.796 0.105 -11.441 1.00 92.56 287 ARG A O 1
ATOM 2173 N N . ALA A 1 288 ? 7.786 1.400 -9.907 1.00 92.50 288 ALA A N 1
ATOM 2174 C CA . ALA A 1 288 ? 6.944 0.334 -9.370 1.00 92.50 288 ALA A CA 1
ATOM 2175 C C . ALA A 1 288 ? 5.837 -0.097 -10.352 1.00 92.50 288 ALA A C 1
ATOM 2177 O O . ALA A 1 288 ? 5.511 -1.278 -10.424 1.00 92.50 288 ALA A O 1
ATOM 2178 N N . LEU A 1 289 ? 5.278 0.846 -11.117 1.00 92.25 289 LEU A N 1
ATOM 2179 C CA . LEU A 1 289 ? 4.217 0.588 -12.099 1.00 92.25 289 LEU A CA 1
ATOM 2180 C C . LEU A 1 289 ? 4.743 0.015 -13.425 1.00 92.25 289 LEU A C 1
ATOM 2182 O O . LEU A 1 289 ? 4.082 -0.811 -14.046 1.00 92.25 289 LEU A O 1
ATOM 2186 N N . GLY A 1 290 ? 5.926 0.444 -13.870 1.00 88.31 290 GLY A N 1
ATOM 2187 C CA . GLY A 1 290 ? 6.440 0.127 -15.204 1.00 88.31 290 GLY A CA 1
ATOM 2188 C C . GLY A 1 290 ? 6.839 -1.336 -15.424 1.00 88.31 290 GLY A C 1
ATOM 2189 O O . GLY A 1 290 ? 6.931 -1.755 -16.573 1.00 88.31 290 GLY A O 1
ATOM 2190 N N . GLY A 1 291 ? 7.071 -2.107 -14.356 1.00 81.75 291 GLY A N 1
ATOM 2191 C CA . GLY A 1 291 ? 7.608 -3.474 -14.421 1.00 81.75 291 GLY A CA 1
ATOM 2192 C C . GLY A 1 291 ? 6.590 -4.615 -14.435 1.00 81.75 291 GLY A C 1
ATOM 2193 O O . GLY A 1 291 ? 6.960 -5.721 -14.058 1.00 81.75 291 GLY A O 1
ATOM 2194 N N . ASP A 1 292 ? 5.337 -4.353 -14.818 1.00 84.44 292 ASP A N 1
ATOM 2195 C CA . ASP A 1 292 ? 4.249 -5.349 -14.873 1.00 84.44 292 ASP A CA 1
ATOM 2196 C C . ASP A 1 292 ? 4.145 -6.227 -13.598 1.00 84.44 292 ASP A C 1
ATOM 2198 O O . ASP A 1 292 ? 4.343 -7.444 -13.631 1.00 84.44 292 ASP A O 1
ATOM 2202 N N . PRO A 1 293 ? 3.912 -5.624 -12.418 1.00 90.75 293 PRO A N 1
ATOM 2203 C CA . PRO A 1 293 ? 3.907 -6.358 -11.156 1.00 90.75 293 PRO A CA 1
ATOM 2204 C C . PRO A 1 293 ? 2.670 -7.252 -11.003 1.00 90.75 293 PRO A C 1
ATOM 2206 O O . PRO A 1 293 ? 1.559 -6.856 -11.334 1.00 90.75 293 PRO A O 1
ATOM 2209 N N . ASP A 1 294 ? 2.829 -8.419 -10.373 1.00 92.31 294 ASP A N 1
ATOM 2210 C CA . ASP A 1 294 ? 1.699 -9.267 -9.963 1.00 92.31 294 ASP A CA 1
ATOM 2211 C C . ASP A 1 294 ? 1.097 -8.804 -8.624 1.00 92.31 294 ASP A C 1
ATOM 2213 O O . ASP A 1 294 ? -0.102 -8.969 -8.375 1.00 92.31 294 ASP A O 1
ATOM 2217 N N . LEU A 1 295 ? 1.936 -8.215 -7.764 1.00 95.56 295 LEU A N 1
ATOM 2218 C CA . LEU A 1 295 ? 1.562 -7.567 -6.511 1.00 95.56 295 LEU A CA 1
ATOM 2219 C C . LEU A 1 295 ? 2.218 -6.184 -6.419 1.00 95.56 295 LEU A C 1
ATOM 2221 O O . LEU A 1 295 ? 3.435 -6.065 -6.282 1.00 95.56 295 LEU A O 1
ATOM 2225 N N . LEU A 1 296 ? 1.397 -5.140 -6.437 1.00 96.69 296 LEU A N 1
ATOM 2226 C CA . LEU A 1 296 ? 1.813 -3.752 -6.307 1.00 96.69 296 LEU A CA 1
ATOM 2227 C C . LEU A 1 296 ? 1.544 -3.240 -4.888 1.00 96.69 296 LEU A C 1
ATOM 2229 O O . LEU A 1 296 ? 0.417 -3.278 -4.394 1.00 96.69 296 LEU A O 1
ATOM 2233 N N . LEU A 1 297 ? 2.581 -2.732 -4.234 1.00 97.12 297 LEU A N 1
ATOM 2234 C CA . LEU A 1 297 ? 2.546 -2.201 -2.877 1.00 97.12 297 LEU A CA 1
ATOM 2235 C C . LEU A 1 297 ? 2.825 -0.697 -2.928 1.00 97.12 297 LEU A C 1
ATOM 2237 O O . LEU A 1 297 ? 3.892 -0.291 -3.378 1.00 97.12 297 LEU A O 1
ATOM 2241 N N . LEU A 1 298 ? 1.888 0.136 -2.476 1.00 96.19 298 LEU A N 1
ATOM 2242 C CA . LEU A 1 298 ? 1.994 1.595 -2.593 1.00 96.19 298 LEU A CA 1
ATOM 2243 C C . LEU A 1 298 ? 1.902 2.272 -1.222 1.00 96.19 298 LEU A C 1
ATOM 2245 O O . LEU A 1 298 ? 0.879 2.146 -0.549 1.00 96.19 298 LEU A O 1
ATOM 2249 N N . ASP A 1 299 ? 2.929 3.023 -0.820 1.00 94.31 299 ASP A N 1
ATOM 2250 C CA . ASP A 1 299 ? 2.922 3.785 0.438 1.00 94.31 299 ASP A CA 1
ATOM 2251 C C . ASP A 1 299 ? 2.710 5.294 0.212 1.00 94.31 299 ASP A C 1
ATOM 2253 O O . ASP A 1 299 ? 3.653 6.038 -0.054 1.00 94.31 299 ASP A O 1
ATOM 2257 N N . GLU A 1 300 ? 1.461 5.753 0.341 1.00 92.50 300 GLU A N 1
ATOM 2258 C CA . GLU A 1 300 ? 0.996 7.126 0.068 1.00 92.50 300 GLU A CA 1
ATOM 2259 C C . GLU A 1 300 ? 1.334 7.633 -1.350 1.00 92.50 300 GLU A C 1
ATOM 2261 O O . GLU A 1 300 ? 1.954 8.692 -1.509 1.00 92.50 300 GLU A O 1
ATOM 2266 N N . PRO A 1 301 ? 0.886 6.925 -2.407 1.00 91.88 301 PRO A N 1
ATOM 2267 C CA . PRO A 1 301 ? 1.217 7.270 -3.791 1.00 91.88 301 PRO A CA 1
ATOM 2268 C C . PRO A 1 301 ? 0.598 8.599 -4.249 1.00 91.88 301 PRO A C 1
ATOM 2270 O O . PRO A 1 301 ? 1.011 9.156 -5.258 1.00 91.88 301 PRO A O 1
ATOM 2273 N N . THR A 1 302 ? -0.396 9.121 -3.525 1.00 90.12 302 THR A N 1
ATOM 2274 C CA . THR A 1 302 ? -1.087 10.377 -3.853 1.00 90.12 302 THR A CA 1
ATOM 2275 C C . THR A 1 302 ? -0.265 11.618 -3.503 1.00 90.12 302 THR A C 1
ATOM 2277 O O . THR A 1 302 ? -0.617 12.733 -3.891 1.00 90.12 302 THR A O 1
ATOM 2280 N N . ASN A 1 303 ? 0.817 11.462 -2.738 1.00 87.62 303 ASN A N 1
ATOM 2281 C CA . ASN A 1 303 ? 1.661 12.581 -2.344 1.00 87.62 303 ASN A CA 1
ATOM 2282 C C . ASN A 1 303 ? 2.454 13.112 -3.544 1.00 87.62 303 ASN A C 1
ATOM 2284 O O . ASN A 1 303 ? 2.976 12.355 -4.353 1.00 87.62 303 ASN A O 1
ATOM 2288 N N . HIS A 1 304 ? 2.595 14.437 -3.630 1.00 85.62 304 HIS A N 1
ATOM 2289 C CA . HIS A 1 304 ? 3.359 15.114 -4.690 1.00 85.62 304 HIS A CA 1
ATOM 2290 C C . HIS A 1 304 ? 2.820 14.918 -6.123 1.00 85.62 304 HIS A C 1
ATOM 2292 O O . HIS A 1 304 ? 3.526 15.255 -7.082 1.00 85.62 304 HIS A O 1
ATOM 2298 N N . LEU A 1 305 ? 1.585 14.421 -6.272 1.00 87.88 305 LEU A N 1
ATOM 2299 C CA . LEU A 1 305 ? 0.854 14.377 -7.539 1.00 87.88 305 LEU A CA 1
ATOM 2300 C C . LEU A 1 305 ? -0.004 15.632 -7.715 1.00 87.88 305 LEU A C 1
ATOM 2302 O O . LEU A 1 305 ? -0.581 16.151 -6.757 1.00 87.88 305 LEU A O 1
ATOM 2306 N N . ASP A 1 306 ? -0.079 16.121 -8.950 1.00 89.12 306 ASP A N 1
ATOM 2307 C CA . ASP A 1 306 ? -1.114 17.071 -9.342 1.00 89.12 306 ASP A CA 1
ATOM 2308 C C . ASP A 1 306 ? -2.427 16.331 -9.650 1.00 89.12 306 ASP A C 1
ATOM 2310 O O . ASP A 1 306 ? -2.492 15.101 -9.658 1.00 89.12 306 ASP A O 1
ATOM 2314 N N . VAL A 1 307 ? -3.499 17.088 -9.884 1.00 89.88 307 VAL A N 1
ATOM 2315 C CA . VAL A 1 307 ? -4.834 16.514 -10.114 1.00 89.88 307 VAL A CA 1
ATOM 2316 C C . VAL A 1 307 ? -4.850 15.615 -11.355 1.00 89.88 307 VAL A C 1
ATOM 2318 O O . VAL A 1 307 ? -5.421 14.532 -11.313 1.00 89.88 307 VAL A O 1
ATOM 2321 N N . ALA A 1 308 ? -4.177 16.023 -12.435 1.00 90.56 308 ALA A N 1
ATOM 2322 C CA . ALA A 1 308 ? -4.144 15.259 -13.680 1.00 90.56 308 ALA A CA 1
ATOM 2323 C C . ALA A 1 308 ? -3.408 13.916 -13.522 1.00 90.56 308 ALA A C 1
ATOM 2325 O O . ALA A 1 308 ? -3.903 12.889 -13.987 1.00 90.56 308 ALA A O 1
ATOM 2326 N N . SER A 1 309 ? -2.263 13.910 -12.831 1.00 93.12 309 SER A N 1
ATOM 2327 C CA . SER A 1 309 ? -1.502 12.688 -12.548 1.00 93.12 309 SER A CA 1
ATOM 2328 C C . SER A 1 309 ? -2.248 11.772 -11.579 1.00 93.12 309 SER A C 1
ATOM 2330 O O . SER A 1 309 ? -2.173 10.554 -11.712 1.00 93.12 309 SER A O 1
ATOM 2332 N N . LEU A 1 310 ? -2.987 12.339 -10.617 1.00 93.06 310 LEU A N 1
ATOM 2333 C CA . LEU A 1 310 ? -3.824 11.571 -9.694 1.00 93.06 310 LEU A CA 1
ATOM 2334 C C . LEU A 1 310 ? -4.964 10.858 -10.435 1.00 93.06 310 LEU A C 1
ATOM 2336 O O . LEU A 1 310 ? -5.127 9.653 -10.278 1.00 93.06 310 LEU A O 1
ATOM 2340 N N . GLU A 1 311 ? -5.701 11.569 -11.291 1.00 93.69 311 GLU A N 1
ATOM 2341 C CA . GLU A 1 311 ? -6.761 10.978 -12.119 1.00 93.69 311 GLU A CA 1
ATOM 2342 C C . GLU A 1 311 ? -6.218 9.924 -13.095 1.00 93.69 311 GLU A C 1
ATOM 2344 O O . GLU A 1 311 ? -6.885 8.928 -13.383 1.00 93.69 311 GLU A O 1
ATOM 2349 N N . TRP A 1 312 ? -5.015 10.141 -13.638 1.00 95.50 312 TRP A N 1
ATOM 2350 C CA . TRP A 1 312 ? -4.339 9.136 -14.454 1.00 95.50 312 TRP A CA 1
ATOM 2351 C C . TRP A 1 312 ? -4.009 7.888 -13.631 1.00 95.50 312 TRP A C 1
ATOM 2353 O O . TRP A 1 312 ? -4.359 6.789 -14.055 1.00 95.50 312 TRP A O 1
ATOM 2363 N N . LEU A 1 313 ? -3.429 8.055 -12.439 1.00 95.62 313 LEU A N 1
ATOM 2364 C CA . LEU A 1 313 ? -3.092 6.950 -11.545 1.00 95.62 313 LEU A CA 1
ATOM 2365 C C . LEU A 1 313 ? -4.334 6.154 -11.128 1.00 95.62 313 LEU A C 1
ATOM 2367 O O . LEU A 1 313 ? -4.282 4.931 -11.074 1.00 95.62 313 LEU A O 1
ATOM 2371 N N . GLU A 1 314 ? -5.455 6.822 -10.847 1.00 95.25 314 GLU A N 1
ATOM 2372 C CA . GLU A 1 314 ? -6.721 6.147 -10.540 1.00 95.25 314 GLU A CA 1
ATOM 2373 C C . GLU A 1 314 ? -7.151 5.211 -11.673 1.00 95.25 314 GLU A C 1
ATOM 2375 O O . GLU A 1 314 ? -7.465 4.047 -11.418 1.00 95.25 314 GLU A O 1
ATOM 2380 N N . ARG A 1 315 ? -7.120 5.696 -12.922 1.00 95.31 315 ARG A N 1
ATOM 2381 C CA . ARG A 1 315 ? -7.462 4.887 -14.102 1.00 95.31 315 ARG A CA 1
ATOM 2382 C C . ARG A 1 315 ? -6.488 3.733 -14.292 1.00 95.31 315 ARG A C 1
ATOM 2384 O O . ARG A 1 315 ? -6.933 2.605 -14.479 1.00 95.31 315 ARG A O 1
ATOM 2391 N N . GLU A 1 316 ? -5.192 4.012 -14.189 1.00 94.81 316 GLU A N 1
ATOM 2392 C CA . GLU A 1 316 ? -4.133 3.015 -14.345 1.00 94.81 316 GLU A CA 1
ATOM 2393 C C . GLU A 1 316 ? -4.297 1.878 -13.330 1.00 94.81 316 GLU A C 1
ATOM 2395 O O . GLU A 1 316 ? -4.368 0.703 -13.688 1.00 94.81 316 GLU A O 1
ATOM 2400 N N . LEU A 1 317 ? -4.475 2.223 -12.050 1.00 94.94 317 LEU A N 1
ATOM 2401 C CA . LEU A 1 317 ? -4.673 1.238 -10.992 1.00 94.94 317 LEU A CA 1
ATOM 2402 C C . LEU A 1 317 ? -5.972 0.454 -11.150 1.00 94.94 317 LEU A C 1
ATOM 2404 O O . LEU A 1 317 ? -6.011 -0.682 -10.691 1.00 94.94 317 LEU A O 1
ATOM 2408 N N . GLN A 1 318 ? -7.021 1.018 -11.758 1.00 93.62 318 GLN A N 1
ATOM 2409 C CA . GLN A 1 318 ? -8.284 0.323 -12.035 1.00 93.62 318 GLN A CA 1
ATOM 2410 C C . GLN A 1 318 ? -8.170 -0.680 -13.194 1.00 93.62 318 GLN A C 1
ATOM 2412 O O . GLN A 1 318 ? -8.798 -1.744 -13.134 1.00 93.62 318 GLN A O 1
ATOM 2417 N N . SER A 1 319 ? -7.386 -0.367 -14.229 1.00 91.50 319 SER A N 1
ATOM 2418 C CA . SER A 1 319 ? -7.162 -1.257 -15.376 1.00 91.50 319 SER A CA 1
ATOM 2419 C C . SER A 1 319 ? -6.107 -2.327 -15.123 1.00 91.50 319 SER A C 1
ATOM 2421 O O . SER A 1 319 ? -6.135 -3.359 -15.791 1.00 91.50 319 SER A O 1
ATOM 2423 N N . LEU A 1 320 ? -5.209 -2.107 -14.161 1.00 91.44 320 LEU A N 1
ATOM 2424 C CA . LEU A 1 320 ? -4.108 -3.016 -13.875 1.00 91.44 320 LEU A CA 1
ATOM 2425 C C . LEU A 1 320 ? -4.609 -4.419 -13.490 1.00 91.44 320 LEU A C 1
ATOM 2427 O O . LEU A 1 320 ? -5.440 -4.575 -12.586 1.00 91.44 320 LEU A O 1
ATOM 2431 N N . ASP A 1 321 ? -4.064 -5.446 -14.146 1.00 90.38 321 ASP A N 1
ATOM 2432 C CA . ASP A 1 321 ? -4.352 -6.861 -13.873 1.00 90.38 321 ASP A CA 1
ATOM 2433 C C . ASP A 1 321 ? -3.501 -7.421 -12.718 1.00 90.38 321 ASP A C 1
ATOM 2435 O O . ASP A 1 321 ? -3.047 -8.558 -12.747 1.00 90.38 321 ASP A O 1
ATOM 2439 N N . ALA A 1 322 ? -3.276 -6.625 -11.676 1.00 92.94 322 ALA A N 1
ATOM 2440 C CA . ALA A 1 322 ? -2.435 -6.979 -10.535 1.00 92.94 322 ALA A CA 1
ATOM 2441 C C . ALA A 1 322 ? -3.232 -6.962 -9.229 1.00 92.94 322 ALA A C 1
ATOM 2443 O O . ALA A 1 322 ? -4.291 -6.338 -9.131 1.00 92.94 322 ALA A O 1
ATOM 2444 N N . ALA A 1 323 ? -2.718 -7.633 -8.201 1.00 96.31 323 ALA A N 1
ATOM 2445 C CA . ALA A 1 323 ? -3.135 -7.354 -6.833 1.00 96.31 323 ALA A CA 1
ATOM 2446 C C . ALA A 1 323 ? -2.497 -6.031 -6.381 1.00 96.31 323 ALA A C 1
ATOM 2448 O O . ALA A 1 323 ? -1.298 -5.838 -6.556 1.00 96.31 323 ALA A O 1
ATOM 2449 N N . VAL A 1 324 ? -3.259 -5.125 -5.772 1.00 97.38 324 VAL A N 1
ATOM 2450 C CA . VAL A 1 324 ? -2.752 -3.839 -5.274 1.00 97.38 324 VAL A CA 1
ATOM 2451 C C . VAL A 1 324 ? -3.042 -3.719 -3.785 1.00 97.38 324 VAL A C 1
ATOM 2453 O O . VAL A 1 324 ? -4.179 -3.893 -3.354 1.00 97.38 324 VAL A O 1
ATOM 2456 N N . ILE A 1 325 ? -2.037 -3.370 -2.987 1.00 97.50 325 ILE A N 1
ATOM 2457 C CA . ILE A 1 325 ? -2.203 -2.986 -1.584 1.00 97.50 325 ILE A CA 1
ATOM 2458 C C . ILE A 1 325 ? -1.651 -1.578 -1.429 1.00 97.50 325 ILE A C 1
ATOM 2460 O O . ILE A 1 325 ? -0.462 -1.345 -1.635 1.00 97.50 325 ILE A O 1
ATOM 2464 N N . LEU A 1 326 ? -2.510 -0.635 -1.056 1.00 96.25 326 LEU A N 1
ATOM 2465 C CA . LEU A 1 326 ? -2.146 0.776 -1.021 1.00 96.25 326 LEU A CA 1
ATOM 2466 C C . LEU A 1 326 ? -2.497 1.432 0.309 1.00 96.25 326 LEU A C 1
ATOM 2468 O O . LEU A 1 326 ? -3.565 1.207 0.876 1.00 96.25 326 LEU A O 1
ATOM 2472 N N . VAL A 1 327 ? -1.589 2.264 0.800 1.00 95.19 327 VAL A N 1
ATOM 2473 C CA . VAL A 1 327 ? -1.796 3.160 1.935 1.00 95.19 327 VAL A CA 1
ATOM 2474 C C . VAL A 1 327 ? -2.093 4.535 1.361 1.00 95.19 327 VAL A C 1
ATOM 2476 O O . VAL A 1 327 ? -1.284 5.067 0.612 1.00 95.19 327 VAL A O 1
ATOM 2479 N N . ALA A 1 328 ? -3.249 5.104 1.685 1.00 91.25 328 ALA A N 1
ATOM 2480 C CA . ALA A 1 328 ? -3.584 6.465 1.290 1.00 91.25 328 ALA A CA 1
ATOM 2481 C C . ALA A 1 328 ? -4.453 7.137 2.353 1.00 91.25 328 ALA A C 1
ATOM 2483 O O . ALA A 1 328 ? -5.263 6.495 3.032 1.00 91.25 328 ALA A O 1
ATOM 2484 N N . HIS A 1 329 ? -4.316 8.455 2.464 1.00 86.81 329 HIS A N 1
ATOM 2485 C CA . HIS A 1 329 ? -5.197 9.288 3.281 1.00 86.81 329 HIS A CA 1
ATOM 2486 C C . HIS A 1 329 ? -6.306 9.994 2.485 1.00 86.81 329 HIS A C 1
ATOM 2488 O O . HIS A 1 329 ? -7.275 10.473 3.091 1.00 86.81 329 HIS A O 1
ATOM 2494 N N . ASP A 1 330 ? -6.206 10.035 1.154 1.00 90.19 330 ASP A N 1
ATOM 2495 C CA . ASP A 1 330 ? -7.244 10.602 0.296 1.00 90.19 330 ASP A CA 1
ATOM 2496 C C . ASP A 1 330 ? -8.456 9.664 0.207 1.00 90.19 330 ASP A C 1
ATOM 2498 O O . ASP A 1 330 ? -8.387 8.524 -0.247 1.00 90.19 330 ASP A O 1
ATOM 2502 N N . ARG A 1 331 ? -9.606 10.163 0.665 1.00 90.31 331 ARG A N 1
ATOM 2503 C CA . ARG A 1 331 ? -10.852 9.395 0.716 1.00 90.31 331 ARG A CA 1
ATOM 2504 C C . ARG A 1 331 ? -11.476 9.185 -0.656 1.00 90.31 331 ARG A C 1
ATOM 2506 O O . ARG A 1 331 ? -12.177 8.192 -0.806 1.00 90.31 331 ARG A O 1
ATOM 2513 N N . TRP A 1 332 ? -11.291 10.119 -1.586 1.00 91.19 332 TRP A N 1
ATOM 2514 C CA . TRP A 1 332 ? -11.831 10.013 -2.940 1.00 91.19 332 TRP A CA 1
ATOM 2515 C C . TRP A 1 332 ? -11.034 8.992 -3.739 1.00 91.19 332 TRP A C 1
ATOM 2517 O O . TRP A 1 332 ? -11.631 8.096 -4.324 1.00 91.19 332 TRP A O 1
ATOM 2527 N N . PHE A 1 333 ? -9.707 9.036 -3.621 1.00 94.00 333 PHE A N 1
ATOM 2528 C CA . PHE A 1 333 ? -8.819 8.045 -4.223 1.00 94.00 333 PHE A CA 1
ATOM 2529 C C . PHE A 1 333 ? -9.107 6.624 -3.715 1.00 94.00 333 PHE A C 1
ATOM 2531 O O . PHE A 1 333 ? -9.288 5.692 -4.497 1.00 94.00 333 PHE A O 1
ATOM 2538 N N . LEU A 1 334 ? -9.222 6.452 -2.389 1.00 94.12 334 LEU A N 1
ATOM 2539 C CA . LEU A 1 334 ? -9.587 5.162 -1.795 1.00 94.12 334 LEU A CA 1
ATOM 2540 C C . LEU A 1 334 ? -10.937 4.661 -2.312 1.00 94.12 334 LEU A C 1
ATOM 2542 O O . LEU A 1 334 ? -11.089 3.475 -2.588 1.00 94.12 334 LEU A O 1
ATOM 2546 N N . GLU A 1 335 ? -11.914 5.552 -2.440 1.00 93.44 335 GLU A N 1
ATOM 2547 C CA . GLU A 1 335 ? -13.242 5.202 -2.929 1.00 93.44 335 GLU A CA 1
ATOM 2548 C C . GLU A 1 335 ? -13.232 4.782 -4.402 1.00 93.44 335 GLU A C 1
ATOM 2550 O O . GLU A 1 335 ? -13.900 3.817 -4.760 1.00 93.44 335 GLU A O 1
ATOM 2555 N N . ALA A 1 336 ? -12.460 5.475 -5.239 1.00 92.88 336 ALA A N 1
ATOM 2556 C CA . ALA A 1 336 ? -12.371 5.185 -6.662 1.00 92.88 336 ALA A CA 1
ATOM 2557 C C . ALA A 1 336 ? -11.631 3.870 -6.949 1.00 92.88 336 ALA A C 1
ATOM 2559 O O . ALA A 1 336 ? -12.010 3.135 -7.860 1.00 92.88 336 ALA A O 1
ATOM 2560 N N . VAL A 1 337 ? -10.573 3.563 -6.193 1.00 95.38 337 VAL A N 1
ATOM 2561 C CA . VAL A 1 337 ? -9.660 2.460 -6.526 1.00 95.38 337 VAL A CA 1
ATOM 2562 C C . VAL A 1 337 ? -9.976 1.180 -5.745 1.00 95.38 337 VAL A C 1
ATOM 2564 O O . VAL A 1 337 ? -9.878 0.086 -6.294 1.00 95.38 337 VAL A O 1
ATOM 2567 N N . THR A 1 338 ? -10.335 1.264 -4.463 1.00 96.56 338 THR A N 1
ATOM 2568 C CA . THR A 1 338 ? -10.238 0.094 -3.568 1.00 96.56 338 THR A CA 1
ATOM 2569 C C . THR A 1 338 ? -11.486 -0.793 -3.552 1.00 96.56 338 THR A C 1
ATOM 2571 O O . THR A 1 338 ? -12.619 -0.324 -3.465 1.00 96.56 338 THR A O 1
ATOM 2574 N N . THR A 1 339 ? -11.272 -2.110 -3.596 1.00 96.00 339 THR A N 1
ATOM 2575 C CA . THR A 1 339 ? -12.305 -3.160 -3.548 1.00 96.00 339 THR A CA 1
ATOM 2576 C C . THR A 1 339 ? -12.403 -3.839 -2.182 1.00 96.00 339 THR A C 1
ATOM 2578 O O . THR A 1 339 ? -13.412 -4.477 -1.881 1.00 96.00 339 THR A O 1
ATOM 2581 N N . ALA A 1 340 ? -11.380 -3.695 -1.341 1.00 96.50 340 ALA A N 1
ATOM 2582 C CA . ALA A 1 340 ? -11.326 -4.237 0.012 1.00 96.50 340 ALA A CA 1
ATOM 2583 C C . ALA A 1 340 ? -10.560 -3.296 0.947 1.00 96.50 340 ALA A C 1
ATOM 2585 O O . ALA A 1 340 ? -9.826 -2.413 0.508 1.00 96.50 340 ALA A O 1
ATOM 2586 N N . THR A 1 341 ? -10.707 -3.486 2.258 1.00 96.50 341 THR A N 1
ATOM 2587 C CA . THR A 1 341 ? -9.971 -2.722 3.272 1.00 96.50 341 THR A CA 1
ATOM 2588 C C . THR A 1 341 ? -9.331 -3.648 4.297 1.00 96.50 341 THR A C 1
ATOM 2590 O O . THR A 1 341 ? -10.003 -4.471 4.911 1.00 96.50 341 THR A O 1
ATOM 2593 N N . LEU A 1 342 ? -8.037 -3.463 4.537 1.00 96.31 342 LEU A N 1
ATOM 2594 C CA . LEU A 1 342 ? -7.309 -4.003 5.675 1.00 96.31 342 LEU A CA 1
ATOM 2595 C C . LEU A 1 342 ? -7.029 -2.861 6.656 1.00 96.31 342 LEU A C 1
ATOM 2597 O O . LEU A 1 342 ? -6.195 -1.994 6.404 1.00 96.31 342 LEU A O 1
ATOM 2601 N N . GLU A 1 343 ? -7.736 -2.836 7.780 1.00 93.88 343 GLU A N 1
ATOM 2602 C CA . GLU A 1 343 ? -7.509 -1.850 8.836 1.00 93.88 343 GLU A CA 1
ATOM 2603 C C . GLU A 1 343 ? -6.587 -2.417 9.922 1.00 93.88 343 GLU A C 1
ATOM 2605 O O . GLU A 1 343 ? -6.905 -3.426 10.548 1.00 93.88 343 GLU A O 1
ATOM 2610 N N . VAL A 1 344 ? -5.465 -1.745 10.186 1.00 92.50 344 VAL A N 1
ATOM 2611 C CA . VAL A 1 344 ? -4.527 -2.076 11.265 1.00 92.50 344 VAL A CA 1
ATOM 2612 C C . VAL A 1 344 ? -4.654 -1.041 12.377 1.00 92.50 344 VAL A C 1
ATOM 2614 O O . VAL A 1 344 ? -4.221 0.104 12.240 1.00 92.50 344 VAL A O 1
ATOM 2617 N N . VAL A 1 345 ? -5.252 -1.431 13.503 1.00 88.81 345 VAL A N 1
ATOM 2618 C CA . VAL A 1 345 ? -5.466 -0.555 14.663 1.00 88.81 345 VAL A CA 1
ATOM 2619 C C . VAL A 1 345 ? -5.120 -1.296 15.947 1.00 88.81 345 VAL A C 1
ATOM 2621 O O . VAL A 1 345 ? -5.540 -2.426 16.166 1.00 88.81 345 VAL A O 1
ATOM 2624 N N . ALA A 1 346 ? -4.358 -0.630 16.824 1.00 84.31 346 ALA A N 1
ATOM 2625 C CA . ALA A 1 346 ? -3.941 -1.171 18.122 1.00 84.31 346 ALA A CA 1
ATOM 2626 C C . ALA A 1 346 ? -3.278 -2.558 18.034 1.00 84.31 346 ALA A C 1
ATOM 2628 O O . ALA A 1 346 ? -3.528 -3.427 18.866 1.00 84.31 346 ALA A O 1
ATOM 2629 N N . GLY A 1 347 ? -2.456 -2.753 17.004 1.00 86.06 347 GLY A N 1
ATOM 2630 C CA . GLY A 1 347 ? -1.745 -4.001 16.769 1.00 86.06 347 GLY A CA 1
ATOM 2631 C C . GLY A 1 347 ? -2.611 -5.147 16.247 1.00 86.06 347 GLY A C 1
ATOM 2632 O O . GLY A 1 347 ? -2.101 -6.251 16.138 1.00 86.06 347 GLY A O 1
ATOM 2633 N N . ARG A 1 348 ? -3.886 -4.916 15.905 1.00 88.00 348 ARG A N 1
ATOM 2634 C CA . ARG A 1 348 ? -4.767 -5.921 15.292 1.00 88.00 348 ARG A CA 1
ATOM 2635 C C . ARG A 1 348 ? -5.129 -5.528 13.865 1.00 88.00 348 ARG A C 1
ATOM 2637 O O . ARG A 1 348 ? -5.381 -4.355 13.598 1.00 88.00 348 ARG A O 1
ATOM 2644 N N . GLY A 1 349 ? -5.181 -6.517 12.976 1.00 91.31 349 GLY A N 1
ATOM 2645 C CA . GLY A 1 349 ? -5.665 -6.365 11.604 1.00 91.31 349 GLY A CA 1
ATOM 2646 C C . GLY A 1 349 ? -7.128 -6.785 11.480 1.00 91.31 349 GLY A C 1
ATOM 2647 O O . GLY A 1 349 ? -7.511 -7.838 11.979 1.00 91.31 349 GLY A O 1
ATOM 2648 N N . THR A 1 350 ? -7.944 -5.977 10.809 1.00 92.00 350 THR A N 1
ATOM 2649 C CA . THR A 1 350 ? -9.319 -6.315 10.424 1.00 92.00 350 THR A CA 1
ATOM 2650 C C . THR A 1 350 ? -9.432 -6.231 8.913 1.00 92.00 350 THR A C 1
ATOM 2652 O O . THR A 1 350 ? -9.317 -5.147 8.346 1.00 92.00 350 THR A O 1
ATOM 2655 N N . PHE A 1 351 ? -9.653 -7.370 8.264 1.00 94.94 351 PHE A N 1
ATOM 2656 C CA . PHE A 1 351 ? -9.918 -7.426 6.832 1.00 94.94 351 PHE A CA 1
ATOM 2657 C C . PHE A 1 351 ? -11.422 -7.316 6.565 1.00 94.94 351 PHE A C 1
ATOM 2659 O O . PHE A 1 351 ? -12.232 -7.980 7.217 1.00 94.94 351 PHE A O 1
ATOM 2666 N N . PHE A 1 352 ? -11.792 -6.484 5.599 1.00 94.94 352 PHE A N 1
ATOM 2667 C CA . PHE A 1 352 ? -13.161 -6.271 5.161 1.00 94.94 352 PHE A CA 1
ATOM 2668 C C . PHE A 1 352 ? -13.235 -6.346 3.629 1.00 94.94 352 PHE A C 1
ATOM 2670 O O . PHE A 1 352 ? -12.651 -5.490 2.957 1.00 94.94 352 PHE A O 1
ATOM 2677 N N . PRO A 1 353 ? -13.954 -7.333 3.063 1.00 94.25 353 PRO A N 1
ATOM 2678 C CA . PRO A 1 353 ? -14.200 -7.398 1.630 1.00 94.25 353 PRO A CA 1
ATOM 2679 C C . PRO A 1 353 ? -15.294 -6.389 1.265 1.00 94.25 353 PRO A C 1
ATOM 2681 O O . PRO A 1 353 ? -16.465 -6.563 1.608 1.00 94.25 353 PRO A O 1
ATOM 2684 N N . GLY A 1 354 ? -14.907 -5.310 0.596 1.00 93.56 354 GLY A N 1
ATOM 2685 C CA . GLY A 1 354 ? -15.811 -4.260 0.155 1.00 93.56 354 GLY A CA 1
ATOM 2686 C C . GLY A 1 354 ? -15.131 -2.893 0.040 1.00 93.56 354 GLY A C 1
ATOM 2687 O O . GLY A 1 354 ? -14.089 -2.654 0.660 1.00 93.56 354 GLY A O 1
ATOM 2688 N N . PRO A 1 355 ? -15.742 -1.976 -0.727 1.00 93.00 355 PRO A N 1
ATOM 2689 C CA . PRO A 1 355 ? -15.188 -0.655 -0.987 1.00 93.00 355 PRO A CA 1
ATOM 2690 C C . PRO A 1 355 ? -15.108 0.195 0.285 1.00 93.00 355 PRO A C 1
ATOM 2692 O O . PRO A 1 355 ? -15.787 -0.052 1.292 1.00 93.00 355 PRO A O 1
ATOM 2695 N N . TRP A 1 356 ? -14.304 1.252 0.217 1.00 93.69 356 TRP A N 1
ATOM 2696 C CA . TRP A 1 356 ? -13.992 2.112 1.355 1.00 93.69 356 TRP A CA 1
ATOM 2697 C C . TRP A 1 356 ? -15.230 2.697 2.063 1.00 93.69 356 TRP A C 1
ATOM 2699 O O . TRP A 1 356 ? -15.317 2.665 3.298 1.00 93.69 356 TRP A O 1
ATOM 2709 N N . HIS A 1 357 ? -16.236 3.197 1.335 1.00 93.50 357 HIS A N 1
ATOM 2710 C CA . HIS A 1 357 ? -17.472 3.692 1.956 1.00 93.50 357 HIS A CA 1
ATOM 2711 C C . HIS A 1 357 ? -18.242 2.610 2.732 1.00 93.50 357 HIS A C 1
ATOM 2713 O O . HIS A 1 357 ? -18.841 2.910 3.773 1.00 93.50 357 HIS A O 1
ATOM 2719 N N . ALA A 1 358 ? -18.244 1.365 2.243 1.00 95.19 358 ALA A N 1
ATOM 2720 C CA . ALA A 1 358 ? -18.940 0.254 2.881 1.00 95.19 358 ALA A CA 1
ATOM 2721 C C . ALA A 1 358 ? -18.256 -0.098 4.203 1.00 95.19 358 ALA A C 1
ATOM 2723 O O . ALA A 1 358 ? -18.935 -0.204 5.228 1.00 95.19 358 ALA A O 1
ATOM 2724 N N . TRP A 1 359 ? -16.920 -0.133 4.211 1.00 94.06 359 TRP A N 1
ATOM 2725 C CA . TRP A 1 359 ? -16.141 -0.279 5.438 1.00 94.06 359 TRP A CA 1
ATOM 2726 C C . TRP A 1 359 ? -16.445 0.835 6.447 1.00 94.06 359 TRP A C 1
ATOM 2728 O O . TRP A 1 359 ? -16.719 0.571 7.617 1.00 94.06 359 TRP A O 1
ATOM 2738 N N . ARG A 1 360 ? -16.471 2.098 6.005 1.00 92.31 360 ARG A N 1
ATOM 2739 C CA . ARG A 1 360 ? -16.772 3.238 6.889 1.00 92.31 360 ARG A CA 1
ATOM 2740 C C . ARG A 1 360 ? -18.158 3.147 7.524 1.00 92.31 360 ARG A C 1
ATOM 2742 O O . ARG A 1 360 ? -18.313 3.495 8.696 1.00 92.31 360 ARG A O 1
ATOM 2749 N N . ARG A 1 361 ? -19.161 2.703 6.762 1.00 93.94 361 ARG A N 1
ATOM 2750 C CA . ARG A 1 361 ? -20.523 2.486 7.267 1.00 93.94 361 ARG A CA 1
ATOM 2751 C C . ARG A 1 361 ? -20.572 1.350 8.280 1.00 93.94 361 ARG A C 1
ATOM 2753 O O . ARG A 1 361 ? -21.151 1.535 9.347 1.00 93.94 361 ARG A O 1
ATOM 2760 N N . GLU A 1 362 ? -19.943 0.222 7.966 1.00 93.44 362 GLU A N 1
ATOM 2761 C CA . GLU A 1 362 ? -19.848 -0.934 8.860 1.00 93.44 362 GLU A CA 1
ATOM 2762 C C . GLU A 1 362 ? -19.159 -0.551 10.175 1.00 93.44 362 GLU A C 1
ATOM 2764 O O . GLU A 1 362 ? -19.685 -0.794 11.261 1.00 93.44 362 GLU A O 1
ATOM 2769 N N . LYS A 1 363 ? -18.031 0.159 10.091 1.00 90.69 363 LYS A N 1
ATOM 2770 C CA . LYS A 1 363 ? -17.294 0.668 11.250 1.00 90.69 363 LYS A CA 1
ATOM 2771 C C . LYS A 1 363 ? -18.148 1.588 12.125 1.00 90.69 363 LYS A C 1
ATOM 2773 O O . LYS A 1 363 ? -18.151 1.449 13.348 1.00 90.69 363 LYS A O 1
ATOM 2778 N N . ALA A 1 364 ? -18.896 2.509 11.515 1.00 90.75 364 ALA A N 1
ATOM 2779 C CA . ALA A 1 364 ? -19.803 3.396 12.242 1.00 90.75 364 ALA A CA 1
ATOM 2780 C C . ALA A 1 364 ? -20.961 2.629 12.905 1.00 90.75 364 ALA A C 1
ATOM 2782 O O . ALA A 1 364 ? -21.311 2.921 14.049 1.00 90.75 364 ALA A O 1
ATOM 2783 N N . ALA A 1 365 ? -21.526 1.631 12.219 1.00 92.94 365 ALA A N 1
ATOM 2784 C CA . ALA A 1 365 ? -22.580 0.783 12.764 1.00 92.94 365 ALA A CA 1
ATOM 2785 C C . ALA A 1 365 ? -22.080 -0.023 13.971 1.00 92.94 365 ALA A C 1
ATOM 2787 O O . ALA A 1 365 ? -22.704 0.036 15.031 1.00 92.94 365 ALA A O 1
ATOM 2788 N N . ARG A 1 366 ? -20.924 -0.695 13.857 1.00 90.88 366 ARG A N 1
ATOM 2789 C CA . ARG A 1 366 ? -20.291 -1.430 14.969 1.00 90.88 366 ARG A CA 1
ATOM 2790 C C . ARG A 1 366 ? -20.023 -0.528 16.166 1.00 90.88 366 ARG A C 1
ATOM 2792 O O . ARG A 1 366 ? -20.389 -0.865 17.287 1.00 90.88 366 ARG A O 1
ATOM 2799 N N . MET A 1 367 ? -19.488 0.668 15.922 1.00 88.56 367 MET A N 1
ATOM 2800 C CA . MET A 1 367 ? -19.237 1.648 16.978 1.00 88.56 367 MET A CA 1
ATOM 2801 C C . MET A 1 367 ? -20.531 2.070 17.690 1.00 88.56 367 MET A C 1
ATOM 2803 O O . MET A 1 367 ? -20.563 2.129 18.918 1.00 88.56 367 MET A O 1
ATOM 2807 N N . LEU A 1 368 ? -21.611 2.329 16.947 1.00 91.19 368 LEU A N 1
ATOM 2808 C CA . LEU A 1 368 ? -22.909 2.676 17.528 1.00 91.19 368 LEU A CA 1
ATOM 2809 C C . LEU A 1 368 ? -23.516 1.510 18.324 1.00 91.19 368 LEU A C 1
ATOM 2811 O O . LEU A 1 368 ? -24.107 1.728 19.383 1.00 91.19 368 LEU A O 1
ATOM 2815 N N . HIS A 1 369 ? -23.386 0.280 17.824 1.00 91.06 369 HIS A N 1
ATOM 2816 C CA . HIS A 1 369 ? -23.840 -0.921 18.523 1.00 91.06 369 HIS A CA 1
ATOM 2817 C C . HIS A 1 369 ? -23.097 -1.112 19.847 1.00 91.06 369 HIS A C 1
ATOM 2819 O O . HIS A 1 369 ? -23.754 -1.222 20.883 1.00 91.06 369 HIS A O 1
ATOM 2825 N N . ALA A 1 370 ? -21.766 -1.026 19.835 1.00 90.25 370 ALA A N 1
ATOM 2826 C CA . ALA A 1 370 ? -20.953 -1.140 21.040 1.00 90.25 370 ALA A CA 1
ATOM 2827 C C . ALA A 1 370 ? -21.282 -0.032 22.062 1.00 90.25 370 ALA A C 1
ATOM 2829 O O . ALA A 1 370 ? -21.418 -0.300 23.254 1.00 90.25 370 ALA A O 1
ATOM 2830 N N . GLN A 1 371 ? -21.524 1.210 21.619 1.00 90.88 371 GLN A N 1
ATOM 2831 C CA . GLN A 1 371 ? -21.956 2.305 22.507 1.00 90.88 371 GLN A CA 1
ATOM 2832 C C . GLN A 1 371 ? -23.309 2.036 23.183 1.00 90.88 371 GLN A C 1
ATOM 2834 O O . GLN A 1 371 ? -23.476 2.281 24.384 1.00 90.88 371 GLN A O 1
ATOM 2839 N N . LYS A 1 372 ? -24.289 1.532 22.421 1.00 93.25 372 LYS A N 1
ATOM 2840 C CA . LYS A 1 372 ? -25.603 1.151 22.962 1.00 93.25 372 LYS A CA 1
ATOM 2841 C C . LYS A 1 372 ? -25.479 0.012 23.970 1.00 93.25 372 LYS A C 1
ATOM 2843 O O . LYS A 1 372 ? -26.155 0.046 24.996 1.00 93.25 372 LYS A O 1
ATOM 2848 N N . GLU A 1 373 ? -24.615 -0.961 23.697 1.00 91.38 373 GLU A N 1
ATOM 2849 C CA . GLU A 1 373 ? -24.339 -2.077 24.599 1.00 91.38 373 GLU A CA 1
ATOM 2850 C C . GLU A 1 373 ? -23.713 -1.598 25.908 1.00 91.38 373 GLU A C 1
ATOM 2852 O O . GLU A 1 373 ? -24.270 -1.877 26.967 1.00 91.38 373 GLU A O 1
ATOM 2857 N N . VAL A 1 374 ? -22.670 -0.761 25.852 1.00 92.25 374 VAL A N 1
ATOM 2858 C CA . VAL A 1 374 ? -22.079 -0.133 27.048 1.00 92.25 374 VAL A CA 1
ATOM 2859 C C . VAL A 1 374 ? -23.138 0.605 27.868 1.00 92.25 374 VAL A C 1
ATOM 2861 O O . VAL A 1 374 ? -23.215 0.421 29.081 1.00 92.25 374 VAL A O 1
ATOM 2864 N N . THR A 1 375 ? -24.000 1.394 27.220 1.00 94.00 375 THR A N 1
ATOM 2865 C CA . THR A 1 375 ? -25.062 2.153 27.905 1.00 94.00 375 THR A CA 1
ATOM 2866 C C . THR A 1 375 ? -26.083 1.230 28.578 1.00 94.00 375 THR A C 1
ATOM 2868 O O . THR A 1 375 ? -26.444 1.443 29.738 1.00 94.00 375 THR A O 1
ATOM 2871 N N . ARG A 1 376 ? -26.531 0.181 27.873 1.00 95.62 376 ARG A N 1
ATOM 2872 C CA . ARG A 1 376 ? -27.473 -0.824 28.394 1.00 95.62 376 ARG A CA 1
ATOM 2873 C C . ARG A 1 376 ? -26.881 -1.557 29.596 1.00 95.62 376 ARG A C 1
ATOM 2875 O O . ARG A 1 376 ? -27.510 -1.619 30.650 1.00 95.62 376 ARG A O 1
ATOM 2882 N N . VAL A 1 377 ? -25.669 -2.084 29.436 1.00 93.31 377 VAL A N 1
ATOM 2883 C CA . VAL A 1 377 ? -24.970 -2.865 30.460 1.00 93.31 377 VAL A CA 1
ATOM 2884 C C . VAL A 1 377 ? -24.678 -2.000 31.688 1.00 93.31 377 VAL A C 1
ATOM 2886 O O . VAL A 1 377 ? -24.896 -2.444 32.813 1.00 93.31 377 VAL A O 1
ATOM 2889 N N . GLN A 1 378 ? -24.290 -0.735 31.500 1.00 94.00 378 GLN A N 1
ATOM 2890 C CA . GLN A 1 378 ? -24.081 0.207 32.600 1.00 94.00 378 GLN A CA 1
ATOM 2891 C C . GLN A 1 378 ? -25.363 0.456 33.410 1.00 94.00 378 GLN A C 1
ATOM 2893 O O . GLN A 1 378 ? -25.316 0.472 34.642 1.00 94.00 378 GLN A O 1
ATOM 2898 N N . ALA A 1 379 ? -26.510 0.635 32.749 1.00 94.88 379 ALA A N 1
ATOM 2899 C CA . ALA A 1 379 ? -27.791 0.813 33.433 1.00 94.88 379 ALA A CA 1
ATOM 2900 C C . ALA A 1 379 ? -28.188 -0.434 34.246 1.00 94.88 379 ALA A C 1
ATOM 2902 O O . ALA A 1 379 ? -28.694 -0.317 35.368 1.00 94.88 379 ALA A O 1
ATOM 2903 N N . ASP A 1 380 ? -27.914 -1.628 33.712 1.00 93.00 380 ASP A N 1
ATOM 2904 C CA . ASP A 1 380 ? -28.144 -2.892 34.409 1.00 93.00 380 ASP A CA 1
ATOM 2905 C C . ASP A 1 380 ? -27.236 -3.067 35.631 1.00 93.00 380 ASP A C 1
ATOM 2907 O O . ASP A 1 380 ? -27.732 -3.461 36.692 1.00 93.00 380 ASP A O 1
ATOM 2911 N N . ILE A 1 381 ? -25.950 -2.719 35.518 1.00 93.56 381 ILE A N 1
ATOM 2912 C CA . ILE A 1 381 ? -25.000 -2.719 36.640 1.00 93.56 381 ILE A CA 1
ATOM 2913 C C . ILE A 1 381 ? -25.523 -1.822 37.767 1.00 93.56 381 ILE A C 1
ATOM 2915 O O . ILE A 1 381 ? -25.735 -2.314 38.874 1.00 93.56 381 ILE A O 1
ATOM 2919 N N . VAL A 1 382 ? -25.867 -0.561 37.473 1.00 94.75 382 VAL A N 1
ATOM 2920 C CA . VAL A 1 382 ? -26.377 0.396 38.478 1.00 94.75 382 VAL A CA 1
ATOM 2921 C C . VAL A 1 382 ? -27.649 -0.122 39.159 1.00 94.75 382 VAL A C 1
ATOM 2923 O O . VAL A 1 382 ? -27.829 0.015 40.373 1.00 94.75 382 VAL A O 1
ATOM 2926 N N . ARG A 1 383 ? -28.561 -0.746 38.402 1.00 93.94 383 ARG A N 1
ATOM 2927 C CA . ARG A 1 383 ? -29.789 -1.334 38.957 1.00 93.94 383 ARG A CA 1
ATOM 2928 C C . ARG A 1 383 ? -29.488 -2.490 39.915 1.00 93.94 383 ARG A C 1
ATOM 2930 O O . ARG A 1 383 ? -30.139 -2.596 40.959 1.00 93.94 383 ARG A O 1
ATOM 2937 N N . LEU A 1 384 ? -28.548 -3.363 39.556 1.00 91.81 384 LEU A N 1
ATOM 2938 C CA . LEU A 1 384 ? -28.145 -4.498 40.384 1.00 91.81 384 LEU A CA 1
ATOM 2939 C C . LEU A 1 384 ? -27.364 -4.050 41.622 1.00 91.81 384 LEU A C 1
ATOM 2941 O O . LEU A 1 384 ? -27.625 -4.573 42.703 1.00 91.81 384 LEU A O 1
ATOM 2945 N N . GLU A 1 385 ? -26.490 -3.054 41.505 1.00 92.25 385 GLU A N 1
ATOM 2946 C CA . GLU A 1 385 ? -25.760 -2.460 42.631 1.00 92.25 385 GLU A CA 1
ATOM 2947 C C . GLU A 1 385 ? -26.724 -1.893 43.676 1.00 92.25 385 GLU A C 1
ATOM 2949 O O . GLU A 1 385 ? -26.651 -2.274 44.843 1.00 92.25 385 GLU A O 1
ATOM 2954 N N . ARG A 1 386 ? -27.732 -1.113 43.255 1.00 92.12 386 ARG A N 1
ATOM 2955 C CA . ARG A 1 386 ? -28.797 -0.614 44.151 1.00 92.12 386 ARG A CA 1
ATOM 2956 C C . ARG A 1 386 ? -29.612 -1.729 44.809 1.00 92.12 386 ARG A C 1
ATOM 2958 O O . ARG A 1 386 ? -30.223 -1.526 45.860 1.00 92.12 386 ARG A O 1
ATOM 2965 N N . PHE A 1 387 ? -29.734 -2.893 44.170 1.00 88.25 387 PHE A N 1
ATOM 2966 C CA . PHE A 1 387 ? -30.380 -4.055 44.783 1.00 88.25 387 PHE A CA 1
ATOM 2967 C C . PHE A 1 387 ? -29.471 -4.676 45.845 1.00 88.25 387 PHE A C 1
ATOM 2969 O O . PHE A 1 387 ? -29.923 -4.931 46.959 1.00 88.25 387 PHE A O 1
ATOM 2976 N N . VAL A 1 388 ? -28.197 -4.888 45.517 1.00 89.75 388 VAL A N 1
ATOM 2977 C CA . VAL A 1 388 ? -27.205 -5.432 46.446 1.00 89.75 388 VAL A CA 1
ATOM 2978 C C . VAL A 1 388 ? -27.086 -4.529 47.671 1.00 89.75 388 VAL A C 1
ATOM 2980 O O . VAL A 1 388 ? -27.238 -5.019 48.783 1.00 89.75 388 VAL A O 1
ATOM 2983 N N . GLU A 1 389 ? -26.928 -3.220 47.490 1.00 87.62 389 GLU A N 1
ATOM 2984 C CA . GLU A 1 389 ? -26.798 -2.243 48.576 1.00 87.62 389 GLU A CA 1
ATOM 2985 C C . GLU A 1 389 ? -27.995 -2.272 49.541 1.00 87.62 389 GLU A C 1
ATOM 2987 O O . GLU A 1 389 ? -27.816 -2.372 50.754 1.00 87.62 389 GLU A O 1
ATOM 2992 N N . ARG A 1 390 ? -29.228 -2.306 49.013 1.00 86.94 390 ARG A N 1
ATOM 2993 C CA . ARG A 1 390 ? -30.455 -2.358 49.831 1.00 86.94 390 ARG A CA 1
ATOM 2994 C C . ARG A 1 390 ? -30.648 -3.664 50.601 1.00 86.94 390 ARG A C 1
ATOM 2996 O O . ARG A 1 390 ? -31.359 -3.673 51.607 1.00 86.94 390 ARG A O 1
ATOM 3003 N N . PHE A 1 391 ? -30.094 -4.778 50.121 1.00 85.62 391 PHE A N 1
ATOM 3004 C CA . PHE A 1 391 ? -30.392 -6.113 50.654 1.00 85.62 391 PHE A CA 1
ATOM 3005 C C . PHE A 1 391 ? -29.183 -6.853 51.242 1.00 85.62 391 PHE A C 1
ATOM 3007 O O . PHE A 1 391 ? -29.371 -7.926 51.811 1.00 85.62 391 PHE A O 1
ATOM 3014 N N . ARG A 1 392 ? -27.975 -6.276 51.191 1.00 74.69 392 ARG A N 1
ATOM 3015 C CA . ARG A 1 392 ? -26.733 -6.883 51.705 1.00 74.69 392 ARG A CA 1
ATOM 3016 C C . ARG A 1 392 ? -26.777 -7.181 53.205 1.00 74.69 392 ARG A C 1
ATOM 3018 O O . ARG A 1 392 ? -26.225 -8.187 53.632 1.00 74.69 392 ARG A O 1
ATOM 3025 N N . TYR A 1 393 ? -27.454 -6.339 53.986 1.00 77.69 393 TYR A N 1
ATOM 3026 C CA . TYR A 1 393 ? -27.532 -6.469 55.446 1.00 77.69 393 TYR A CA 1
ATOM 3027 C C . TYR A 1 393 ? -28.733 -7.299 55.934 1.00 77.69 393 TYR A C 1
ATOM 3029 O O . TYR A 1 393 ? -28.881 -7.518 57.133 1.00 77.69 393 TYR A O 1
ATOM 3037 N N . LYS A 1 394 ? -29.601 -7.783 55.029 1.00 80.75 394 LYS A N 1
ATOM 3038 C CA . LYS A 1 394 ? -30.752 -8.626 55.393 1.00 80.75 394 LYS A CA 1
ATOM 3039 C C . LYS A 1 394 ? -30.389 -10.107 55.282 1.00 80.75 394 LYS A C 1
ATOM 3041 O O . LYS A 1 394 ? -30.138 -10.603 54.183 1.00 80.75 394 LYS A O 1
ATOM 3046 N N . LYS A 1 395 ? -30.427 -10.816 56.416 1.00 73.69 395 LYS A N 1
ATOM 3047 C CA . LYS A 1 395 ? -30.032 -12.232 56.559 1.00 73.69 395 LYS A CA 1
ATOM 3048 C C . LYS A 1 395 ? -30.725 -13.151 55.538 1.00 73.69 395 LYS A C 1
ATOM 3050 O O . LYS A 1 395 ? -30.060 -13.967 54.905 1.00 73.69 395 LYS A O 1
ATOM 3055 N N . ASP A 1 396 ? -32.011 -12.920 55.270 1.00 77.62 396 ASP A N 1
ATOM 3056 C CA . ASP A 1 396 ? -32.822 -13.750 54.359 1.00 77.62 396 ASP A CA 1
ATOM 3057 C C . ASP A 1 396 ? -32.501 -13.536 52.871 1.00 77.62 396 ASP A C 1
ATOM 3059 O O . ASP A 1 396 ? -32.797 -14.385 52.031 1.00 77.62 396 ASP A O 1
ATOM 3063 N N . LYS A 1 397 ? -31.883 -12.401 52.517 1.00 78.25 397 LYS A N 1
ATOM 3064 C CA . LYS A 1 397 ? -31.581 -12.024 51.124 1.00 78.25 397 LYS A CA 1
ATOM 3065 C C . LYS A 1 397 ? -30.091 -12.026 50.791 1.00 78.25 397 LYS A C 1
ATOM 3067 O O . LYS A 1 397 ? -29.727 -11.750 49.647 1.00 78.25 397 LYS A O 1
ATOM 3072 N N . ALA A 1 398 ? -29.237 -12.425 51.732 1.00 77.56 398 ALA A N 1
ATOM 3073 C CA . ALA A 1 398 ? -27.787 -12.472 51.555 1.00 77.56 398 ALA A CA 1
ATOM 3074 C C . ALA A 1 398 ? -27.355 -13.370 50.376 1.00 77.56 398 ALA A C 1
ATOM 3076 O O . ALA A 1 398 ? -26.559 -12.945 49.539 1.00 77.56 398 ALA A O 1
ATOM 3077 N N . LYS A 1 399 ? -27.941 -14.572 50.229 1.00 82.06 399 LYS A N 1
ATOM 3078 C CA . LYS A 1 399 ? -27.661 -15.467 49.083 1.00 82.06 399 LYS A CA 1
ATOM 3079 C C . LYS A 1 399 ? -28.058 -14.840 47.741 1.00 82.06 399 LYS A C 1
ATOM 3081 O O . LYS A 1 399 ? -27.347 -14.986 46.749 1.00 82.06 399 LYS A O 1
ATOM 3086 N N . GLN A 1 400 ? -29.177 -14.113 47.710 1.00 83.19 400 GLN A N 1
ATOM 3087 C CA . GLN A 1 400 ? -29.659 -13.440 46.504 1.00 83.19 400 GLN A CA 1
ATOM 3088 C C . GLN A 1 400 ? -28.762 -12.252 46.130 1.00 83.19 400 GLN A C 1
ATOM 3090 O O . GLN A 1 400 ? -28.435 -12.085 44.957 1.00 83.19 400 GLN A O 1
ATOM 3095 N N . ALA A 1 401 ? -28.313 -11.466 47.114 1.00 83.62 401 ALA A N 1
ATOM 3096 C CA . ALA A 1 401 ? -27.350 -10.385 46.912 1.00 83.62 401 ALA A CA 1
ATOM 3097 C C . ALA A 1 401 ? -25.998 -10.911 46.393 1.00 83.62 401 ALA A C 1
ATOM 3099 O O . ALA A 1 401 ? -25.451 -10.348 45.445 1.00 83.62 401 ALA A O 1
ATOM 3100 N N . GLN A 1 402 ? -25.510 -12.039 46.924 1.00 84.44 402 GLN A N 1
ATOM 3101 C CA . GLN A 1 402 ? -24.278 -12.682 46.455 1.00 84.44 402 GLN A CA 1
ATOM 3102 C C . GLN A 1 402 ? -24.375 -13.141 44.991 1.00 84.44 402 GLN A C 1
ATOM 3104 O O . GLN A 1 402 ? -23.467 -12.895 44.201 1.00 84.44 402 GLN A O 1
ATOM 3109 N N . ALA A 1 403 ? -25.500 -13.740 44.588 1.00 88.12 403 ALA A N 1
ATOM 3110 C CA . ALA A 1 403 ? -25.723 -14.120 43.191 1.00 88.12 403 ALA A CA 1
ATOM 3111 C C . ALA A 1 403 ? -25.749 -12.901 42.246 1.00 88.12 403 ALA A C 1
ATOM 3113 O O . ALA A 1 403 ? -25.252 -12.974 41.118 1.00 88.12 403 ALA A O 1
ATOM 3114 N N . LYS A 1 404 ? -26.299 -11.763 42.700 1.00 89.19 404 LYS A N 1
ATOM 3115 C CA . LYS A 1 404 ? -26.283 -10.506 41.936 1.00 89.19 404 LYS A CA 1
ATOM 3116 C C . LYS A 1 404 ? -24.887 -9.895 41.829 1.00 89.19 404 LYS A C 1
ATOM 3118 O O . LYS A 1 404 ? -24.562 -9.398 40.759 1.00 89.19 404 LYS A O 1
ATOM 3123 N N . LEU A 1 405 ? -24.046 -10.009 42.857 1.00 89.38 405 LEU A N 1
ATOM 3124 C CA . LEU A 1 405 ? -22.634 -9.606 42.796 1.00 89.38 405 LEU A CA 1
ATOM 3125 C C . LEU A 1 405 ? -21.867 -10.364 41.702 1.00 89.38 405 LEU A C 1
ATOM 3127 O O . LEU A 1 405 ? -21.191 -9.749 40.881 1.00 89.38 405 LEU A O 1
ATOM 3131 N N . THR A 1 406 ? -22.031 -11.687 41.612 1.00 90.69 406 THR A N 1
ATOM 3132 C CA . THR A 1 406 ? -21.418 -12.474 40.526 1.00 90.69 406 THR A CA 1
ATOM 3133 C C . THR A 1 406 ? -21.954 -12.073 39.147 1.00 90.69 406 THR A C 1
ATOM 3135 O O . THR A 1 406 ? -21.202 -12.047 38.173 1.00 90.69 406 THR A O 1
ATOM 3138 N N . GLN A 1 407 ? -23.248 -11.747 39.045 1.00 92.06 407 GLN A N 1
ATOM 3139 C CA . GLN A 1 407 ? -23.846 -11.251 37.802 1.00 92.06 407 GLN A CA 1
ATOM 3140 C C . GLN A 1 407 ? -23.258 -9.894 37.386 1.00 92.06 407 GLN A C 1
ATOM 3142 O O . GLN A 1 407 ? -22.938 -9.727 36.212 1.00 92.06 407 GLN A O 1
ATOM 3147 N N . ILE A 1 408 ? -23.076 -8.966 38.334 1.00 92.06 408 ILE A N 1
ATOM 3148 C CA . ILE A 1 408 ? -22.422 -7.672 38.094 1.00 92.06 408 ILE A CA 1
ATOM 3149 C C . ILE A 1 408 ? -21.016 -7.892 37.535 1.00 92.06 408 ILE A C 1
ATOM 3151 O O . ILE A 1 408 ? -20.694 -7.296 36.520 1.00 92.06 408 ILE A O 1
ATOM 3155 N N . GLY A 1 409 ? -20.219 -8.802 38.106 1.00 92.25 409 GLY A N 1
ATOM 3156 C CA . GLY A 1 409 ? -18.871 -9.086 37.593 1.00 92.25 409 GLY A CA 1
ATOM 3157 C C . GLY A 1 409 ? -18.843 -9.576 36.135 1.00 92.25 409 GLY A C 1
ATOM 3158 O O . GLY A 1 409 ? -17.939 -9.225 35.382 1.00 92.25 409 GLY A O 1
ATOM 3159 N N . ARG A 1 410 ? -19.849 -10.348 35.698 1.00 93.88 410 ARG A N 1
ATOM 3160 C CA . ARG A 1 410 ? -19.970 -10.770 34.286 1.00 93.88 410 ARG A CA 1
ATOM 3161 C C . ARG A 1 410 ? -20.368 -9.614 33.369 1.00 93.88 410 ARG A C 1
ATOM 3163 O O . ARG A 1 410 ? -19.777 -9.469 32.307 1.00 93.88 410 ARG A O 1
ATOM 3170 N N . LEU A 1 411 ? -21.347 -8.812 33.789 1.00 92.06 411 LEU A N 1
ATOM 3171 C CA . LEU A 1 411 ? -21.774 -7.616 33.057 1.00 92.06 411 LEU A CA 1
ATOM 3172 C C . LEU A 1 411 ? -20.647 -6.583 32.980 1.00 92.06 411 LEU A C 1
ATOM 3174 O O . LEU A 1 411 ? -20.487 -5.922 31.964 1.00 92.06 411 LEU A O 1
ATOM 3178 N N . ASP A 1 412 ? -19.830 -6.467 34.025 1.00 92.12 412 ASP A N 1
ATOM 3179 C CA . ASP A 1 412 ? -18.686 -5.568 34.016 1.00 92.12 412 ASP A CA 1
ATOM 3180 C C . ASP A 1 412 ? -17.642 -5.995 32.981 1.00 92.12 412 ASP A C 1
ATOM 3182 O O . ASP A 1 412 ? -17.132 -5.155 32.246 1.00 92.12 412 ASP A O 1
ATOM 3186 N N . LYS A 1 413 ? -17.399 -7.304 32.844 1.00 92.56 413 LYS A N 1
ATOM 3187 C CA . LYS A 1 413 ? -16.558 -7.841 31.769 1.00 92.56 413 LYS A CA 1
ATOM 3188 C C . LYS A 1 413 ? -17.138 -7.546 30.376 1.00 92.56 413 LYS A C 1
ATOM 3190 O O . LYS A 1 413 ? -16.410 -7.044 29.532 1.00 92.56 413 LYS A O 1
ATOM 3195 N N . GLU A 1 414 ? -18.440 -7.764 30.159 1.00 91.75 414 GLU A N 1
ATOM 3196 C CA . GLU A 1 414 ? -19.135 -7.411 28.898 1.00 91.75 414 GLU A CA 1
ATOM 3197 C C . GLU A 1 414 ? -18.992 -5.912 28.579 1.00 91.75 414 GLU A C 1
ATOM 3199 O O . GLU A 1 414 ? -18.647 -5.531 27.462 1.00 91.75 414 GLU A O 1
ATOM 3204 N N . ARG A 1 415 ? -19.162 -5.045 29.586 1.00 92.69 415 ARG A N 1
ATOM 3205 C CA . ARG A 1 415 ? -18.944 -3.596 29.463 1.00 92.69 415 ARG A CA 1
ATOM 3206 C C . ARG A 1 415 ? -17.499 -3.266 29.091 1.00 92.69 415 ARG A C 1
ATOM 3208 O O . ARG A 1 415 ? -17.276 -2.373 28.277 1.00 92.69 415 ARG A O 1
ATOM 3215 N N . GLN A 1 416 ? -16.522 -3.924 29.716 1.00 89.19 416 GLN A N 1
ATOM 3216 C CA . GLN A 1 416 ? -15.099 -3.723 29.431 1.00 89.19 416 GLN A CA 1
ATOM 3217 C C . GLN A 1 416 ? -14.751 -4.150 28.001 1.00 89.19 416 GLN A C 1
ATOM 3219 O O . GLN A 1 416 ? -14.077 -3.393 27.305 1.00 89.19 416 GLN A O 1
ATOM 3224 N N . ASP A 1 417 ? -15.263 -5.292 27.542 1.00 87.75 417 ASP A N 1
ATOM 3225 C CA . ASP A 1 417 ? -15.063 -5.791 26.178 1.00 87.75 417 ASP A CA 1
ATOM 3226 C C . ASP A 1 417 ? -15.675 -4.827 25.142 1.00 87.75 417 ASP A C 1
ATOM 3228 O O . ASP A 1 417 ? -14.997 -4.419 24.196 1.00 87.75 417 ASP A O 1
ATOM 3232 N N . ALA A 1 418 ? -16.907 -4.357 25.369 1.00 86.19 418 ALA A N 1
ATOM 3233 C CA . ALA A 1 418 ? -17.557 -3.374 24.500 1.00 86.19 418 ALA A CA 1
ATOM 3234 C C . ALA A 1 418 ? -16.838 -2.009 24.515 1.00 86.19 418 ALA A C 1
ATOM 3236 O O . ALA A 1 418 ? -16.685 -1.367 23.475 1.00 86.19 418 ALA A O 1
ATOM 3237 N N . ASN A 1 419 ? -16.324 -1.565 25.668 1.00 86.06 419 ASN A N 1
ATOM 3238 C CA . ASN A 1 419 ? -15.479 -0.369 25.750 1.00 86.06 419 ASN A CA 1
ATOM 3239 C C . ASN A 1 419 ? -14.156 -0.540 24.997 1.00 86.06 419 ASN A C 1
ATOM 3241 O O . ASN A 1 419 ? -13.697 0.410 24.361 1.00 86.06 419 ASN A O 1
ATOM 3245 N N . ALA A 1 420 ? -13.541 -1.723 25.048 1.00 85.50 420 ALA A N 1
ATOM 3246 C CA . ALA A 1 420 ? -12.338 -2.022 24.283 1.00 85.50 420 ALA A CA 1
ATOM 3247 C C . ALA A 1 420 ? -12.625 -1.987 22.774 1.00 85.50 420 ALA A C 1
ATOM 3249 O O . ALA A 1 420 ? -11.847 -1.400 22.023 1.00 85.50 420 ALA A O 1
ATOM 3250 N N . GLU A 1 421 ? -13.764 -2.522 22.330 1.00 84.31 421 GLU A N 1
ATOM 3251 C CA . GLU A 1 421 ? -14.207 -2.425 20.936 1.00 84.31 421 GLU A CA 1
ATOM 3252 C C . GLU A 1 421 ? -14.442 -0.969 20.509 1.00 84.31 421 GLU A C 1
ATOM 3254 O O . GLU A 1 421 ? -13.912 -0.538 19.483 1.00 84.31 421 GLU A O 1
ATOM 3259 N N . ILE A 1 422 ? -15.141 -0.166 21.321 1.00 84.38 422 ILE A N 1
ATOM 3260 C CA . ILE A 1 422 ? -15.271 1.276 21.072 1.00 84.38 422 ILE A CA 1
ATOM 3261 C C . ILE A 1 422 ? -13.886 1.905 20.976 1.00 84.38 422 ILE A C 1
ATOM 3263 O O . ILE A 1 422 ? -13.631 2.633 20.024 1.00 84.38 422 ILE A O 1
ATOM 3267 N N . ALA A 1 423 ? -12.976 1.642 21.913 1.00 82.75 423 ALA A N 1
ATOM 3268 C CA . ALA A 1 423 ? -11.632 2.213 21.904 1.00 82.75 423 ALA A CA 1
ATOM 3269 C C . ALA A 1 423 ? -10.838 1.840 20.642 1.00 82.75 423 ALA A C 1
ATOM 3271 O O . ALA A 1 423 ? -10.110 2.685 20.128 1.00 82.75 423 ALA A O 1
ATOM 3272 N N . LEU A 1 424 ? -11.000 0.623 20.112 1.00 81.25 424 LEU A N 1
ATOM 3273 C CA . LEU A 1 424 ? -10.420 0.198 18.835 1.00 81.25 424 LEU A CA 1
ATOM 3274 C C . LEU A 1 424 ? -11.033 0.960 17.652 1.00 81.25 424 LEU A C 1
ATOM 3276 O O . LEU A 1 424 ? -10.311 1.589 16.880 1.00 81.25 424 LEU A O 1
ATOM 3280 N N . LEU A 1 425 ? -12.362 0.971 17.530 1.00 82.00 425 LEU A N 1
ATOM 3281 C CA . LEU A 1 425 ? -13.070 1.585 16.398 1.00 82.00 425 LEU A CA 1
ATOM 3282 C C . LEU A 1 425 ? -12.989 3.119 16.415 1.00 82.00 425 LEU A C 1
ATOM 3284 O O . LEU A 1 425 ? -13.004 3.766 15.366 1.00 82.00 425 LEU A O 1
ATOM 3288 N N . SER A 1 426 ? -12.890 3.700 17.608 1.00 72.06 426 SER A N 1
ATOM 3289 C CA . SER A 1 426 ? -12.889 5.141 17.852 1.00 72.06 426 SER A CA 1
ATOM 3290 C C . SER A 1 426 ? -11.506 5.730 18.067 1.00 72.06 426 SER A C 1
ATOM 3292 O O . SER A 1 426 ? -11.453 6.938 18.304 1.00 72.06 426 SER A O 1
ATOM 3294 N N . ARG A 1 427 ? -10.415 4.939 17.977 1.00 66.06 427 ARG A N 1
ATOM 3295 C CA . ARG A 1 427 ? -9.025 5.408 18.123 1.00 66.06 427 ARG A CA 1
ATOM 3296 C C . ARG A 1 427 ? -8.692 6.429 17.031 1.00 66.06 427 ARG A C 1
ATOM 3298 O O . ARG A 1 427 ? -7.993 6.161 16.060 1.00 66.06 427 ARG A O 1
ATOM 3305 N N . ARG A 1 428 ? -9.221 7.636 17.200 1.00 54.69 428 ARG A N 1
ATOM 3306 C CA . ARG A 1 428 ? -8.752 8.851 16.569 1.00 54.69 428 ARG A CA 1
ATOM 3307 C C . ARG A 1 428 ? -7.362 9.086 17.124 1.00 54.69 428 ARG A C 1
ATOM 3309 O O . ARG A 1 428 ? -7.088 8.795 18.292 1.00 54.69 428 ARG A O 1
ATOM 3316 N N . GLN A 1 429 ? -6.485 9.576 16.257 1.00 52.91 429 GLN A N 1
ATOM 3317 C CA . GLN A 1 429 ? -5.184 10.087 16.658 1.00 52.91 429 GLN A CA 1
ATOM 3318 C C . GLN A 1 429 ? -5.364 10.910 17.935 1.00 52.91 429 GLN A C 1
ATOM 3320 O O . GLN A 1 429 ? -6.286 11.727 18.008 1.00 52.91 429 GLN A O 1
ATOM 3325 N N . ARG A 1 430 ? -4.504 10.692 18.941 1.00 49.34 430 ARG A N 1
ATOM 3326 C CA . ARG A 1 430 ? -4.308 11.704 19.985 1.00 49.34 430 ARG A CA 1
ATOM 3327 C C . ARG A 1 430 ? -4.175 13.030 19.240 1.00 49.34 430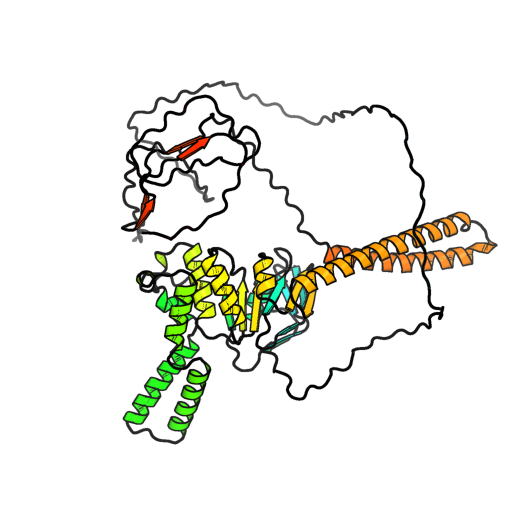 ARG A C 1
ATOM 3329 O O . ARG A 1 430 ? -3.304 13.138 18.379 1.00 49.34 430 ARG A O 1
ATOM 3336 N N . SER A 1 431 ? -5.078 13.975 19.483 1.00 46.88 431 SER A N 1
ATOM 3337 C CA . SER A 1 431 ? -4.948 15.303 18.903 1.00 46.88 431 SER A CA 1
ATOM 3338 C C . SER A 1 431 ? -3.696 15.906 19.521 1.00 46.88 431 SER A C 1
ATOM 3340 O O . SER A 1 431 ? -3.715 16.333 20.674 1.00 46.88 431 SER A O 1
ATOM 3342 N N . LEU A 1 432 ? -2.584 15.857 18.794 1.00 54.34 432 LEU A N 1
ATOM 3343 C CA . LEU A 1 432 ? -1.437 16.687 19.107 1.00 54.34 432 LEU A CA 1
ATOM 3344 C C . LEU A 1 432 ? -1.916 18.126 18.934 1.00 54.34 432 LEU A C 1
ATOM 3346 O O . LEU A 1 432 ? -2.280 18.543 17.834 1.00 54.34 432 LEU A O 1
ATOM 3350 N N . GLY A 1 433 ? -2.012 18.843 20.050 1.00 63.28 433 GLY A N 1
ATOM 3351 C CA . GLY A 1 433 ? -2.209 20.280 20.027 1.00 63.28 433 GLY A CA 1
ATOM 3352 C C . GLY A 1 433 ? -0.929 20.898 19.495 1.00 63.28 433 GLY A C 1
ATOM 3353 O O . GLY A 1 433 ? 0.044 21.018 20.229 1.00 63.28 433 GLY A O 1
ATOM 3354 N N . PHE A 1 434 ? -0.911 21.226 18.208 1.00 69.38 434 PHE A N 1
ATOM 3355 C CA . PHE A 1 434 ? 0.137 22.057 17.641 1.00 69.38 434 PHE A CA 1
ATOM 3356 C C . PHE A 1 434 ? -0.298 23.504 17.820 1.00 69.38 434 PHE A C 1
ATOM 3358 O O . PHE A 1 434 ? -1.235 23.964 17.168 1.00 69.38 434 PHE A O 1
ATOM 3365 N N . GLU A 1 435 ? 0.352 24.210 18.737 1.00 79.31 435 GLU A N 1
ATOM 3366 C CA . GLU A 1 435 ? 0.242 25.658 18.811 1.00 79.31 435 GLU A CA 1
ATOM 3367 C C . GLU A 1 435 ? 1.412 26.250 18.030 1.00 79.31 435 GLU A C 1
ATOM 3369 O O . GLU A 1 435 ? 2.578 26.003 18.338 1.00 79.31 435 GLU A O 1
ATOM 3374 N N . PHE A 1 436 ? 1.106 27.020 16.989 1.00 79.25 436 PHE A N 1
ATOM 3375 C CA . PHE A 1 436 ? 2.117 27.870 16.381 1.00 79.25 436 PHE A CA 1
ATOM 3376 C C . PHE A 1 436 ? 2.456 28.977 17.374 1.00 79.25 436 PHE A C 1
ATOM 3378 O O . PHE A 1 436 ? 1.553 29.646 17.884 1.00 79.25 436 PHE A O 1
ATOM 3385 N N . LEU A 1 437 ? 3.748 29.190 17.632 1.00 82.25 437 LEU A N 1
ATOM 3386 C CA . LEU A 1 437 ? 4.197 30.318 18.444 1.00 82.25 437 LEU A CA 1
ATOM 3387 C C . LEU A 1 437 ? 3.572 31.606 17.909 1.00 82.25 437 LEU A C 1
ATOM 3389 O O . LEU A 1 437 ? 3.546 31.841 16.697 1.00 82.25 437 LEU A O 1
ATOM 3393 N N . LYS A 1 438 ? 3.073 32.450 18.815 1.00 76.69 438 LYS A N 1
ATOM 3394 C CA . LYS A 1 438 ? 2.540 33.755 18.425 1.00 76.69 438 LYS A CA 1
ATOM 3395 C C . LYS A 1 438 ? 3.666 34.543 17.751 1.00 76.69 438 LYS A C 1
ATOM 3397 O O . LYS A 1 438 ? 4.668 34.820 18.413 1.00 76.69 438 LYS A O 1
ATOM 3402 N N . PRO A 1 439 ? 3.533 34.896 16.461 1.00 74.75 439 PRO A N 1
ATOM 3403 C CA . PRO A 1 439 ? 4.596 35.597 15.766 1.00 74.75 439 PRO A CA 1
ATOM 3404 C C . PRO A 1 439 ? 4.808 36.980 16.398 1.00 74.75 439 PRO A C 1
ATOM 3406 O O . PRO A 1 439 ? 3.857 37.573 16.929 1.00 74.75 439 PRO A O 1
ATOM 3409 N N . PRO A 1 440 ? 6.030 37.534 16.328 1.00 78.12 440 PRO A N 1
ATOM 3410 C CA . PRO A 1 440 ? 6.270 38.912 16.728 1.00 78.12 440 PRO A CA 1
ATOM 3411 C C . PRO A 1 440 ? 5.377 39.865 15.922 1.00 78.12 440 PRO A C 1
ATOM 3413 O O . PRO A 1 440 ? 4.937 39.563 14.809 1.00 78.12 440 PRO A O 1
ATOM 3416 N N . ARG A 1 441 ? 5.091 41.042 16.489 1.00 75.25 441 ARG A N 1
ATOM 3417 C CA . ARG A 1 441 ? 4.258 42.049 15.821 1.00 75.25 441 ARG A CA 1
ATOM 3418 C C . ARG A 1 441 ? 4.907 42.461 14.496 1.00 75.25 441 ARG A C 1
ATOM 3420 O O . ARG A 1 441 ? 5.930 43.134 14.497 1.00 75.25 441 ARG A O 1
ATOM 3427 N N . SER A 1 442 ? 4.277 42.101 13.382 1.00 76.12 442 SER A N 1
ATOM 3428 C CA . SER A 1 442 ? 4.667 42.554 12.047 1.00 76.12 442 SER A CA 1
ATOM 3429 C C . SER A 1 442 ? 3.910 43.818 11.626 1.00 76.12 442 SER A C 1
ATOM 3431 O O . SER A 1 442 ? 2.821 44.121 12.138 1.00 76.12 442 SER A O 1
ATOM 3433 N N . GLY A 1 443 ? 4.505 44.566 10.690 1.00 78.06 443 GLY A N 1
ATOM 3434 C CA . GLY A 1 443 ? 3.867 45.695 10.013 1.00 78.06 443 GLY A CA 1
ATOM 3435 C C . GLY A 1 443 ? 2.668 45.273 9.149 1.00 78.06 443 GLY A C 1
ATOM 3436 O O . GLY A 1 443 ? 2.353 44.092 9.014 1.00 78.06 443 GLY A O 1
ATOM 3437 N N . ARG A 1 444 ? 1.964 46.255 8.566 1.00 78.62 444 ARG A N 1
ATOM 3438 C CA . ARG A 1 444 ? 0.775 46.011 7.722 1.00 78.62 444 ARG A CA 1
ATOM 3439 C C . ARG A 1 444 ? 1.116 45.218 6.457 1.00 78.62 444 ARG A C 1
ATOM 3441 O O . ARG A 1 444 ? 0.391 44.290 6.116 1.00 78.62 444 ARG A O 1
ATOM 3448 N N . THR A 1 445 ? 2.209 45.580 5.799 1.00 79.12 445 THR A N 1
ATOM 3449 C CA . THR A 1 445 ? 2.774 44.848 4.664 1.00 79.12 445 THR A CA 1
ATOM 3450 C C . THR A 1 445 ? 3.855 43.924 5.207 1.00 79.12 445 THR A C 1
ATOM 3452 O O . THR A 1 445 ? 4.781 44.394 5.865 1.00 79.12 445 THR A O 1
ATOM 3455 N N . VAL A 1 446 ? 3.701 42.620 4.987 1.00 84.00 446 VAL A N 1
ATOM 3456 C CA . VAL A 1 446 ? 4.660 41.597 5.430 1.00 84.00 446 VAL A CA 1
ATOM 3457 C C . VAL A 1 446 ? 5.672 41.323 4.324 1.00 84.00 446 VAL A C 1
ATOM 3459 O O . VAL A 1 446 ? 6.867 41.270 4.586 1.00 84.00 446 VAL A O 1
ATOM 3462 N N . VAL A 1 447 ? 5.191 41.187 3.088 1.00 86.75 447 VAL A N 1
ATOM 3463 C CA . VAL A 1 447 ? 6.014 40.976 1.894 1.00 86.75 447 VAL A CA 1
ATOM 3464 C C . VAL A 1 447 ? 5.452 41.840 0.775 1.00 86.75 447 VAL A C 1
ATOM 3466 O O . VAL A 1 447 ? 4.240 41.881 0.582 1.00 86.75 447 VAL A O 1
ATOM 3469 N N . GLU A 1 448 ? 6.321 42.512 0.035 1.00 86.69 448 GLU A N 1
ATOM 3470 C CA . GLU A 1 448 ? 5.984 43.195 -1.210 1.00 86.69 448 GLU A CA 1
ATOM 3471 C C . GLU A 1 448 ? 7.050 42.822 -2.231 1.00 86.69 448 GLU A C 1
ATOM 3473 O O . GLU A 1 448 ? 8.246 42.978 -1.987 1.00 86.69 448 GLU A O 1
ATOM 3478 N N . VAL A 1 449 ? 6.603 42.259 -3.344 1.00 89.62 449 VAL A N 1
ATOM 3479 C CA . VAL A 1 449 ? 7.441 41.818 -4.447 1.00 89.62 449 VAL A CA 1
ATOM 3480 C C . VAL A 1 449 ? 6.936 42.517 -5.692 1.00 89.62 449 VAL A C 1
ATOM 3482 O O . VAL A 1 449 ? 5.749 42.438 -6.012 1.00 89.62 449 VAL A O 1
ATOM 3485 N N . ASP A 1 450 ? 7.843 43.185 -6.394 1.00 89.19 450 ASP A N 1
ATOM 3486 C CA . ASP A 1 450 ? 7.554 43.811 -7.675 1.00 89.19 450 ASP A CA 1
ATOM 3487 C C . ASP A 1 450 ? 8.440 43.209 -8.764 1.00 89.19 450 ASP A C 1
ATOM 3489 O O . ASP A 1 450 ? 9.666 43.236 -8.659 1.00 89.19 450 ASP A O 1
ATOM 3493 N N . ARG A 1 451 ? 7.801 42.673 -9.808 1.00 88.25 451 ARG A N 1
ATOM 3494 C CA . ARG A 1 451 ? 8.418 42.109 -11.014 1.00 88.25 451 ARG A CA 1
ATOM 3495 C C . ARG A 1 451 ? 9.547 41.123 -10.714 1.00 88.25 451 ARG A C 1
ATOM 3497 O O . ARG A 1 451 ? 10.665 41.276 -11.198 1.00 88.25 451 ARG A O 1
ATOM 3504 N N . LEU A 1 452 ? 9.238 40.107 -9.918 1.00 90.12 452 LEU A N 1
ATOM 3505 C CA . LEU A 1 452 ? 10.161 39.017 -9.652 1.00 90.12 452 LEU A CA 1
ATOM 3506 C C . LEU A 1 452 ? 10.229 38.066 -10.845 1.00 90.12 452 LEU A C 1
ATOM 3508 O O . LEU A 1 452 ? 9.221 37.490 -11.262 1.00 90.12 452 LEU A O 1
ATOM 3512 N N . ASP A 1 453 ? 11.451 37.878 -11.320 1.00 90.06 453 ASP A N 1
ATOM 3513 C CA . ASP A 1 453 ? 11.830 36.844 -12.266 1.00 90.06 453 ASP A CA 1
ATOM 3514 C C . ASP A 1 453 ? 12.624 35.761 -11.519 1.00 90.06 453 ASP A C 1
ATOM 3516 O O . ASP A 1 453 ? 13.533 36.077 -10.746 1.00 90.06 453 ASP A O 1
ATOM 3520 N N . VAL A 1 454 ? 12.276 34.488 -11.718 1.00 90.06 454 VAL A N 1
ATOM 3521 C CA . VAL A 1 454 ? 13.000 33.343 -11.143 1.00 90.06 454 VAL A CA 1
ATOM 3522 C C . VAL A 1 454 ? 13.297 32.341 -12.244 1.00 90.06 454 VAL A C 1
ATOM 3524 O O . VAL A 1 454 ? 12.376 31.851 -12.898 1.00 90.06 454 VAL A O 1
ATOM 3527 N N . HIS A 1 455 ? 14.572 31.986 -12.390 1.00 85.94 455 HIS A N 1
ATOM 3528 C CA . HIS A 1 455 ? 15.068 31.024 -13.372 1.00 85.94 455 HIS A CA 1
ATOM 3529 C C . HIS A 1 455 ? 15.931 29.961 -12.685 1.00 85.94 455 HIS A C 1
ATOM 3531 O O . HIS A 1 455 ? 16.692 30.274 -11.769 1.00 85.94 455 HIS A O 1
ATOM 3537 N N . ILE A 1 456 ? 15.834 28.711 -13.137 1.00 78.19 456 ILE A N 1
ATOM 3538 C CA . ILE A 1 456 ? 16.761 27.626 -12.786 1.00 78.19 456 ILE A CA 1
ATOM 3539 C C . ILE A 1 456 ? 17.366 27.102 -14.088 1.00 78.19 456 ILE A C 1
ATOM 3541 O O . ILE A 1 456 ? 16.684 26.445 -14.876 1.00 78.19 456 ILE A O 1
ATOM 3545 N N . GLY A 1 457 ? 18.645 27.409 -14.324 1.00 79.25 457 GLY A N 1
ATOM 3546 C CA . GLY A 1 457 ? 19.278 27.169 -15.622 1.00 79.25 457 GLY A CA 1
ATOM 3547 C C . GLY A 1 457 ? 18.544 27.936 -16.725 1.00 79.25 457 GLY A C 1
ATOM 3548 O O . GLY A 1 457 ? 18.317 29.136 -16.596 1.00 79.25 457 GLY A O 1
ATOM 3549 N N . GLU A 1 458 ? 18.122 27.234 -17.776 1.00 76.50 458 GLU A N 1
ATOM 3550 C CA . GLU A 1 458 ? 17.315 27.808 -18.865 1.00 76.50 458 GLU A CA 1
ATOM 3551 C C . GLU A 1 458 ? 15.806 27.838 -18.564 1.00 76.50 458 GLU A C 1
ATOM 3553 O O . GLU A 1 458 ? 15.023 28.413 -19.321 1.00 76.50 458 GLU A O 1
ATOM 3558 N N . ARG A 1 459 ? 15.362 27.228 -17.457 1.00 72.75 459 ARG A N 1
ATOM 3559 C CA . ARG A 1 459 ? 13.940 27.115 -17.125 1.00 72.75 459 ARG A CA 1
ATOM 3560 C C . ARG A 1 459 ? 13.465 28.340 -16.353 1.00 72.75 459 ARG A C 1
ATOM 3562 O O . ARG A 1 459 ? 13.865 28.563 -15.212 1.00 72.75 459 ARG A O 1
ATOM 3569 N N . GLU A 1 460 ? 12.559 29.102 -16.952 1.00 84.56 460 GLU A N 1
ATOM 3570 C CA . GLU A 1 460 ? 11.845 30.188 -16.281 1.00 84.56 460 GLU A CA 1
ATOM 3571 C C . GLU A 1 460 ? 10.722 29.628 -15.394 1.00 84.56 460 GLU A C 1
ATOM 3573 O O . GLU A 1 460 ? 9.842 28.913 -15.869 1.00 84.56 460 GLU A O 1
ATOM 3578 N N . LEU A 1 461 ? 10.769 29.931 -14.095 1.00 85.00 461 LEU A N 1
ATOM 3579 C CA . LEU A 1 461 ? 9.765 29.524 -13.107 1.00 85.00 461 LEU A CA 1
ATOM 3580 C C . LEU A 1 461 ? 8.760 30.638 -12.813 1.00 85.00 461 LEU A C 1
ATOM 3582 O O . LEU A 1 461 ? 7.569 30.375 -12.679 1.00 85.00 461 LEU A O 1
ATOM 3586 N N . LEU A 1 462 ? 9.240 31.877 -12.698 1.00 88.75 462 LEU A N 1
ATOM 3587 C CA . LEU A 1 462 ? 8.414 33.067 -12.511 1.00 88.75 462 LEU A CA 1
ATOM 3588 C C . LEU A 1 462 ? 8.890 34.150 -13.473 1.00 88.75 462 LEU A C 1
ATOM 3590 O O . LEU A 1 462 ? 10.095 34.348 -13.620 1.00 88.75 462 LEU A O 1
ATOM 3594 N N . ARG A 1 463 ? 7.942 34.867 -14.082 1.00 89.19 463 ARG A N 1
ATOM 3595 C CA . ARG A 1 463 ? 8.205 36.037 -14.922 1.00 89.19 463 ARG A CA 1
ATOM 3596 C C . ARG A 1 463 ? 7.370 37.213 -14.455 1.00 89.19 463 ARG A C 1
ATOM 3598 O O . ARG A 1 463 ? 6.145 37.106 -14.393 1.00 89.19 463 ARG A O 1
ATOM 3605 N N . ALA A 1 464 ? 8.030 38.333 -14.185 1.00 88.50 464 ALA A N 1
ATOM 3606 C CA . ALA A 1 464 ? 7.450 39.608 -13.793 1.00 88.50 464 ALA A CA 1
ATOM 3607 C C . ALA A 1 464 ? 6.356 39.469 -12.718 1.00 88.50 464 ALA A C 1
ATOM 3609 O O . ALA A 1 464 ? 5.344 40.170 -12.753 1.00 88.50 464 ALA A O 1
ATOM 3610 N N . ALA A 1 465 ? 6.549 38.554 -11.765 1.00 86.25 465 ALA A N 1
ATOM 3611 C CA . ALA A 1 465 ? 5.566 38.284 -10.731 1.00 86.25 465 ALA A CA 1
ATOM 3612 C C . ALA A 1 465 ? 5.565 39.428 -9.708 1.00 86.25 465 ALA A C 1
ATOM 3614 O O . ALA A 1 465 ? 6.562 39.648 -9.020 1.00 86.25 465 ALA A O 1
ATOM 3615 N N . SER A 1 466 ? 4.444 40.141 -9.591 1.00 85.50 466 SER A N 1
ATOM 3616 C CA . SER A 1 466 ? 4.232 41.150 -8.547 1.00 85.50 466 SER A CA 1
ATOM 3617 C C . SER A 1 466 ? 3.137 40.683 -7.594 1.00 85.50 466 SER A C 1
ATOM 3619 O O . SER A 1 466 ? 2.029 40.346 -8.020 1.00 85.50 466 SER A O 1
ATOM 3621 N N . PHE A 1 467 ? 3.437 40.662 -6.299 1.00 84.81 467 PHE A N 1
ATOM 3622 C CA . PHE A 1 467 ? 2.472 40.316 -5.261 1.00 84.81 467 PHE A CA 1
ATOM 3623 C C . PHE A 1 467 ? 2.822 40.996 -3.939 1.00 84.81 467 PHE A C 1
ATOM 3625 O O . PHE A 1 467 ? 3.983 41.250 -3.628 1.00 84.81 467 PHE A O 1
ATOM 3632 N N . ALA A 1 468 ? 1.801 41.254 -3.129 1.00 83.81 468 ALA A N 1
ATOM 3633 C CA . ALA A 1 468 ? 1.966 41.726 -1.763 1.00 83.81 468 ALA A CA 1
ATOM 3634 C C . ALA A 1 468 ? 1.211 40.803 -0.804 1.00 83.81 468 ALA A C 1
ATOM 3636 O O . ALA A 1 468 ? 0.095 40.362 -1.091 1.00 83.81 468 ALA A O 1
ATOM 3637 N N . ILE A 1 469 ? 1.830 40.517 0.339 1.00 83.31 469 ILE A N 1
ATOM 3638 C CA . ILE A 1 469 ? 1.233 39.799 1.459 1.00 83.31 469 ILE A CA 1
ATOM 3639 C C . ILE A 1 469 ? 1.036 40.813 2.580 1.00 83.31 469 ILE A C 1
ATOM 3641 O O . ILE A 1 469 ? 1.996 41.289 3.189 1.00 83.31 469 ILE A O 1
ATOM 3645 N N . GLU A 1 470 ? -0.221 41.143 2.855 1.00 81.12 470 GLU A N 1
ATOM 3646 C CA . GLU A 1 470 ? -0.598 42.002 3.975 1.00 81.12 470 GLU A CA 1
ATOM 3647 C C . GLU A 1 470 ? -1.039 41.171 5.186 1.00 81.12 470 GLU A C 1
ATOM 3649 O O . GLU A 1 470 ? -1.590 40.074 5.059 1.00 81.12 470 GLU A O 1
ATOM 3654 N N . ARG A 1 471 ? -0.829 41.719 6.385 1.00 75.38 471 ARG A N 1
ATOM 3655 C CA . ARG A 1 471 ? -1.284 41.121 7.642 1.00 75.38 471 ARG A CA 1
ATOM 3656 C C . ARG A 1 471 ? -2.818 41.154 7.715 1.00 75.38 471 ARG A C 1
ATOM 3658 O O . ARG A 1 471 ? -3.406 42.234 7.777 1.00 75.38 471 ARG A O 1
ATOM 3665 N N . SER A 1 472 ? -3.469 39.988 7.746 1.00 59.47 472 SER A N 1
ATOM 3666 C CA . SER A 1 472 ? -4.923 39.880 7.937 1.00 59.47 472 SER A CA 1
ATOM 3667 C C . SER A 1 472 ? -5.311 40.221 9.382 1.00 59.47 472 SER A C 1
ATOM 3669 O O . SER A 1 472 ? -4.628 39.858 10.337 1.00 59.47 472 SER A O 1
ATOM 3671 N N . SER A 1 473 ? -6.418 40.950 9.557 1.00 49.66 473 SER A N 1
ATOM 3672 C CA . SER A 1 473 ? -6.924 41.387 10.869 1.00 49.66 473 SER A CA 1
ATOM 3673 C C . SER A 1 473 ? -7.735 40.324 11.622 1.00 49.66 473 SER A C 1
ATOM 3675 O O . SER A 1 473 ? -8.207 40.593 12.721 1.00 49.66 473 SER A O 1
ATOM 3677 N N . ALA A 1 474 ? -7.913 39.135 11.051 1.00 45.44 474 ALA A N 1
ATOM 3678 C CA . ALA A 1 474 ? -8.529 37.991 11.708 1.00 45.44 474 ALA A CA 1
ATOM 3679 C C . ALA A 1 474 ? -8.035 36.722 11.013 1.00 45.44 474 ALA A C 1
ATOM 3681 O O . ALA A 1 474 ? -8.186 36.594 9.799 1.00 45.44 474 ALA A O 1
ATOM 3682 N N . ASP A 1 475 ? -7.442 35.833 11.800 1.00 42.72 475 ASP A N 1
ATOM 3683 C CA . ASP A 1 475 ? -6.924 34.522 11.425 1.00 42.72 475 ASP A CA 1
ATOM 3684 C C . ASP A 1 475 ? -5.854 34.449 10.329 1.00 42.72 475 ASP A C 1
ATOM 3686 O O . ASP A 1 475 ? -5.810 35.188 9.343 1.00 42.72 475 ASP A O 1
ATOM 3690 N N . VAL A 1 476 ? -4.962 33.487 10.551 1.00 41.84 476 VAL A N 1
ATOM 3691 C CA . VAL A 1 476 ? -3.814 33.091 9.737 1.00 41.84 476 VAL A CA 1
ATOM 3692 C C . VAL A 1 476 ? -4.280 32.624 8.353 1.00 41.84 476 VAL A C 1
ATOM 3694 O O . VAL A 1 476 ? -4.356 31.436 8.058 1.00 41.84 476 VAL A O 1
ATOM 3697 N N . ARG A 1 477 ? -4.628 33.565 7.477 1.00 33.75 477 ARG A N 1
ATOM 3698 C CA . ARG A 1 477 ? -4.724 33.344 6.035 1.00 33.75 477 ARG A CA 1
ATOM 3699 C C . ARG A 1 477 ? -4.073 34.528 5.330 1.00 33.75 477 ARG A C 1
ATOM 3701 O O . ARG A 1 477 ? -4.659 35.614 5.336 1.00 33.75 477 ARG A O 1
ATOM 3708 N N . PRO A 1 478 ? -2.884 34.357 4.727 1.00 38.44 478 PRO A N 1
ATOM 3709 C CA . PRO A 1 478 ? -2.333 35.395 3.873 1.00 38.44 478 PRO A CA 1
ATOM 3710 C C . PRO A 1 478 ? -3.323 35.655 2.734 1.00 38.44 478 PRO A C 1
ATOM 3712 O O . PRO A 1 478 ? -3.733 34.738 2.022 1.00 38.44 478 PRO A O 1
ATOM 3715 N N . ARG A 1 479 ? -3.740 36.911 2.565 1.00 36.53 479 ARG A N 1
ATOM 3716 C CA . ARG A 1 479 ? -4.382 37.343 1.323 1.00 36.53 479 ARG A CA 1
ATOM 3717 C C . ARG A 1 479 ? -3.264 37.585 0.318 1.00 36.53 479 ARG A C 1
ATOM 3719 O O . ARG A 1 479 ? -2.630 38.632 0.360 1.00 36.53 479 ARG A O 1
ATOM 3726 N N . ALA A 1 480 ? -3.005 36.605 -0.542 1.00 39.00 480 ALA A N 1
ATOM 3727 C CA . ALA A 1 480 ? -2.152 36.799 -1.704 1.00 39.00 480 ALA A CA 1
ATOM 3728 C C . ALA A 1 480 ? -2.977 37.489 -2.798 1.00 39.00 480 ALA A C 1
ATOM 3730 O O . ALA A 1 480 ? -3.957 36.929 -3.289 1.00 39.00 480 ALA A O 1
ATOM 3731 N N . VAL A 1 481 ? -2.605 38.716 -3.158 1.00 41.47 481 VAL A N 1
ATOM 3732 C CA . VAL A 1 481 ? -3.064 39.335 -4.405 1.00 41.47 481 VAL A CA 1
ATOM 3733 C C . VAL A 1 481 ? -2.048 38.939 -5.467 1.00 41.47 481 VAL A C 1
ATOM 3735 O O . VAL A 1 481 ? -0.945 39.476 -5.496 1.00 41.47 481 VAL A O 1
ATOM 3738 N N . VAL A 1 482 ? -2.397 37.943 -6.278 1.00 36.16 482 VAL A N 1
ATOM 3739 C CA . VAL A 1 482 ? -1.575 37.483 -7.400 1.00 36.16 482 VAL A CA 1
ATOM 3740 C C . VAL A 1 482 ? -2.117 38.143 -8.662 1.00 36.16 482 VAL A C 1
ATOM 3742 O O . VAL A 1 482 ? -3.215 37.816 -9.105 1.00 36.16 482 VAL A O 1
ATOM 3745 N N . CYS A 1 483 ? -1.367 39.086 -9.229 1.00 35.81 483 CYS A N 1
ATOM 3746 C CA . CYS A 1 483 ? -1.651 39.628 -10.554 1.00 35.81 483 CYS A CA 1
ATOM 3747 C C . CYS A 1 483 ? -0.768 38.900 -11.567 1.00 35.81 483 CYS A C 1
ATOM 3749 O O . CYS A 1 483 ? 0.396 39.251 -11.742 1.00 35.81 483 CYS A O 1
ATOM 3751 N N . THR A 1 484 ? -1.304 37.880 -12.234 1.00 34.00 484 THR A N 1
ATOM 3752 C CA . THR A 1 484 ? -0.655 37.271 -13.397 1.00 34.00 484 THR A CA 1
ATOM 3753 C C . THR A 1 484 ? -1.268 37.839 -14.667 1.00 34.00 484 THR A C 1
ATOM 3755 O O . THR A 1 484 ? -2.394 37.518 -15.031 1.00 34.00 484 THR A O 1
ATOM 3758 N N . SER A 1 485 ? -0.526 38.725 -15.324 1.00 33.53 485 SER A N 1
ATOM 3759 C CA . SER A 1 485 ? -0.357 38.807 -16.783 1.00 33.53 485 SER A CA 1
ATOM 3760 C C . SER A 1 485 ? 0.042 40.223 -17.185 1.00 33.53 485 SER A C 1
ATOM 3762 O O . SER A 1 485 ? -0.381 41.217 -16.594 1.00 33.53 485 SER A O 1
ATOM 3764 N N . GLY A 1 486 ? 0.914 40.296 -18.189 1.00 36.03 486 GLY A N 1
ATOM 3765 C CA . GLY A 1 486 ? 1.373 41.546 -18.759 1.00 36.03 486 GLY A CA 1
ATOM 3766 C C . GLY A 1 486 ? 0.210 42.380 -19.281 1.00 36.03 486 GLY A C 1
ATOM 3767 O O . GLY A 1 486 ? -0.531 41.969 -20.160 1.00 36.03 486 GLY A O 1
ATOM 3768 N N . THR A 1 487 ? 0.085 43.585 -18.756 1.00 26.14 487 THR A N 1
ATOM 3769 C CA . THR A 1 487 ? -0.149 44.804 -19.528 1.00 26.14 487 THR A CA 1
ATOM 3770 C C . THR A 1 487 ? 0.187 45.967 -18.609 1.00 26.14 487 THR A C 1
ATOM 3772 O O . THR A 1 487 ? -0.173 46.008 -17.432 1.00 26.14 487 THR A O 1
ATOM 3775 N N . ALA A 1 488 ? 0.987 46.883 -19.136 1.00 33.66 488 ALA A N 1
ATOM 3776 C CA . ALA A 1 488 ? 1.465 48.047 -18.427 1.00 33.66 488 ALA A CA 1
ATOM 3777 C C . ALA A 1 488 ? 0.294 48.976 -18.073 1.00 33.66 488 ALA A C 1
ATOM 3779 O O . ALA A 1 488 ? -0.132 49.788 -18.884 1.00 33.66 488 ALA A O 1
ATOM 3780 N N . SER A 1 489 ? -0.189 48.909 -16.836 1.00 28.72 489 SER A N 1
ATOM 3781 C CA . SER A 1 489 ? -0.832 50.050 -16.186 1.00 28.72 489 SER A CA 1
ATOM 3782 C C . SER A 1 489 ? -0.762 49.885 -14.672 1.00 28.72 489 SER A C 1
ATOM 3784 O O . SER A 1 489 ? -1.328 48.947 -14.119 1.00 28.72 489 SER A O 1
ATOM 3786 N N . LYS A 1 490 ? -0.059 50.807 -13.999 1.00 27.55 490 LYS A N 1
ATOM 3787 C CA . LYS A 1 490 ? -0.062 50.951 -12.535 1.00 27.55 490 LYS A CA 1
ATOM 3788 C C . LYS A 1 490 ? -1.513 50.970 -12.026 1.00 27.55 490 LYS A C 1
ATOM 3790 O O . LYS A 1 490 ? -2.221 51.927 -12.350 1.00 27.55 490 LYS A O 1
ATOM 3795 N N . PRO A 1 491 ? -1.960 50.032 -11.174 1.00 27.56 491 PRO A N 1
ATOM 3796 C CA . PRO A 1 491 ? -3.212 50.225 -10.474 1.00 27.56 491 PRO A CA 1
ATOM 3797 C C . PRO A 1 491 ? -2.967 51.232 -9.347 1.00 27.56 491 PRO A C 1
ATOM 3799 O O . PRO A 1 491 ? -2.303 50.947 -8.351 1.00 27.56 491 PRO A O 1
ATOM 3802 N N . ARG A 1 492 ? -3.499 52.449 -9.504 1.00 26.62 492 ARG A N 1
ATOM 3803 C CA . ARG A 1 492 ? -3.708 53.360 -8.373 1.00 26.62 492 ARG A CA 1
ATOM 3804 C C . ARG A 1 492 ? -4.662 52.659 -7.407 1.00 26.62 492 ARG A C 1
ATOM 3806 O O . ARG A 1 492 ? -5.832 52.473 -7.723 1.00 26.62 492 ARG A O 1
ATOM 3813 N N . ILE A 1 493 ? -4.168 52.302 -6.225 1.00 29.00 493 ILE A N 1
ATOM 3814 C CA . ILE A 1 493 ? -4.991 51.841 -5.105 1.00 29.00 493 ILE A CA 1
ATOM 3815 C C . ILE A 1 493 ? -5.854 53.032 -4.655 1.00 29.00 493 ILE A C 1
ATOM 3817 O O . ILE A 1 493 ? -5.434 53.857 -3.843 1.00 29.00 493 ILE A O 1
ATOM 3821 N N . SER A 1 494 ? -7.053 53.177 -5.226 1.00 25.00 494 SER A N 1
ATOM 3822 C CA . SER A 1 494 ? -8.037 54.150 -4.753 1.00 25.00 494 SER A CA 1
ATOM 3823 C C . SER A 1 494 ? -8.672 53.631 -3.465 1.00 25.00 494 SER A C 1
ATOM 3825 O O . SER A 1 494 ? -9.278 52.558 -3.438 1.00 25.00 494 SER A O 1
ATOM 3827 N N . ARG A 1 495 ? -8.531 54.415 -2.393 1.00 32.28 495 ARG A N 1
ATOM 3828 C CA . ARG A 1 495 ? -9.238 54.240 -1.121 1.00 32.28 495 ARG A CA 1
ATOM 3829 C C . ARG A 1 495 ? -10.747 54.157 -1.385 1.00 32.28 495 ARG A C 1
ATOM 3831 O O . ARG A 1 495 ? -11.279 54.948 -2.154 1.00 32.28 495 ARG A O 1
ATOM 3838 N N . SER A 1 496 ? -11.422 53.253 -0.680 1.00 29.53 496 SER A N 1
ATOM 3839 C CA . SER A 1 496 ? -12.868 52.980 -0.716 1.00 29.53 496 SER A CA 1
ATOM 3840 C C . SER A 1 496 ? -13.343 52.016 -1.815 1.00 29.53 496 SER A C 1
ATOM 3842 O O . SER A 1 496 ? -13.683 52.390 -2.929 1.00 29.53 496 SER A O 1
ATOM 3844 N N . ARG A 1 497 ? -13.426 50.734 -1.452 1.00 25.05 497 ARG A N 1
ATOM 3845 C CA . ARG A 1 497 ? -14.604 49.877 -1.670 1.00 25.05 497 ARG A CA 1
ATOM 3846 C C . ARG A 1 497 ? -14.400 48.598 -0.862 1.00 25.05 497 ARG A C 1
ATOM 3848 O O . ARG A 1 497 ? -13.367 47.945 -0.970 1.00 25.05 497 ARG A O 1
ATOM 3855 N N . ARG A 1 498 ? -15.366 48.266 -0.002 1.00 26.88 498 ARG A N 1
ATOM 3856 C CA . ARG A 1 498 ? -15.479 46.927 0.591 1.00 26.88 498 ARG A CA 1
ATOM 3857 C C . ARG A 1 498 ? -15.754 45.960 -0.556 1.00 26.88 498 ARG A C 1
ATOM 3859 O O . ARG A 1 498 ? -16.714 46.176 -1.285 1.00 26.88 498 ARG A O 1
ATOM 3866 N N . TRP A 1 499 ? -14.942 44.920 -0.697 1.00 28.34 499 TRP A N 1
ATOM 3867 C CA . TRP A 1 499 ? -15.242 43.812 -1.600 1.00 28.34 499 TRP A CA 1
ATOM 3868 C C . TRP A 1 499 ? -15.668 42.603 -0.775 1.00 28.34 499 TRP A C 1
ATOM 3870 O O . TRP A 1 499 ? -14.928 42.109 0.080 1.00 28.34 499 TRP A O 1
ATOM 3880 N N . SER A 1 500 ? -16.915 42.202 -1.003 1.00 24.11 500 SER A N 1
ATOM 3881 C CA . SER A 1 500 ? -17.553 41.002 -0.486 1.00 24.11 500 SER A CA 1
ATOM 3882 C C . SER A 1 500 ? -16.911 39.752 -1.081 1.00 24.11 500 SER A C 1
ATOM 3884 O O . SER A 1 500 ? -16.524 39.715 -2.249 1.00 24.11 500 SER A O 1
ATOM 3886 N N . SER A 1 501 ? -16.822 38.717 -0.250 1.00 30.92 501 SER A N 1
ATOM 3887 C CA . SER A 1 501 ? -16.413 37.360 -0.606 1.00 30.92 501 SER A CA 1
ATOM 3888 C C . SER A 1 501 ? -17.116 36.873 -1.872 1.00 30.92 501 SER A C 1
ATOM 3890 O O . SER A 1 501 ? -18.337 36.733 -1.861 1.00 30.92 501 SER A O 1
ATOM 3892 N N . THR A 1 502 ? -16.367 36.552 -2.928 1.00 24.50 502 THR A N 1
ATOM 3893 C CA . THR A 1 502 ? -16.919 35.790 -4.055 1.00 24.50 502 THR A CA 1
ATOM 3894 C C . THR A 1 502 ? -15.923 34.722 -4.491 1.00 24.50 502 THR A C 1
ATOM 3896 O O . THR A 1 502 ? -14.744 35.002 -4.694 1.00 24.50 502 THR A O 1
ATOM 3899 N N . ARG A 1 503 ? -16.424 33.482 -4.547 1.00 26.50 503 ARG A N 1
ATOM 3900 C CA . ARG A 1 503 ? -15.763 32.276 -5.062 1.00 26.50 503 ARG A CA 1
ATOM 3901 C C . ARG A 1 503 ? -15.259 32.519 -6.483 1.00 26.50 503 ARG A C 1
ATOM 3903 O O . ARG A 1 503 ? -16.001 33.067 -7.291 1.00 26.50 503 ARG A O 1
ATOM 3910 N N . VAL A 1 504 ? -14.070 32.017 -6.806 1.00 24.98 504 VAL A N 1
ATOM 3911 C CA . VAL A 1 504 ? -13.667 31.817 -8.202 1.00 24.98 504 VAL A CA 1
ATOM 3912 C C . VAL A 1 504 ? -13.975 30.367 -8.564 1.00 24.98 504 VAL A C 1
ATOM 3914 O O . VAL A 1 504 ? -13.362 29.442 -8.039 1.00 24.98 504 VAL A O 1
ATOM 3917 N N . VAL A 1 505 ? -14.986 30.194 -9.412 1.00 22.50 505 VAL A N 1
ATOM 3918 C CA . VAL A 1 505 ? -15.223 28.995 -10.226 1.00 22.50 505 VAL A CA 1
ATOM 3919 C C . VAL A 1 505 ? -14.450 29.209 -11.534 1.00 22.50 505 VAL A C 1
ATOM 3921 O O . VAL A 1 505 ? -14.519 30.321 -12.064 1.00 22.50 505 VAL A O 1
ATOM 3924 N N . PRO A 1 506 ? -13.725 28.220 -12.084 1.00 27.28 506 PRO A N 1
ATOM 3925 C CA . PRO A 1 506 ? -13.117 28.379 -13.395 1.00 27.28 506 PRO A CA 1
ATOM 3926 C C . PRO A 1 506 ? -14.207 28.223 -14.463 1.00 27.28 506 PRO A C 1
ATOM 3928 O O . PRO A 1 506 ? -14.841 27.176 -14.560 1.00 27.28 506 PRO A O 1
ATOM 3931 N N . SER A 1 507 ? -14.442 29.271 -15.255 1.00 24.22 507 SER A N 1
ATOM 3932 C CA . SER A 1 507 ? -15.174 29.143 -16.517 1.00 24.22 507 SER A CA 1
ATOM 3933 C C . SER A 1 507 ? -14.161 29.045 -17.651 1.00 24.22 507 SER A C 1
ATOM 3935 O O . SER A 1 507 ? -13.319 29.918 -17.846 1.00 24.22 507 SER A O 1
ATOM 3937 N N . CYS A 1 508 ? -14.226 27.916 -18.347 1.00 27.55 508 CYS A N 1
ATOM 3938 C CA . CYS A 1 508 ? -13.620 27.700 -19.646 1.00 27.55 508 CYS A CA 1
ATOM 3939 C C . CYS A 1 508 ? -14.384 28.555 -20.667 1.00 27.55 508 CYS A C 1
ATOM 3941 O O . CYS A 1 508 ? -15.612 28.559 -20.643 1.00 27.55 508 CYS A O 1
ATOM 3943 N N . ASN A 1 509 ? -13.683 29.258 -21.554 1.00 26.12 509 ASN A N 1
ATOM 3944 C CA . ASN A 1 509 ? -14.275 29.745 -22.797 1.00 26.12 509 ASN A CA 1
ATOM 3945 C C . ASN A 1 509 ? -13.206 29.774 -23.891 1.00 26.12 509 ASN A C 1
ATOM 3947 O O . ASN A 1 509 ? -12.453 30.734 -24.033 1.00 26.12 509 ASN A O 1
ATOM 3951 N N . ALA A 1 510 ? -13.181 28.697 -24.672 1.00 27.77 510 ALA A N 1
ATOM 3952 C CA . ALA A 1 510 ? -12.770 28.726 -26.063 1.00 27.77 510 ALA A CA 1
ATOM 3953 C C . ALA A 1 510 ? -14.048 28.689 -26.915 1.00 27.77 510 ALA A C 1
ATOM 3955 O O . ALA A 1 510 ? -14.701 27.653 -27.002 1.00 27.77 510 ALA A O 1
ATOM 3956 N N . CYS A 1 511 ? -14.424 29.823 -27.513 1.00 25.11 511 CYS A N 1
ATOM 3957 C CA . CYS A 1 511 ? -15.185 29.860 -28.764 1.00 25.11 511 CYS A CA 1
ATOM 3958 C C . CYS A 1 511 ? -15.209 31.273 -29.366 1.00 25.11 511 CYS A C 1
ATOM 3960 O O . CYS A 1 511 ? -15.498 32.250 -28.677 1.00 25.11 511 CYS A O 1
ATOM 3962 N N . SER A 1 512 ? -15.004 31.320 -30.685 1.00 24.95 512 SER A N 1
ATOM 3963 C CA . SER A 1 512 ? -15.162 32.434 -31.635 1.00 24.95 512 SER A CA 1
ATOM 3964 C C . SER A 1 512 ? -14.087 33.536 -31.649 1.00 24.95 512 SER A C 1
ATOM 3966 O O . SER A 1 512 ? -14.205 34.574 -31.004 1.00 24.95 512 SER A O 1
ATOM 3968 N N . ARG A 1 513 ? -13.080 33.366 -32.511 1.00 26.89 513 ARG A N 1
ATOM 3969 C CA . ARG A 1 513 ? -13.170 33.800 -33.916 1.00 26.89 513 ARG A CA 1
ATOM 3970 C C . ARG A 1 513 ? -12.390 32.863 -34.818 1.00 26.89 513 ARG A C 1
ATOM 3972 O O . ARG A 1 513 ? -11.344 32.369 -34.347 1.00 26.89 513 ARG A O 1
#

Sequence (513 aa):
MAGGEDEAVAIGPLRVRGAVVQHLGVEEIGERRECHRGARVPGIRLLHGVHRERADGVDRSIAEISVGHGAPRRDAAVVPGPNDMPLTPRPAAGTPRRAAAGSARPAAIYPWRAMAVVIASNLRKELAGSVLFDGISFSVERRDRVALSGPNGAGKTTLLRILAGETEKHGGELAFQKGTRIALHDQRPPLERELTLREYVISGAKDLVRLEEELAQLEQAMAGGAHDQATLNRYSEAQARLDHAGGYGWRDHATQVLRGLGFAEAHLDRPLRTFSGGELTRASLARALGGDPDLLLLDEPTNHLDVASLEWLERELQSLDAAVILVAHDRWFLEAVTTATLEVVAGRGTFFPGPWHAWRREKAARMLHAQKEVTRVQADIVRLERFVERFRYKKDKAKQAQAKLTQIGRLDKERQDANAEIALLSRRQRSLGFEFLKPPRSGRTVVEVDRLDVHIGERELLRAASFAIERSSADVRPRAVVCTSGTASKPRISRSRRWSSTRVVPSCNACSR

Foldseek 3Di:
DDDDDDDDPDPPDDPDDPDDDDDDDDDDDDDDDDDDDDDDDDDDDDDDDDDDDDDDDDDDDDDDDDDDDDDDDDDDDDDDDDDDDDDDDDDDDDDDDDDDDDDPDPPDDDPPDADFQKWWAQWWDDDPNHTLATGATDTFGWLAAAAEAEDPSSCSVVVLCCVVVVDDTPDTDMDGDPPFFEFEQDLDFDPQQQAALLVLLVVLQVVLVVLVVLLVVLVVVVVVPPPDPVSVVSNVVSQVVCVVQVHPCLSVQLVVLCVLQPDDPVRRRDGNNVDDSLVSSSSSVSSRLSNLGQEYEEEASVPSGDPSSLVSVLVSLNPRRHGYYYYHPDPVSQQSRHQWYWYRFPNYTDTGGGGPVVVVVVLVVLLVVLVVLLVVLVVVLVVLVVVLVVCCPPPVCVVVSVVSVVVSVVSVVSNVVSVVSNCRSVVDPPPPPDDDPDDPDDDQWPDWDAQDWDDDVPDTPDGRWTWTFGDDPDDPDTPTPTDDDDDDDDPDPDPDDDDDDDDDDDDDDDDDD

pLDDT: mean 70.75, std 28.94, range [21.36, 97.62]

Radius of gyration: 34.24 Å; Cα contacts (8 Å, |Δi|>4): 579; chains: 1; bounding box: 99×84×92 Å

Nearest PDB structures (foldseek):
  7p7t-assembly1_0  TM=7.307E-01  e=7.436E-23  Enterococcus faecalis
  4fin-assembly2_A  TM=6.827E-01  e=1.224E-23  Escherichia coli K-12
  8buu-assembly1_9  TM=6.146E-01  e=4.601E-20  N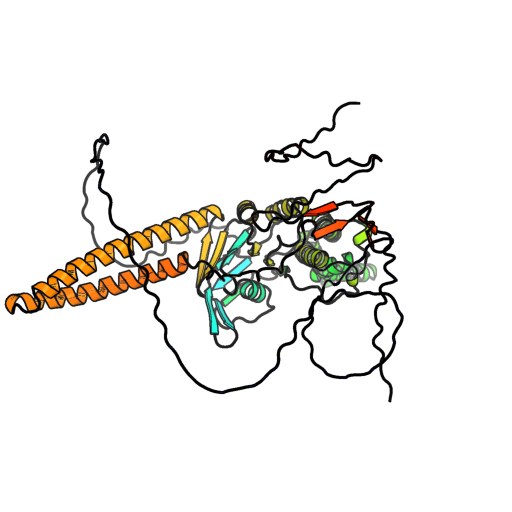eobacillus vireti
  5zxd-assembly1_A  TM=7.098E-01  e=9.219E-18  Homo sapiens
  2ix3-assembly1_B  TM=6.013E-01  e=1.864E-14  Saccharomyces cerevisiae